Protein 4ZQ8 (pdb70)

Solvent-accessible surface area: 25576 Å² total; per-residue (Å²): 80,57,21,2,57,62,13,72,84,112,122,25,87,120,24,59,100,132,82,22,100,44,0,13,126,82,0,47,79,20,0,138,130,30,100,28,122,115,89,5,48,128,110,41,21,0,53,5,1,13,8,10,8,86,41,23,51,58,60,99,56,7,12,1,2,0,28,5,24,6,0,14,59,23,0,44,74,34,14,44,125,90,139,41,58,245,80,55,57,69,68,14,39,4,0,46,0,1,11,0,0,0,2,6,14,60,6,26,2,3,100,114,18,22,78,70,14,107,163,16,2,88,78,52,12,15,8,41,0,5,55,28,0,18,138,36,0,46,88,50,15,47,54,12,4,20,23,18,2,9,5,1,0,0,6,10,0,2,0,20,13,0,36,40,14,2,54,126,21,153,26,81,4,116,14,29,4,0,6,1,0,32,5,3,9,10,53,6,3,12,1,6,2,3,0,5,1,20,42,29,57,0,50,25,63,37,7,5,90,90,74,1,26,57,1,4,1,0,0,0,10,0,0,2,2,2,30,4,0,3,2,1,37,88,20,68,90,83,67,92,82,54,40,1,0,0,30,3,0,12,62,59,53,133,193,42,57,111,47,3,0,62,91,0,4,107,12,2,26,72,2,5,85,21,2,41,76,44,15,74,134,29,24,98,91,20,114,68,2,93,111,2,9,103,8,0,31,48,2,4,8,0,4,4,42,18,4,10,46,7,108,124,107,18,95,55,16,138,35,133,131,30,27,2,60,62,12,93,77,92,119,26,82,114,17,64,94,136,75,22,100,50,0,12,127,90,0,48,71,26,1,130,141,33,110,26,149,159,62,101,14,50,141,140,43,19,0,60,3,1,13,8,8,8,83,41,26,55,66,55,104,48,5,10,3,3,0,30,5,21,10,1,15,66,23,0,46,74,39,12,41,113,99,137,43,66,250,89,64,68,92,73,11,37,3,0,47,0,1,11,0,0,0,2,6,13,60,6,24,2,2,87,91,17,30,83,52,15,129,141,18,2,92,81,55,11,14,9,33,0,3,49,21,1,18,114,41,0,46,85,44,13,48,50,11,4,19,31,12,3,9,6,1,0,0,5,10,0,2,0,20,14,0,39,41,15,3,53,125,47,157,31,84,3,118,15,30,5,1,6,1,0,34,6,2,12,11,46,5,3,10,0,5,2,2,0,2,1,23,42,29,59,0,52,16,60,31,3,8,93,93,73,0,28,50,0,2,1,0,0,0,9,0,0,2,2,2,31,6,0,2,10,1,42,42,38,67,88,89,64,92,84,56,42,1,0,0,29,3,0,11,66,59,35,138,167,44,56,112,46,2,0,65,82,0,3,90,8,1,21,80,1,4,104,23,4,45,82,52,13,65,134,26,20,96,97,23,115,60,4,87,119,2,6,78,8,0,12,41,0,8,8,0,2,4,39,32,2,10,59,12,92,91,52,40,91,50,17,145,34,135

Structure (mmCIF, N/CA/C/O backbone):
data_4ZQ8
#
_entry.id   4ZQ8
#
_cell.length_a   64.737
_cell.length_b   153.781
_cell.length_c   155.179
_cell.angle_alpha   90.000
_cell.angle_beta   90.000
_cell.angle_gamma   90.000
#
_symmetry.space_group_name_H-M   'C 2 2 21'
#
loop_
_entity.id
_entity.type
_entity.pdbx_description
1 polymer 'Isoprenoid Synthase'
2 water water
#
loop_
_atom_site.group_PDB
_atom_site.id
_atom_site.type_symbol
_atom_site.label_atom_id
_atom_site.label_alt_id
_atom_site.label_comp_id
_atom_site.label_asym_id
_atom_site.label_entity_id
_atom_site.label_seq_id
_atom_site.pdbx_PDB_ins_code
_atom_site.Cartn_x
_atom_site.Cartn_y
_atom_site.Cartn_z
_atom_site.occupancy
_atom_site.B_iso_or_equiv
_atom_site.auth_seq_id
_atom_site.auth_comp_id
_atom_site.auth_asym_id
_atom_site.auth_atom_id
_atom_site.pdbx_PDB_model_num
ATOM 1 N N . GLY A 1 50 ? -12.216 4.080 22.593 1.00 74.66 28 GLY A N 1
ATOM 2 C CA . GLY A 1 50 ? -12.374 5.280 23.356 1.00 72.09 28 GLY A CA 1
ATOM 3 C C . GLY A 1 50 ? -13.136 4.847 24.554 1.00 69.89 28 GLY A C 1
ATOM 4 O O . GLY A 1 50 ? -14.350 4.652 24.519 1.00 73.47 28 GLY A O 1
ATOM 5 N N . GLY A 1 51 ? -12.387 4.686 25.626 1.00 80.25 29 GLY A N 1
ATOM 6 C CA . GLY A 1 51 ? -12.966 4.156 26.851 1.00 60.99 29 GLY A CA 1
ATOM 7 C C . GLY A 1 51 ? -12.581 2.695 27.037 1.00 45.55 29 GLY A C 1
ATOM 8 O O . GLY A 1 51 ? -13.345 1.894 27.594 1.00 37.06 29 GLY A O 1
ATOM 9 N N . ALA A 1 52 ? -11.383 2.352 26.568 1.00 34.31 30 ALA A N 1
ATOM 10 C CA . ALA A 1 52 ? -10.914 0.974 26.586 1.00 29.89 30 ALA A CA 1
ATOM 11 C C . ALA A 1 52 ? -10.289 0.621 27.923 1.00 25.80 30 ALA A C 1
ATOM 12 O O . ALA A 1 52 ? -9.814 1.496 28.663 1.00 24.67 30 ALA A O 1
ATOM 14 N N . VAL A 1 53 ? -10.317 -0.665 28.239 1.00 22.74 31 VAL A N 1
ATOM 15 C CA . VAL A 1 53 ? -9.615 -1.175 29.409 1.00 23.15 31 VAL A CA 1
ATOM 16 C C . VAL A 1 53 ? -8.172 -0.705 29.398 1.00 25.92 31 VAL A C 1
ATOM 17 O O . VAL A 1 53 ? -7.434 -1.006 28.471 1.00 31.95 31 VAL A O 1
ATOM 21 N N . PRO A 1 54 ? -7.766 0.053 30.421 1.00 31.24 32 PRO A N 1
ATOM 22 C CA . PRO A 1 54 ? -6.361 0.463 30.491 1.00 30.99 32 PRO A CA 1
ATOM 23 C C . PRO A 1 54 ? -5.436 -0.754 30.525 1.00 32.84 32 PRO A C 1
ATOM 24 O O . PRO A 1 54 ? -5.741 -1.704 31.248 1.00 25.53 32 PRO A O 1
ATOM 28 N N . GLY A 1 55 ? -4.357 -0.731 29.740 1.00 31.47 33 GLY A N 1
ATOM 29 C CA . GLY A 1 55 ? -3.376 -1.806 29.709 1.00 26.35 33 GLY A CA 1
ATOM 30 C C . GLY A 1 55 ? -3.756 -3.015 28.865 1.00 25.05 33 GLY A C 1
ATOM 31 O O . GLY A 1 55 ? -3.032 -4.008 28.809 1.00 26.43 33 GLY A O 1
ATOM 32 N N . LEU A 1 56 ? -4.907 -2.952 28.215 1.00 24.08 34 LEU A N 1
ATOM 33 C CA . LEU A 1 56 ? -5.348 -4.065 27.386 1.00 23.58 34 LEU A CA 1
ATOM 34 C C . LEU A 1 56 ? -4.671 -4.008 26.014 1.00 28.57 34 LEU A C 1
ATOM 35 O O . LEU A 1 56 ? -4.501 -2.923 25.451 1.00 29.09 34 LEU A O 1
ATOM 40 N N . ARG A 1 57 ? -4.274 -5.167 25.492 1.00 24.28 35 ARG A N 1
ATOM 41 C CA . ARG A 1 57 ? -3.598 -5.235 24.203 1.00 28.99 35 ARG A CA 1
ATOM 42 C C . ARG A 1 57 ? -4.606 -5.292 23.059 1.00 29.40 35 ARG A C 1
ATOM 43 O O . ARG A 1 57 ? -5.355 -6.260 22.928 1.00 31.09 35 ARG A O 1
ATOM 51 N N . TYR A 1 58 ? -4.631 -4.261 22.223 1.00 23.08 36 TYR A N 1
ATOM 52 C CA . TYR A 1 58 ? -5.571 -4.277 21.111 1.00 26.62 36 TYR A CA 1
ATOM 53 C C . TYR A 1 58 ? -5.086 -3.431 19.944 1.00 31.10 36 TYR A C 1
ATOM 54 O O . TYR A 1 58 ? -4.219 -2.562 20.091 1.00 29.50 36 TYR A O 1
ATOM 63 N N . ARG A 1 59 ? -5.648 -3.717 18.776 1.00 21.49 37 ARG A N 1
ATOM 64 C CA . ARG A 1 59 ? -5.280 -3.028 17.556 1.00 30.50 37 ARG A CA 1
ATOM 65 C C . ARG A 1 59 ? -6.396 -2.077 17.138 1.00 35.41 37 ARG A C 1
ATOM 66 O O . ARG A 1 59 ? -7.579 -2.423 17.243 1.00 30.45 37 ARG A O 1
ATOM 74 N N . PRO A 1 60 ? -6.020 -0.869 16.686 1.00 38.72 38 PRO A N 1
ATOM 75 C CA . PRO A 1 60 ? -6.938 0.173 16.204 1.00 43.05 38 PRO A CA 1
ATOM 76 C C . PRO A 1 60 ? -7.928 -0.341 15.177 1.00 38.06 38 PRO A C 1
ATOM 77 O O . PRO A 1 60 ? -7.525 -1.050 14.259 1.00 38.22 38 PRO A O 1
ATOM 81 N N . ALA A 1 61 ? -9.203 0.003 15.333 1.00 34.27 39 ALA A N 1
ATOM 82 C CA . ALA A 1 61 ? -10.204 -0.321 14.324 1.00 36.81 39 ALA A CA 1
ATOM 83 C C . ALA A 1 61 ? -10.754 0.970 13.722 1.00 41.49 39 ALA A C 1
ATOM 84 O O . ALA A 1 61 ? -11.202 1.865 14.449 1.00 36.09 39 ALA A O 1
ATOM 86 N N . ALA A 1 62 ? -10.683 1.073 12.396 1.00 37.12 40 ALA A N 1
ATOM 87 C CA . ALA A 1 62 ? -11.226 2.225 11.690 1.00 36.09 40 ALA A CA 1
ATOM 88 C C . ALA A 1 62 ? -12.719 2.312 11.967 1.00 40.80 40 ALA A C 1
ATOM 89 O O . ALA A 1 62 ? -13.406 1.289 11.993 1.00 32.97 40 ALA A O 1
ATOM 91 N N . PRO A 1 63 ? -13.232 3.534 12.174 1.00 54.54 41 PRO A N 1
ATOM 92 C CA . PRO A 1 63 ? -14.645 3.688 12.535 1.00 53.24 41 PRO A CA 1
ATOM 93 C C . PRO A 1 63 ? -15.572 3.073 11.491 1.00 42.36 41 PRO A C 1
ATOM 94 O O . PRO A 1 63 ? -15.223 2.966 10.312 1.00 36.03 41 PRO A O 1
ATOM 98 N N . ALA A 1 64 ? -16.748 2.657 11.934 1.00 38.02 42 ALA A N 1
ATOM 99 C CA . ALA A 1 64 ? -17.706 2.037 11.036 1.00 32.78 42 ALA A CA 1
ATOM 100 C C . ALA A 1 64 ? -18.365 3.076 10.132 1.00 26.17 42 ALA A C 1
ATOM 101 O O . ALA A 1 64 ? -18.680 4.178 10.565 1.00 28.87 42 ALA A O 1
ATOM 103 N N . ASP A 1 65 ? -18.544 2.717 8.868 1.00 23.64 43 ASP A N 1
ATOM 104 C CA . ASP A 1 65 ? -19.319 3.515 7.932 1.00 25.79 43 ASP A CA 1
ATOM 105 C C . ASP A 1 65 ? -20.767 3.568 8.409 1.00 24.78 43 ASP A C 1
ATOM 106 O O . ASP A 1 65 ? -21.456 2.560 8.380 1.00 21.35 43 ASP A O 1
ATOM 111 N N . PRO A 1 66 ? -21.231 4.750 8.838 1.00 25.70 44 PRO A N 1
ATOM 112 C CA . PRO A 1 66 ? -22.580 4.921 9.389 1.00 28.94 44 PRO A CA 1
ATOM 113 C C . PRO A 1 66 ? -23.663 4.561 8.387 1.00 25.03 44 PRO A C 1
ATOM 114 O O . PRO A 1 66 ? -24.724 4.063 8.760 1.00 24.10 44 PRO A O 1
ATOM 118 N N . GLU A 1 67 ? -23.395 4.819 7.115 1.00 23.66 45 GLU A N 1
ATOM 119 C CA . GLU A 1 67 ? -24.371 4.524 6.088 1.00 23.81 45 GLU A CA 1
ATOM 120 C C . GLU A 1 67 ? -24.618 3.031 6.001 1.00 22.64 45 GLU A C 1
ATOM 121 O O . GLU A 1 67 ? -25.756 2.607 5.880 1.00 27.91 45 GLU A O 1
ATOM 127 N N . LYS A 1 68 ? -23.561 2.228 6.087 1.00 21.82 46 LYS A N 1
ATOM 128 C CA . LYS A 1 68 ? -23.725 0.763 6.123 1.00 21.23 46 LYS A CA 1
ATOM 129 C C . LYS A 1 68 ? -24.395 0.270 7.412 1.00 22.42 46 LYS A C 1
ATOM 130 O O . LYS A 1 68 ? -25.280 -0.592 7.373 1.00 26.10 46 LYS A O 1
ATOM 136 N N . VAL A 1 69 ? -23.948 0.800 8.550 1.00 29.65 47 VAL A N 1
ATOM 137 C CA . VAL A 1 69 ? -24.494 0.409 9.852 1.00 32.07 47 VAL A CA 1
ATOM 138 C C . VAL A 1 69 ? -26.003 0.560 9.839 1.00 34.21 47 VAL A C 1
ATOM 139 O O . VAL A 1 69 ? -26.764 -0.341 10.213 1.00 27.90 47 VAL A O 1
ATOM 143 N N . GLU A 1 70 ? -26.409 1.721 9.360 1.00 21.42 48 GLU A N 1
ATOM 144 C CA . GLU A 1 70 ? -27.797 2.108 9.270 1.00 32.98 48 GLU A CA 1
ATOM 145 C C . GLU A 1 70 ? -28.582 1.216 8.312 1.00 27.32 48 GLU A C 1
ATOM 146 O O . GLU A 1 70 ? -29.697 0.783 8.623 1.00 25.77 48 GLU A O 1
ATOM 152 N N . GLU A 1 71 ? -28.010 0.943 7.142 1.00 21.72 49 GLU A N 1
ATOM 153 C CA . GLU A 1 71 ? -28.670 0.044 6.197 1.00 21.52 49 GLU A CA 1
ATOM 154 C C . GLU A 1 71 ? -28.769 -1.398 6.742 1.00 25.20 49 GLU A C 1
ATOM 155 O O . GLU A 1 71 ? -29.812 -2.033 6.615 1.00 27.24 49 GLU A O 1
ATOM 161 N N . ILE A 1 72 ? -27.687 -1.900 7.340 1.00 24.31 50 ILE A N 1
ATOM 162 C CA . ILE A 1 72 ? -27.670 -3.246 7.934 1.00 18.68 50 ILE A CA 1
ATOM 163 C C . ILE A 1 72 ? -28.748 -3.407 9.009 1.00 21.61 50 ILE A C 1
ATOM 164 O O . ILE A 1 72 ? -29.451 -4.410 9.039 1.00 25.22 50 ILE A O 1
ATOM 169 N N . ASP A 1 73 ? -28.865 -2.413 9.886 1.00 26.64 51 ASP A N 1
ATOM 170 C CA . ASP A 1 73 ? -29.896 -2.424 10.920 1.00 27.63 51 ASP A CA 1
ATOM 171 C C . ASP A 1 73 ? -31.304 -2.470 10.325 1.00 25.56 51 ASP A C 1
ATOM 172 O O . ASP A 1 73 ? -32.137 -3.270 10.750 1.00 24.68 51 ASP A O 1
ATOM 177 N N . ARG A 1 74 ? -31.554 -1.616 9.337 1.00 23.15 52 ARG A N 1
ATOM 178 C CA . ARG A 1 74 ? -32.821 -1.616 8.615 1.00 24.69 52 ARG A CA 1
ATOM 179 C C . ARG A 1 74 ? -33.159 -2.997 8.067 1.00 27.17 52 ARG A C 1
ATOM 180 O O . ARG A 1 74 ? -34.273 -3.496 8.245 1.00 21.74 52 ARG A O 1
ATOM 188 N N . ARG A 1 75 ? -32.194 -3.604 7.383 1.00 25.68 53 ARG A N 1
ATOM 189 C CA . ARG A 1 75 ? -32.395 -4.926 6.803 1.00 23.74 53 ARG A CA 1
ATOM 190 C C . ARG A 1 75 ? -32.651 -5.993 7.859 1.00 30.87 53 ARG A C 1
ATOM 191 O O . ARG A 1 75 ? -33.474 -6.887 7.670 1.00 25.49 53 ARG A O 1
ATOM 199 N N . LEU A 1 76 ? -31.928 -5.909 8.967 1.00 29.72 54 LEU A N 1
ATOM 200 C CA . LEU A 1 76 ? -32.054 -6.923 10.006 1.00 27.97 54 LEU A CA 1
ATOM 201 C C . LEU A 1 76 ? -33.413 -6.861 10.681 1.00 23.29 54 LEU A C 1
ATOM 202 O O . LEU A 1 76 ? -34.018 -7.894 10.979 1.00 26.35 54 LEU A O 1
ATOM 207 N N . GLU A 1 77 ? -33.895 -5.646 10.916 1.00 22.53 55 GLU A N 1
ATOM 208 C CA . GLU A 1 77 ? -35.194 -5.462 11.556 1.00 30.05 55 GLU A CA 1
ATOM 209 C C . GLU A 1 77 ? -36.293 -5.918 10.618 1.00 28.78 55 GLU A C 1
ATOM 210 O O . GLU A 1 77 ? -37.237 -6.590 11.026 1.00 24.79 55 GLU A O 1
ATOM 216 N N . THR A 1 78 ? -36.160 -5.542 9.353 1.00 36.10 56 THR A N 1
ATOM 217 C CA . THR A 1 78 ? -37.081 -5.992 8.325 1.00 30.99 56 THR A CA 1
ATOM 218 C C . THR A 1 78 ? -37.107 -7.522 8.273 1.00 26.87 56 THR A C 1
ATOM 219 O O . THR A 1 78 ? -38.177 -8.116 8.363 1.00 22.19 56 THR A O 1
ATOM 223 N N . TRP A 1 79 ? -35.935 -8.149 8.161 1.00 27.75 57 TRP A N 1
ATOM 224 C CA . TRP A 1 79 ? -35.825 -9.610 8.222 1.00 24.29 57 TRP A CA 1
ATOM 225 C C . TRP A 1 79 ? -36.500 -10.184 9.461 1.00 32.72 57 TRP A C 1
ATOM 226 O O . TRP A 1 79 ? -37.228 -11.178 9.389 1.00 33.67 57 TRP A O 1
ATOM 237 N N . ALA A 1 80 ? -36.254 -9.549 10.600 1.00 33.40 58 ALA A N 1
ATOM 238 C CA . ALA A 1 80 ? -36.804 -10.020 11.864 1.00 33.99 58 ALA A CA 1
ATOM 239 C C . ALA A 1 80 ? -38.331 -9.973 11.875 1.00 29.91 58 ALA A C 1
ATOM 240 O O . ALA A 1 80 ? -38.979 -10.901 12.366 1.00 28.83 58 ALA A O 1
ATOM 242 N N . ARG A 1 81 ? -38.911 -8.902 11.343 1.00 30.91 59 ARG A N 1
ATOM 243 C CA . ARG A 1 81 ? -40.369 -8.797 11.321 1.00 30.50 59 ARG A CA 1
ATOM 244 C C . ARG A 1 81 ? -41.015 -9.866 10.449 1.00 31.50 59 ARG A C 1
ATOM 245 O O . ARG A 1 81 ? -42.028 -10.425 10.839 1.00 35.14 59 ARG A O 1
ATOM 253 N N . GLU A 1 82 ? -40.441 -10.162 9.279 1.00 34.39 60 GLU A N 1
ATOM 254 C CA . GLU A 1 82 ? -41.093 -11.121 8.374 1.00 40.43 60 GLU A CA 1
ATOM 255 C C . GLU A 1 82 ? -40.922 -12.555 8.840 1.00 36.84 60 GLU A C 1
ATOM 256 O O . GLU A 1 82 ? -41.667 -13.426 8.371 1.00 36.37 60 GLU A O 1
ATOM 262 N N . LEU A 1 83 ? -39.975 -12.795 9.754 1.00 28.25 61 LEU A N 1
ATOM 263 C CA . LEU A 1 83 ? -39.863 -14.096 10.400 1.00 31.06 61 LEU A CA 1
ATOM 264 C C . LEU A 1 83 ? -40.575 -14.059 11.738 1.00 26.72 61 LEU A C 1
ATOM 265 O O . LEU A 1 83 ? -40.638 -15.057 12.438 1.00 22.67 61 LEU A O 1
ATOM 270 N N . ASP A 1 84 ? -41.078 -12.879 12.089 1.00 31.95 62 ASP A N 1
ATOM 271 C CA . ASP A 1 84 ? -41.824 -12.668 13.331 1.00 32.62 62 ASP A CA 1
ATOM 272 C C . ASP A 1 84 ? -41.048 -13.130 14.561 1.00 35.30 62 ASP A C 1
ATOM 273 O O . ASP A 1 84 ? -41.502 -13.996 15.311 1.00 36.39 62 ASP A O 1
ATOM 278 N N . LEU A 1 85 ? -39.881 -12.529 14.765 1.00 21.91 63 LEU A N 1
ATOM 279 C CA . LEU A 1 85 ? -38.990 -12.902 15.848 1.00 35.21 63 LEU A CA 1
ATOM 280 C C . LEU A 1 85 ? -39.147 -11.953 17.039 1.00 43.61 63 LEU A C 1
ATOM 281 O O . LEU A 1 85 ? -38.462 -12.091 18.049 1.00 41.14 63 LEU A O 1
ATOM 286 N N . PHE A 1 86 ? -40.067 -11.000 16.925 1.00 57.85 64 PHE A N 1
ATOM 287 C CA . PHE A 1 86 ? -40.228 -9.981 17.959 1.00 68.39 64 PHE A CA 1
ATOM 288 C C . PHE A 1 86 ? -41.419 -10.256 18.873 1.00 69.00 64 PHE A C 1
ATOM 289 O O . PHE A 1 86 ? -42.502 -10.605 18.408 1.00 67.57 64 PHE A O 1
ATOM 297 N N . GLY A 1 92 ? -40.146 -0.396 19.659 1.00 78.53 70 GLY A N 1
ATOM 298 C CA . GLY A 1 92 ? -38.853 -0.479 20.313 1.00 76.64 70 GLY A CA 1
ATOM 299 C C . GLY A 1 92 ? -37.717 -0.279 19.332 1.00 78.93 70 GLY A C 1
ATOM 300 O O . GLY A 1 92 ? -37.675 -0.937 18.293 1.00 82.10 70 GLY A O 1
ATOM 301 N N . ASP A 1 93 ? -36.796 0.625 19.659 1.00 76.89 71 ASP A N 1
ATOM 302 C CA . ASP A 1 93 ? -35.688 0.961 18.763 1.00 74.95 71 ASP A CA 1
ATOM 303 C C . ASP A 1 93 ? -34.717 -0.201 18.579 1.00 63.09 71 ASP A C 1
ATOM 304 O O . ASP A 1 93 ? -34.005 -0.583 19.510 1.00 66.71 71 ASP A O 1
ATOM 309 N N . PHE A 1 94 ? -34.684 -0.749 17.368 1.00 43.31 72 PHE A N 1
ATOM 310 C CA . PHE A 1 94 ? -33.879 -1.934 17.086 1.00 38.26 72 PHE A CA 1
ATOM 311 C C . PHE A 1 94 ? -32.387 -1.600 16.937 1.00 35.08 72 PHE A C 1
ATOM 312 O O . PHE A 1 94 ? -31.523 -2.439 17.197 1.00 33.16 72 PHE A O 1
ATOM 320 N N . ALA A 1 95 ? -32.093 -0.367 16.540 1.00 39.04 73 ALA A N 1
ATOM 321 C CA . ALA A 1 95 ? -30.716 0.083 16.370 1.00 37.06 73 ALA A CA 1
ATOM 322 C C . ALA A 1 95 ? -29.932 0.146 17.685 1.00 31.97 73 ALA A C 1
ATOM 323 O O . ALA A 1 95 ? -28.701 0.225 17.668 1.00 31.07 73 ALA A O 1
ATOM 325 N N . GLU A 1 96 ? -30.635 0.124 18.818 1.00 32.81 74 GLU A N 1
ATOM 326 C CA . GLU A 1 96 ? -29.978 0.204 20.120 1.00 37.73 74 GLU A CA 1
ATOM 327 C C . GLU A 1 96 ? -29.202 -1.066 20.425 1.00 33.33 74 GLU A C 1
ATOM 328 O O . GLU A 1 96 ? -28.257 -1.060 21.216 1.00 39.93 74 GLU A O 1
ATOM 334 N N . PHE A 1 97 ? -29.605 -2.157 19.788 1.00 23.09 75 PHE A N 1
ATOM 335 C CA . PHE A 1 97 ? -28.898 -3.426 19.895 1.00 25.83 75 PHE A CA 1
ATOM 336 C C . PHE A 1 97 ? -27.515 -3.352 19.274 1.00 35.35 75 PHE A C 1
ATOM 337 O O . PHE A 1 97 ? -26.618 -4.115 19.641 1.00 28.70 75 PHE A O 1
ATOM 345 N N . GLN A 1 98 ? -27.373 -2.435 18.318 1.00 28.48 76 GLN A N 1
ATOM 346 C CA . GLN A 1 98 ? -26.130 -2.203 17.595 1.00 27.03 76 GLN A CA 1
ATOM 347 C C . GLN A 1 98 ? -25.581 -3.451 16.900 1.00 24.49 76 GLN A C 1
ATOM 348 O O . GLN A 1 98 ? -24.366 -3.633 16.830 1.00 25.36 76 GLN A O 1
ATOM 354 N N . PHE A 1 99 ? -26.468 -4.292 16.362 1.00 19.55 77 PHE A N 1
ATOM 355 C CA . PHE A 1 99 ? -26.033 -5.389 15.477 1.00 16.44 77 PHE A CA 1
ATOM 356 C C . PHE A 1 99 ? -25.337 -4.882 14.212 1.00 20.25 77 PHE A C 1
ATOM 357 O O . PHE A 1 99 ? -24.374 -5.496 13.729 1.00 21.47 77 PHE A O 1
ATOM 365 N N . GLY A 1 100 ? -25.843 -3.774 13.673 1.00 20.02 78 GLY A N 1
ATOM 366 C CA . GLY A 1 100 ? -25.299 -3.200 12.458 1.00 19.34 78 GLY A CA 1
ATOM 367 C C . GLY A 1 100 ? -23.883 -2.726 12.690 1.00 27.58 78 GLY A C 1
ATOM 368 O O . GLY A 1 100 ? -22.971 -3.013 11.908 1.00 18.22 78 GLY A O 1
ATOM 369 N N . ARG A 1 101 ? -23.683 -2.018 13.793 1.00 24.32 79 ARG A N 1
ATOM 370 C CA . ARG A 1 101 ? -22.356 -1.537 14.107 1.00 24.36 79 ARG A CA 1
ATOM 371 C C . ARG A 1 101 ? -21.404 -2.690 14.371 1.00 26.78 79 ARG A C 1
ATOM 372 O O . ARG A 1 101 ? -20.260 -2.649 13.923 1.00 22.52 79 ARG A O 1
ATOM 380 N N . ALA A 1 102 ? -21.876 -3.734 15.056 1.00 16.54 80 ALA A N 1
ATOM 381 C CA . ALA A 1 102 ? -21.015 -4.883 15.319 1.00 25.64 80 ALA A CA 1
ATOM 382 C C . ALA A 1 102 ? -20.475 -5.498 14.026 1.00 15.57 80 ALA A C 1
ATOM 383 O O . ALA A 1 102 ? -19.269 -5.680 13.897 1.00 17.00 80 ALA A O 1
ATOM 385 N N . VAL A 1 103 ? -21.338 -5.810 13.067 1.00 18.65 81 VAL A N 1
ATOM 386 C CA . VAL A 1 103 ? -20.861 -6.549 11.898 1.00 25.54 81 VAL A CA 1
ATOM 387 C C . VAL A 1 103 ? -20.007 -5.671 10.974 1.00 15.80 81 VAL A C 1
ATOM 388 O O . VAL A 1 103 ? -19.033 -6.146 10.355 1.00 17.34 81 VAL A O 1
ATOM 392 N N . VAL A 1 104 ? -20.352 -4.390 10.888 1.00 16.87 82 VAL A N 1
ATOM 393 C CA . VAL A 1 104 ? -19.563 -3.469 10.081 1.00 17.73 82 VAL A CA 1
ATOM 394 C C . VAL A 1 104 ? -18.154 -3.387 10.673 1.00 19.03 82 VAL A C 1
ATOM 395 O O . VAL A 1 104 ? -17.160 -3.508 9.953 1.00 20.88 82 VAL A O 1
ATOM 399 N N . LEU A 1 105 ? -18.076 -3.223 11.991 1.00 17.13 83 LEU A N 1
ATOM 400 C CA . LEU A 1 105 ? -16.788 -3.200 12.684 1.00 21.85 83 LEU A CA 1
ATOM 401 C C . LEU A 1 105 ? -16.079 -4.549 12.611 1.00 19.89 83 LEU A C 1
ATOM 402 O O . LEU A 1 105 ? -14.856 -4.599 12.480 1.00 20.14 83 LEU A O 1
ATOM 407 N N . GLN A 1 106 ? -16.839 -5.637 12.720 1.00 19.35 84 GLN A N 1
ATOM 408 C CA . GLN A 1 106 ? -16.229 -6.973 12.789 1.00 17.03 84 GLN A CA 1
ATOM 409 C C . GLN A 1 106 ? -15.773 -7.476 11.416 1.00 21.63 84 GLN A C 1
ATOM 410 O O . GLN A 1 106 ? -14.850 -8.288 11.322 1.00 18.91 84 GLN A O 1
ATOM 416 N N . HIS A 1 107 ? -16.416 -7.006 10.351 1.00 17.01 85 HIS A N 1
ATOM 417 C CA . HIS A 1 107 ? -16.052 -7.477 9.004 1.00 19.90 85 HIS A CA 1
ATOM 418 C C . HIS A 1 107 ? -15.700 -6.339 8.048 1.00 25.99 85 HIS A C 1
ATOM 419 O O . HIS A 1 107 ? -16.413 -6.104 7.065 1.00 26.25 85 HIS A O 1
ATOM 426 N N . PRO A 1 108 ? -14.582 -5.644 8.315 1.00 21.13 86 PRO A N 1
ATOM 427 C CA . PRO A 1 108 ? -14.242 -4.474 7.502 1.00 28.77 86 PRO A CA 1
ATOM 428 C C . PRO A 1 108 ? -13.920 -4.826 6.047 1.00 35.21 86 PRO A C 1
ATOM 429 O O . PRO A 1 108 ? -14.032 -3.959 5.172 1.00 24.38 86 PRO A O 1
ATOM 433 N N . GLY A 1 109 ? -13.536 -6.075 5.790 1.00 18.49 87 GLY A N 1
ATOM 434 C CA . GLY A 1 109 ? -13.202 -6.487 4.441 1.00 20.44 87 GLY A CA 1
ATOM 435 C C . GLY A 1 109 ? -14.345 -7.179 3.723 1.00 18.64 87 GLY A C 1
ATOM 436 O O . GLY A 1 109 ? -14.124 -7.829 2.706 1.00 19.00 87 GLY A O 1
ATOM 437 N N . ALA A 1 110 ? -15.557 -7.043 4.258 1.00 18.39 88 ALA A N 1
ATOM 438 C CA . ALA A 1 110 ? -16.748 -7.681 3.695 1.00 19.83 88 ALA A CA 1
ATOM 439 C C . ALA A 1 110 ? -16.887 -7.384 2.198 1.00 18.45 88 ALA A C 1
ATOM 440 O O . ALA A 1 110 ? -16.754 -6.237 1.789 1.00 23.60 88 ALA A 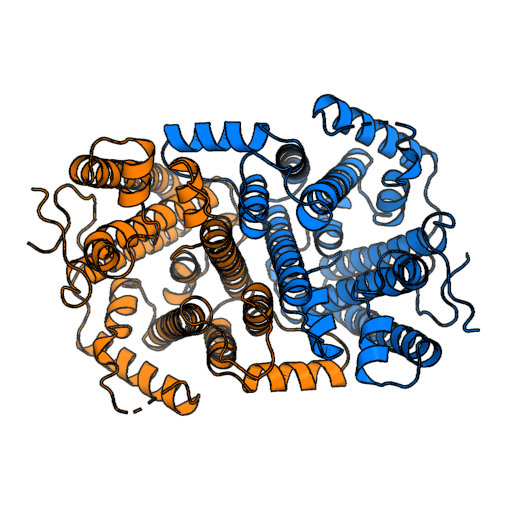O 1
ATOM 442 N N . ALA A 1 111 ? -17.147 -8.421 1.400 1.00 30.09 89 ALA A N 1
ATOM 443 C CA . ALA A 1 111 ? -17.249 -8.280 -0.059 1.00 29.58 89 ALA A CA 1
ATOM 444 C C . ALA A 1 111 ? -18.281 -7.250 -0.489 1.00 32.98 89 ALA A C 1
ATOM 445 O O . ALA A 1 111 ? -18.034 -6.476 -1.411 1.00 34.36 89 ALA A O 1
ATOM 447 N N . ASP A 1 112 ? -19.446 -7.264 0.153 1.00 30.70 90 ASP A N 1
ATOM 448 C CA . ASP A 1 112 ? -20.513 -6.307 -0.154 1.00 25.40 90 ASP A CA 1
ATOM 449 C C . ASP A 1 112 ? -21.590 -6.309 0.928 1.00 19.40 90 ASP A C 1
ATOM 450 O O . ASP A 1 112 ? -21.483 -7.042 1.912 1.00 20.53 90 ASP A O 1
ATOM 455 N N . LEU A 1 113 ? -22.617 -5.482 0.740 1.00 23.05 91 LEU A N 1
ATOM 456 C CA . LEU A 1 113 ? -23.675 -5.334 1.730 1.00 26.92 91 LEU A CA 1
ATOM 457 C C . LEU A 1 113 ? -24.464 -6.626 1.907 1.00 18.95 91 LEU A C 1
ATOM 458 O O . LEU A 1 113 ? -24.964 -6.901 2.989 1.00 24.48 91 LEU A O 1
ATOM 463 N N . GLU A 1 114 ? -24.595 -7.408 0.839 1.00 21.25 92 GLU A N 1
ATOM 464 C CA . GLU A 1 114 ? -25.315 -8.670 0.945 1.00 18.02 92 GLU A CA 1
ATOM 465 C C . GLU A 1 114 ? -24.602 -9.616 1.924 1.00 31.28 92 GLU A C 1
ATOM 466 O O . GLU A 1 114 ? -25.238 -10.306 2.726 1.00 26.98 92 GLU A O 1
ATOM 472 N N . ARG A 1 115 ? -23.279 -9.656 1.868 1.00 27.98 93 ARG A N 1
ATOM 473 C CA . ARG A 1 115 ? -22.571 -10.568 2.752 1.00 24.48 93 ARG A CA 1
ATOM 474 C C . ARG A 1 115 ? -22.464 -10.032 4.171 1.00 27.82 93 ARG A C 1
ATOM 475 O O . ARG A 1 115 ? -22.488 -10.811 5.114 1.00 25.90 93 ARG A O 1
ATOM 483 N N . LEU A 1 116 ? -22.338 -8.716 4.322 1.00 16.35 94 LEU A N 1
ATOM 484 C CA . LEU A 1 116 ? -22.447 -8.092 5.642 1.00 17.43 94 LEU A CA 1
ATOM 485 C C . LEU A 1 116 ? -23.759 -8.447 6.302 1.00 21.51 94 LEU A C 1
ATOM 486 O O . LEU A 1 116 ? -23.816 -8.776 7.488 1.00 20.29 94 LEU A O 1
ATOM 491 N N . THR A 1 117 ? -24.824 -8.344 5.520 1.00 20.76 95 THR A N 1
ATOM 492 C CA . THR A 1 117 ? -26.167 -8.633 5.992 1.00 19.77 95 THR A CA 1
ATOM 493 C C . THR A 1 117 ? -26.276 -10.076 6.443 1.00 21.49 95 THR A C 1
ATOM 494 O O . THR A 1 117 ? -26.889 -10.373 7.469 1.00 16.23 95 THR A O 1
ATOM 498 N N . ALA A 1 118 ? -25.653 -10.976 5.697 1.00 21.25 96 ALA A N 1
ATOM 499 C CA . ALA A 1 118 ? -25.687 -12.374 6.105 1.00 23.36 96 ALA A CA 1
ATOM 500 C C . ALA A 1 118 ? -24.984 -12.549 7.443 1.00 25.01 96 ALA A C 1
ATOM 501 O O . ALA A 1 118 ? -25.412 -13.358 8.275 1.00 14.20 96 ALA A O 1
ATOM 503 N N . ALA A 1 119 ? -23.904 -11.800 7.662 1.00 21.63 97 ALA A N 1
ATOM 504 C CA . ALA A 1 119 ? -23.197 -11.921 8.947 1.00 23.66 97 ALA A CA 1
ATOM 505 C C . ALA A 1 119 ? -24.092 -11.399 10.075 1.00 14.06 97 ALA A C 1
ATOM 506 O O . ALA A 1 119 ? -24.103 -11.937 11.177 1.00 16.39 97 ALA A O 1
ATOM 508 N N . GLY A 1 120 ? -24.849 -10.349 9.772 1.00 17.73 98 GLY A N 1
ATOM 509 C CA . GLY A 1 120 ? -25.816 -9.806 10.705 1.00 16.84 98 GLY A CA 1
ATOM 510 C C . GLY A 1 120 ? -26.896 -10.800 11.091 1.00 21.37 98 GLY A C 1
ATOM 511 O O . GLY A 1 120 ? -27.264 -10.886 12.269 1.00 18.26 98 GLY A O 1
ATOM 512 N N . LYS A 1 121 ? -27.388 -11.562 10.119 1.00 22.17 99 LYS A N 1
ATOM 513 C CA . LYS A 1 121 ? -28.476 -12.512 10.364 1.00 22.00 99 LYS A CA 1
ATOM 514 C C . LYS A 1 121 ? -28.034 -13.661 11.260 1.00 23.23 99 LYS A C 1
ATOM 515 O O . LYS A 1 121 ? -28.758 -14.059 12.183 1.00 20.17 99 LYS A O 1
ATOM 521 N N . LEU A 1 122 ? -26.837 -14.178 11.000 1.00 18.74 100 LEU A N 1
ATOM 522 C CA . LEU A 1 122 ? -26.247 -15.197 11.854 1.00 17.49 100 LEU A CA 1
ATOM 523 C C . LEU A 1 122 ? -26.066 -14.697 13.272 1.00 13.31 100 LEU A C 1
ATOM 524 O O . LEU A 1 122 ? -26.433 -15.382 14.222 1.00 14.19 100 LEU A O 1
ATOM 529 N N . LEU A 1 123 ? -25.500 -13.500 13.406 1.00 16.31 101 LEU A N 1
ATOM 530 C CA . LEU A 1 123 ? -25.276 -12.899 14.711 1.00 19.30 101 LEU A CA 1
ATOM 531 C C . LEU A 1 123 ? -26.591 -12.680 15.432 1.00 16.75 101 LEU A C 1
ATOM 532 O O . LEU A 1 123 ? -26.688 -12.924 16.628 1.00 21.59 101 LEU A O 1
ATOM 537 N N . LEU A 1 124 ? -27.596 -12.207 14.701 1.00 15.70 102 LEU A N 1
ATOM 538 C CA . LEU A 1 124 ? -28.921 -11.964 15.257 1.00 19.94 102 LEU A CA 1
ATOM 539 C C . LEU A 1 124 ? -29.541 -13.279 15.713 1.00 21.63 102 LEU A C 1
ATOM 540 O O . LEU A 1 124 ? -30.116 -13.363 16.798 1.00 25.70 102 LEU A O 1
ATOM 545 N N . ALA A 1 125 ? -29.407 -14.311 14.895 1.00 18.67 103 ALA A N 1
ATOM 546 C CA . ALA A 1 125 ? -30.024 -15.580 15.230 1.00 16.49 103 ALA A CA 1
ATOM 547 C C . ALA A 1 125 ? -29.337 -16.185 16.453 1.00 17.54 103 ALA A C 1
ATOM 548 O O . ALA A 1 125 ? -29.989 -16.764 17.320 1.00 14.38 103 ALA A O 1
ATOM 550 N N . GLU A 1 126 ? -28.016 -16.043 16.517 1.00 19.91 104 GLU A N 1
ATOM 551 C CA . GLU A 1 126 ? -27.257 -16.579 17.639 1.00 20.73 104 GLU A CA 1
ATOM 552 C C . GLU A 1 126 ? -27.688 -15.932 18.951 1.00 14.57 104 GLU A C 1
ATOM 553 O O . GLU A 1 126 ? -27.826 -16.619 19.945 1.00 13.86 104 GLU A O 1
ATOM 559 N N . ASN A 1 127 ? -27.910 -14.616 18.930 1.00 17.35 105 ASN A N 1
ATOM 560 C CA . ASN A 1 127 ? -28.382 -13.887 20.107 1.00 23.04 105 ASN A CA 1
ATOM 561 C C . ASN A 1 127 ? -29.803 -14.261 20.527 1.00 27.65 105 ASN A C 1
ATOM 562 O O . ASN A 1 127 ? -30.113 -14.369 21.724 1.00 29.22 105 ASN A O 1
ATOM 567 N N . ILE A 1 128 ? -30.670 -14.458 19.539 1.00 22.72 106 ILE A N 1
ATOM 568 C CA . ILE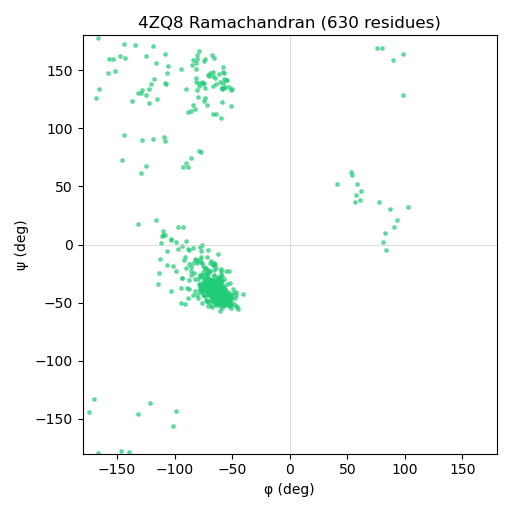 A 1 128 ? -32.056 -14.813 19.816 1.00 16.11 106 ILE A CA 1
ATOM 569 C C . ILE A 1 128 ? -32.114 -16.153 20.520 1.00 25.76 106 ILE A C 1
ATOM 570 O O . ILE A 1 128 ? -32.817 -16.290 21.507 1.00 17.75 106 ILE A O 1
ATOM 575 N N . VAL A 1 129 ? -31.347 -17.126 20.031 1.00 21.34 107 VAL A N 1
ATOM 576 C CA . VAL A 1 129 ? -31.321 -18.457 20.645 1.00 21.83 107 VAL A CA 1
ATOM 577 C C . VAL A 1 129 ? -30.741 -18.397 22.071 1.00 23.58 107 VAL A C 1
ATOM 578 O O . VAL A 1 129 ? -31.310 -18.960 23.020 1.00 22.88 107 VAL A O 1
ATOM 582 N N . ASP A 1 130 ? -29.610 -17.706 22.207 1.00 20.90 108 ASP A N 1
ATOM 583 C CA . ASP A 1 130 ? -28.959 -17.487 23.500 1.00 20.98 108 ASP A CA 1
ATOM 584 C C . ASP A 1 130 ? -29.930 -16.899 24.521 1.00 22.13 108 ASP A C 1
ATOM 585 O O . ASP A 1 130 ? -30.112 -17.439 25.633 1.00 17.64 108 ASP A O 1
ATOM 590 N N . ASN A 1 131 ? -30.562 -15.799 24.125 1.00 18.16 109 ASN A N 1
ATOM 591 C CA . ASN A 1 131 ? -31.508 -15.091 24.979 1.00 28.28 109 ASN A CA 1
ATOM 592 C C . ASN A 1 131 ? -32.710 -15.947 25.345 1.00 29.03 109 ASN A C 1
ATOM 593 O O . ASN A 1 131 ? -33.088 -16.037 26.514 1.00 25.19 109 ASN A O 1
ATOM 598 N N . CYS A 1 132 ? -33.316 -16.576 24.346 1.00 17.80 110 CYS A N 1
ATOM 599 C CA . CYS A 1 132 ? -34.570 -17.284 24.584 1.00 21.46 110 CYS A CA 1
ATOM 600 C C . CYS A 1 132 ? -34.357 -18.659 25.214 1.00 20.55 110 CYS A C 1
ATOM 601 O O . CYS A 1 132 ? -35.204 -19.132 25.971 1.00 20.41 110 CYS A O 1
ATOM 604 N N . TYR A 1 133 ? -33.227 -19.301 24.939 1.00 20.25 111 TYR A N 1
ATOM 605 C CA . TYR A 1 133 ? -33.027 -20.650 25.482 1.00 17.63 111 TYR A CA 1
ATOM 606 C C . TYR A 1 133 ? -32.083 -20.726 26.685 1.00 17.52 111 TYR A C 1
ATOM 607 O O . TYR A 1 133 ? -32.343 -21.499 27.603 1.00 18.26 111 TYR A O 1
ATOM 616 N N . CYS A 1 134 ? -30.991 -19.966 26.684 1.00 20.13 112 CYS A N 1
ATOM 617 C CA . CYS A 1 134 ? -30.049 -20.004 27.807 1.00 20.81 112 CYS A CA 1
ATOM 618 C C . CYS A 1 134 ? -30.358 -19.048 28.952 1.00 27.14 112 CYS A C 1
ATOM 619 O O . CYS A 1 134 ? -30.147 -19.383 30.122 1.00 29.18 112 CYS A O 1
ATOM 622 N N . GLU A 1 135 ? -30.821 -17.848 28.619 1.00 29.54 113 GLU A N 1
ATOM 623 C CA . GLU A 1 135 ? -31.067 -16.822 29.631 1.00 30.86 113 GLU A CA 1
ATOM 624 C C . GLU A 1 135 ? -32.490 -16.867 30.188 1.00 39.59 113 GLU A C 1
ATOM 625 O O . GLU A 1 135 ? -32.760 -16.333 31.270 1.00 41.34 113 GLU A O 1
ATOM 631 N N . GLU A 1 136 ? -33.402 -17.492 29.449 1.00 34.43 114 GLU A N 1
ATOM 632 C CA . GLU A 1 136 ? -34.790 -17.606 29.892 1.00 28.36 114 GLU A CA 1
ATOM 633 C C . GLU A 1 136 ? -35.176 -19.059 30.081 1.00 32.32 114 GLU A C 1
ATOM 634 O O . GLU A 1 136 ? -34.765 -19.918 29.299 1.00 25.14 114 GLU A O 1
ATOM 640 N N . ASP A 1 137 ? -35.972 -19.331 31.113 1.00 27.10 115 ASP A N 1
ATOM 641 C CA . ASP A 1 137 ? -36.514 -20.669 31.320 1.00 37.79 115 ASP A CA 1
ATOM 642 C C . ASP A 1 137 ? -37.748 -20.905 30.442 1.00 30.46 115 ASP A C 1
ATOM 643 O O . ASP A 1 137 ? -38.414 -19.963 30.030 1.00 20.60 115 ASP A O 1
ATOM 648 N N . GLU A 1 138 ? -38.053 -22.165 30.158 1.00 21.48 116 GLU A N 1
ATOM 649 C CA . GLU A 1 138 ? -39.321 -22.486 29.508 1.00 28.37 116 GLU A CA 1
ATOM 650 C C . GLU A 1 138 ? -40.510 -21.939 30.313 1.00 28.82 116 GLU A C 1
ATOM 651 O O . GLU A 1 138 ? -40.501 -21.941 31.555 1.00 20.18 116 GLU A O 1
ATOM 657 N N . GLY A 1 139 ? -41.514 -21.443 29.600 1.00 25.97 117 GLY A N 1
ATOM 658 C CA . GLY A 1 139 ? -42.742 -20.990 30.233 1.00 26.43 117 GLY A CA 1
ATOM 659 C C . GLY A 1 139 ? -43.394 -22.106 31.034 1.00 24.61 117 GLY A C 1
ATOM 660 O O . GLY A 1 139 ? -43.282 -23.285 30.679 1.00 28.83 117 GLY A O 1
ATOM 661 N N . ARG A 1 140 ? -44.071 -21.734 32.117 1.00 23.78 118 ARG A N 1
ATOM 662 C CA . ARG A 1 140 ? -44.740 -22.705 32.986 1.00 21.75 118 ARG A CA 1
ATOM 663 C C . ARG A 1 140 ? -45.974 -23.322 32.322 1.00 28.06 118 ARG A C 1
ATOM 664 O O . ARG A 1 140 ? -46.678 -22.659 31.555 1.00 23.21 118 ARG A O 1
ATOM 672 N N . GLY A 1 141 ? -46.229 -24.593 32.621 1.00 21.74 119 GLY A N 1
ATOM 673 C CA . GLY A 1 141 ? -47.493 -25.228 32.278 1.00 22.29 119 GLY A CA 1
ATOM 674 C C . GLY A 1 141 ? -47.632 -25.752 30.861 1.00 35.15 119 GLY A C 1
ATOM 675 O O . GLY A 1 141 ? -48.718 -26.134 30.442 1.00 39.08 119 GLY A O 1
ATOM 676 N N . GLY A 1 142 ? -46.537 -25.781 30.120 1.00 21.04 120 GLY A N 1
ATOM 677 C CA . GLY A 1 142 ? -46.591 -26.310 28.768 1.00 40.67 120 GLY A CA 1
ATOM 678 C C . GLY A 1 142 ? -45.647 -27.478 28.564 1.00 43.42 120 GLY A C 1
ATOM 679 O O . GLY A 1 142 ? -45.548 -28.379 29.402 1.00 35.63 120 GLY A O 1
ATOM 680 N N . ALA A 1 143 ? -44.953 -27.464 27.432 1.00 47.74 121 ALA A N 1
ATOM 681 C CA . ALA A 1 143 ? -43.917 -28.452 27.172 1.00 47.56 121 ALA A CA 1
ATOM 682 C C . ALA A 1 143 ? -42.687 -28.090 27.982 1.00 33.89 121 ALA A C 1
ATOM 683 O O . ALA A 1 143 ? -42.426 -26.912 28.229 1.00 41.91 121 ALA A O 1
ATOM 685 N N . HIS A 1 144 ? -42.073 -29.084 28.515 1.00 25.09 122 HIS A N 1
ATOM 686 C CA A HIS A 1 144 ? -40.718 -28.836 28.977 0.49 25.77 122 HIS A CA 1
ATOM 687 C CA B HIS A 1 144 ? -40.735 -28.923 29.214 0.51 26.14 122 HIS A CA 1
ATOM 688 C C . HIS A 1 144 ? -39.574 -29.940 28.650 1.00 23.81 122 HIS A C 1
ATOM 689 O O . HIS A 1 144 ? -39.525 -31.160 28.832 1.00 32.28 122 HIS A O 1
ATOM 702 N N . ARG A 1 145 ? -38.727 -29.330 27.862 1.00 20.40 123 ARG A N 1
ATOM 703 C CA . ARG A 1 145 ? -37.683 -30.129 27.203 1.00 15.88 123 ARG A CA 1
ATOM 704 C C . ARG A 1 145 ? -36.285 -29.922 27.807 1.00 22.10 123 ARG A C 1
ATOM 705 O O . ARG A 1 145 ? -35.383 -30.721 27.558 1.00 23.59 123 ARG A O 1
ATOM 713 N N . GLY A 1 146 ? -36.104 -28.840 28.565 1.00 19.88 124 GLY A N 1
ATOM 714 C CA . GLY A 1 146 ? -34.817 -28.540 29.183 1.00 16.44 124 GLY A CA 1
ATOM 715 C C . GLY A 1 146 ? -33.853 -27.898 28.194 1.00 21.63 124 GLY A C 1
ATOM 716 O O . GLY A 1 146 ? -34.122 -27.886 26.986 1.00 15.96 124 GLY A O 1
ATOM 717 N N . LEU A 1 147 ? -32.731 -27.372 28.688 1.00 18.17 125 LEU A N 1
ATOM 718 C CA . LEU A 1 147 ? -31.751 -26.740 27.813 1.00 20.84 125 LEU A CA 1
ATOM 719 C C . LEU A 1 147 ? -31.263 -27.710 26.749 1.00 19.72 125 LEU A C 1
ATOM 720 O O . LEU A 1 147 ? -31.228 -27.367 25.581 1.00 15.62 125 LEU A O 1
ATOM 725 N N . GLY A 1 148 ? -30.910 -28.925 27.165 1.00 16.59 126 GLY A N 1
ATOM 726 C CA . GLY A 1 148 ? -30.526 -29.982 26.240 1.00 16.20 126 GLY A CA 1
ATOM 727 C C . GLY A 1 148 ? -31.520 -30.206 25.103 1.00 18.07 126 GLY A C 1
ATOM 728 O O . GLY A 1 148 ? -31.134 -30.270 23.939 1.00 17.75 126 GLY A O 1
ATOM 729 N N . GLY A 1 149 ? -32.800 -30.323 25.450 1.00 16.33 127 GLY A N 1
ATOM 730 C CA . GLY A 1 149 ? -33.862 -30.566 24.490 1.00 14.57 127 GLY A CA 1
ATOM 731 C C . GLY A 1 149 ? -34.039 -29.433 23.506 1.00 20.01 127 GLY A C 1
ATOM 732 O O . GLY A 1 149 ? -34.141 -29.665 22.307 1.00 22.05 127 GLY A O 1
ATOM 733 N N . ARG A 1 150 ? -34.047 -28.203 24.005 1.00 19.20 128 ARG A N 1
ATOM 734 C CA . ARG A 1 150 ? -34.177 -27.043 23.135 1.00 19.07 128 ARG A CA 1
ATOM 735 C C . ARG A 1 150 ? -32.943 -26.861 22.242 1.00 21.82 128 ARG A C 1
ATOM 736 O O . ARG A 1 150 ? -33.052 -26.448 21.086 1.00 14.60 128 ARG A O 1
ATOM 744 N N . LEU A 1 151 ? -31.764 -27.167 22.766 1.00 17.64 129 LEU A N 1
ATOM 745 C CA . LEU A 1 151 ? -30.565 -26.974 21.972 1.00 14.76 129 LEU A CA 1
ATOM 746 C C . LEU A 1 151 ? -30.432 -28.065 20.899 1.00 14.18 129 LEU A C 1
ATOM 747 O O . LEU A 1 151 ? -29.946 -27.788 19.799 1.00 16.62 129 LEU A O 1
ATOM 752 N N . ILE A 1 152 ? -30.896 -29.284 21.178 1.00 16.59 130 ILE A N 1
ATOM 753 C CA . ILE A 1 152 ? -30.847 -30.308 20.139 1.00 21.55 130 ILE A CA 1
ATOM 754 C C . ILE A 1 152 ? -31.776 -29.945 18.975 1.00 26.78 130 ILE A C 1
ATOM 755 O O . ILE A 1 152 ? -31.458 -30.257 17.820 1.00 17.66 130 ILE A O 1
ATOM 760 N N . MET A 1 153 ? -32.899 -29.276 19.256 1.00 15.00 131 MET A N 1
ATOM 761 C CA . MET A 1 153 ? -33.759 -28.802 18.172 1.00 17.35 131 MET A CA 1
ATOM 762 C C . MET A 1 153 ? -33.059 -27.668 17.432 1.00 17.39 131 MET A C 1
ATOM 763 O O . MET A 1 153 ? -33.105 -27.608 16.206 1.00 19.80 131 MET A O 1
ATOM 768 N N . ALA A 1 154 ? -32.401 -26.778 18.177 1.00 15.78 132 ALA A N 1
ATOM 769 C CA . ALA A 1 154 ? -31.640 -25.684 17.575 1.00 16.31 132 ALA A CA 1
ATOM 770 C C . ALA A 1 154 ? -30.535 -26.197 16.662 1.00 14.26 132 ALA A C 1
ATOM 771 O O . ALA A 1 154 ? -30.238 -25.582 15.634 1.00 14.53 132 ALA A O 1
ATOM 773 N N . GLN A 1 155 ? -29.923 -27.321 17.033 1.00 13.93 133 GLN A N 1
ATOM 774 C CA . GLN A 1 155 ? -28.854 -27.895 16.208 1.00 14.54 133 GLN A CA 1
ATOM 775 C C . GLN A 1 155 ? -29.453 -28.471 14.935 1.00 19.75 133 GLN A C 1
ATOM 776 O O . GLN A 1 155 ? -28.879 -28.332 13.850 1.00 18.37 133 GLN A O 1
ATOM 782 N N . SER A 1 156 ? -30.605 -29.122 15.079 1.00 20.12 134 SER A N 1
ATOM 783 C CA . SER A 1 156 ? -31.336 -29.681 13.945 1.00 19.79 134 SER A CA 1
ATOM 784 C C . SER A 1 156 ? -31.766 -28.591 12.967 1.00 17.49 134 SER A C 1
ATOM 785 O O . SER A 1 156 ? -31.888 -28.831 11.772 1.00 21.01 134 SER A O 1
ATOM 788 N N . ALA A 1 157 ? -31.990 -27.384 13.467 1.00 19.05 135 ALA A N 1
ATOM 789 C CA . ALA A 1 157 ? -32.332 -26.257 12.595 1.00 17.60 135 ALA A CA 1
ATOM 790 C C . ALA A 1 157 ? -31.178 -25.939 11.650 1.00 26.00 135 ALA A C 1
ATOM 791 O O . ALA A 1 157 ? -31.379 -25.480 10.518 1.00 22.16 135 ALA A O 1
ATOM 793 N N . LEU A 1 158 ? -29.962 -26.200 12.116 1.00 14.32 136 LEU A N 1
ATOM 794 C CA . LEU A 1 158 ? -28.763 -25.949 11.306 1.00 14.56 136 LEU A CA 1
ATOM 795 C C . LEU A 1 158 ? -28.312 -27.176 10.535 1.00 29.24 136 LEU A C 1
ATOM 796 O O . LEU A 1 158 ? -27.695 -27.078 9.469 1.00 32.50 136 LEU A O 1
ATOM 801 N N . ASP A 1 159 ? -28.614 -28.333 11.106 1.00 16.57 137 ASP A N 1
ATOM 802 C CA . ASP A 1 159 ? -28.042 -29.593 10.678 1.00 14.45 137 ASP A CA 1
ATOM 803 C C . ASP A 1 159 ? -29.238 -30.523 10.466 1.00 20.64 137 ASP A C 1
ATOM 804 O O . ASP A 1 159 ? -29.694 -31.172 11.401 1.00 20.29 137 ASP A O 1
ATOM 809 N N . PRO A 1 160 ? -29.775 -30.531 9.226 1.00 16.14 138 PRO A N 1
ATOM 810 C CA . PRO A 1 160 ? -31.109 -31.028 8.870 1.00 22.49 138 PRO A CA 1
ATOM 811 C C . PRO A 1 160 ? -31.347 -32.475 9.256 1.00 17.37 138 PRO A C 1
ATOM 812 O O . PRO A 1 160 ? -30.438 -33.295 9.156 1.00 14.29 138 PRO A O 1
ATOM 816 N N . TYR A 1 161 ? -32.567 -32.765 9.690 1.00 16.16 139 TYR A N 1
ATOM 817 C CA . TYR A 1 161 ? -32.968 -34.121 10.021 1.00 19.38 139 TYR A CA 1
ATOM 818 C C . TYR A 1 161 ? -33.297 -34.930 8.753 1.00 18.11 139 TYR A C 1
ATOM 819 O O . TYR A 1 161 ? -33.936 -34.418 7.837 1.00 19.37 139 TYR A O 1
ATOM 828 N N . HIS A 1 162 ? -32.878 -36.195 8.708 1.00 18.34 140 HIS A N 1
ATOM 829 C CA . HIS A 1 162 ? -33.251 -37.079 7.603 1.00 14.40 140 HIS A CA 1
ATOM 830 C C . HIS A 1 162 ? -33.841 -38.390 8.129 1.00 15.11 140 HIS A C 1
ATOM 831 O O . HIS A 1 162 ? -33.291 -39.017 9.043 1.00 17.40 140 HIS A O 1
ATOM 838 N N . GLY A 1 163 ? -34.971 -38.801 7.562 1.00 15.80 141 GLY A N 1
ATOM 839 C CA . GLY A 1 163 ? -35.675 -39.985 8.037 1.00 16.64 141 GLY A CA 1
ATOM 840 C C . GLY A 1 163 ? -36.834 -40.252 7.089 1.00 18.62 141 GLY A C 1
ATOM 841 O O . GLY A 1 163 ? -36.685 -40.019 5.894 1.00 18.54 141 GLY A O 1
ATOM 842 N N . THR A 1 164 ? -37.980 -40.715 7.583 1.00 22.19 142 THR A N 1
ATOM 843 C CA . THR A 1 164 ? -39.104 -40.994 6.668 1.00 22.36 142 THR A CA 1
ATOM 844 C C . THR A 1 164 ? -39.737 -39.666 6.218 1.00 23.91 142 THR A C 1
ATOM 845 O O . THR A 1 164 ? -39.569 -38.642 6.890 1.00 27.96 142 THR A O 1
ATOM 849 N N . PRO A 1 165 ? -40.451 -39.664 5.078 1.00 26.07 143 PRO A N 1
ATOM 850 C CA . PRO A 1 165 ? -41.057 -38.379 4.688 1.00 19.54 143 PRO A CA 1
ATOM 851 C C . PRO A 1 165 ? -42.065 -37.829 5.712 1.00 21.13 143 PRO A C 1
ATOM 852 O O . PRO A 1 165 ? -42.118 -36.627 5.886 1.00 19.63 143 PRO A O 1
ATOM 856 N N . GLU A 1 166 ? -42.818 -38.685 6.393 1.00 21.27 144 GLU A N 1
ATOM 857 C CA . GLU A 1 166 ? -43.769 -38.228 7.409 1.00 25.73 144 GLU A CA 1
ATOM 858 C C . GLU A 1 166 ? -43.080 -37.466 8.559 1.00 25.24 144 GLU A C 1
ATOM 859 O O . GLU A 1 166 ? -43.485 -36.358 8.912 1.00 20.83 144 GLU A O 1
ATOM 865 N N . HIS A 1 167 ? -42.031 -38.062 9.119 1.00 23.82 145 HIS A N 1
ATOM 866 C CA . HIS A 1 167 ? -41.309 -37.463 10.234 1.00 24.83 145 HIS A CA 1
ATOM 867 C C . HIS A 1 167 ? -40.509 -36.229 9.805 1.00 23.74 145 HIS A C 1
ATOM 868 O O . HIS A 1 167 ? -40.356 -35.290 10.577 1.00 22.51 145 HIS A O 1
ATOM 875 N N . GLU A 1 168 ? -39.995 -36.228 8.579 1.00 23.23 146 GLU A N 1
ATOM 876 C CA . GLU A 1 168 ? -39.268 -35.064 8.085 1.00 17.38 146 GLU A CA 1
ATOM 877 C C . GLU A 1 168 ? -40.184 -33.849 7.992 1.00 20.45 146 GLU A C 1
ATOM 878 O O . GLU A 1 168 ? -39.769 -32.730 8.276 1.00 17.38 146 GLU A O 1
ATOM 884 N N . GLU A 1 169 ? -41.426 -34.067 7.577 1.00 18.41 147 GLU A N 1
ATOM 885 C CA . GLU A 1 169 ? -42.399 -32.985 7.531 1.00 18.86 147 GLU A CA 1
ATOM 886 C C . GLU A 1 169 ? -42.795 -32.502 8.927 1.00 22.84 147 GLU A C 1
ATOM 887 O O . GLU A 1 169 ? -42.956 -31.308 9.139 1.00 18.73 147 GLU A O 1
ATOM 893 N N . GLU A 1 170 ? -42.969 -33.419 9.870 1.00 19.81 148 GLU A N 1
ATOM 894 C CA . GLU A 1 170 ? -43.268 -33.013 11.242 1.00 21.25 148 GLU A CA 1
ATOM 895 C C . GLU A 1 170 ? -42.131 -32.176 11.815 1.00 25.80 148 GLU A C 1
ATOM 896 O O . GLU A 1 170 ? -42.357 -31.182 12.526 1.00 25.49 148 GLU A O 1
ATOM 902 N N . TRP A 1 171 ? -40.909 -32.587 11.511 1.00 17.24 149 TRP A N 1
ATOM 903 C CA . TRP A 1 171 ? -39.738 -31.849 11.958 1.00 16.59 149 TRP A CA 1
ATOM 904 C C . TRP A 1 171 ? -39.699 -30.455 11.353 1.00 16.65 149 TRP A C 1
ATOM 905 O O . TRP A 1 171 ? -39.417 -29.479 12.050 1.00 17.96 149 TRP A O 1
ATOM 916 N N . ARG A 1 172 ? -39.996 -30.362 10.057 1.00 21.23 150 ARG A N 1
ATOM 917 C CA . ARG A 1 172 ? -40.028 -29.077 9.363 1.00 17.41 150 ARG A CA 1
ATOM 918 C C . ARG A 1 172 ? -41.023 -28.131 10.014 1.00 17.62 150 ARG A C 1
ATOM 919 O O . ARG A 1 172 ? -40.729 -26.950 10.194 1.00 19.45 150 ARG A O 1
ATOM 927 N N . ARG A 1 173 ? -42.200 -28.651 10.361 1.00 21.07 151 ARG A N 1
ATOM 928 C CA . ARG A 1 173 ? -43.222 -27.857 11.034 1.00 22.89 151 ARG A CA 1
ATOM 929 C C . ARG A 1 173 ? -42.708 -27.459 12.406 1.00 26.07 151 ARG A C 1
ATOM 930 O O . ARG A 1 173 ? -42.972 -26.350 12.879 1.00 21.65 151 ARG A O 1
ATOM 938 N N . GLY A 1 174 ? -41.982 -28.380 13.039 1.00 24.73 152 GLY A N 1
ATOM 939 C CA . GLY A 1 174 ? -41.361 -28.136 14.334 1.00 17.03 152 GLY A CA 1
ATOM 940 C C . GLY A 1 174 ? -40.438 -26.931 14.322 1.00 20.73 152 GLY A C 1
ATOM 941 O O . GLY A 1 174 ? -40.533 -26.055 15.173 1.00 26.24 152 GLY A O 1
ATOM 942 N N . VAL A 1 175 ? -39.547 -26.880 13.340 1.00 16.66 153 VAL A N 1
ATOM 943 C CA . VAL A 1 175 ? -38.611 -25.771 13.213 1.00 21.71 153 VAL A CA 1
ATOM 944 C C . VAL A 1 175 ? -39.336 -24.451 12.923 1.00 23.63 153 VAL A C 1
ATOM 945 O O . VAL A 1 175 ? -39.009 -23.410 13.512 1.00 27.85 153 VAL A O 1
ATOM 949 N N . GLN A 1 176 ? -40.332 -24.491 12.043 1.00 22.13 154 GLN 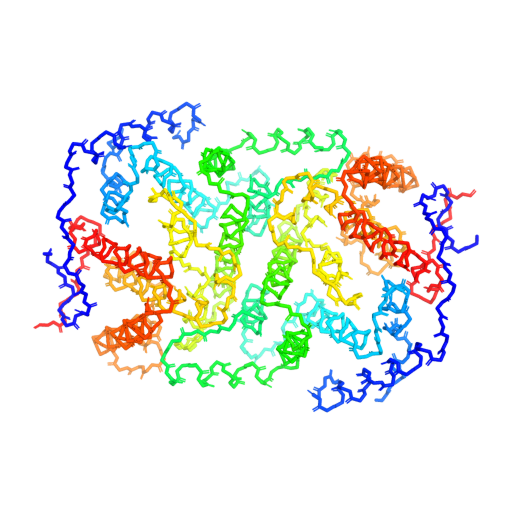A N 1
ATOM 950 C CA . GLN A 1 176 ? -41.113 -23.290 11.737 1.00 29.33 154 GLN A CA 1
ATOM 951 C C . GLN A 1 176 ? -41.932 -22.822 12.936 1.00 36.25 154 GLN A C 1
ATOM 952 O O . GLN A 1 176 ? -42.379 -21.680 12.963 1.00 32.80 154 GLN A O 1
ATOM 958 N N . ALA A 1 177 ? -42.103 -23.696 13.929 1.00 38.47 155 ALA A N 1
ATOM 959 C CA . ALA A 1 177 ? -43.030 -23.446 15.032 1.00 38.02 155 ALA A CA 1
ATOM 960 C C . ALA A 1 177 ? -42.518 -22.481 16.104 1.00 38.95 155 ALA A C 1
ATOM 961 O O . ALA A 1 177 ? -43.296 -22.042 16.940 1.00 33.56 155 ALA A O 1
ATOM 963 N N . ASP A 1 178 ? -41.237 -22.140 16.124 1.00 34.16 156 ASP A N 1
ATOM 964 C CA . ASP A 1 178 ? -40.888 -21.017 16.991 1.00 39.57 156 ASP A CA 1
ATOM 965 C C . ASP A 1 178 ? -39.669 -20.253 16.518 1.00 24.17 156 ASP A C 1
ATOM 966 O O . ASP A 1 178 ? -38.764 -20.794 15.868 1.00 25.91 156 ASP A O 1
ATOM 971 N N . GLY A 1 179 ? -39.705 -18.963 16.832 1.00 26.48 157 GLY A N 1
ATOM 972 C CA . GLY A 1 179 ? -38.759 -17.979 16.343 1.00 33.23 157 GLY A CA 1
ATOM 973 C C . GLY A 1 179 ? -37.289 -18.337 16.408 1.00 28.56 157 GLY A C 1
ATOM 974 O O . GLY A 1 179 ? -36.591 -18.217 15.397 1.00 28.90 157 GLY A O 1
ATOM 975 N N . PRO A 1 180 ? -36.804 -18.746 17.589 1.00 24.04 158 PRO A N 1
ATOM 976 C CA . PRO A 1 180 ? -35.393 -19.113 17.703 1.00 22.54 158 PRO A CA 1
ATOM 977 C C . PRO A 1 180 ? -34.962 -20.135 16.654 1.00 20.06 158 PRO A C 1
ATOM 978 O O . PRO A 1 180 ? -33.921 -19.937 16.028 1.00 20.18 158 PRO A O 1
ATOM 982 N N . LEU A 1 181 ? -35.748 -21.187 16.443 1.00 17.77 159 LEU A N 1
ATOM 983 C CA . LEU A 1 181 ? -35.396 -22.199 15.440 1.00 17.05 159 LEU A CA 1
ATOM 984 C C . LEU A 1 181 ? -35.487 -21.615 14.020 1.00 20.70 159 LEU A C 1
ATOM 985 O O . LEU A 1 181 ? -34.677 -21.950 13.159 1.00 18.43 159 LEU A O 1
ATOM 990 N N . ARG A 1 182 ? -36.463 -20.743 13.789 1.00 15.98 160 ARG A N 1
ATOM 991 C CA . ARG A 1 182 ? -36.646 -20.101 12.487 1.00 23.23 160 ARG A CA 1
ATOM 992 C C . ARG A 1 182 ? -35.457 -19.218 12.158 1.00 25.24 160 ARG A C 1
ATOM 993 O O . ARG A 1 182 ? -34.978 -19.230 11.028 1.00 24.35 160 ARG A O 1
ATOM 1001 N N . SER A 1 183 ? -34.980 -18.466 13.150 1.00 26.14 161 SER A N 1
ATOM 1002 C CA . SER A 1 183 ? -33.841 -17.570 12.950 1.00 18.70 161 SER A CA 1
ATOM 1003 C C . SER A 1 183 ? -32.582 -18.340 12.542 1.00 19.30 161 SER A C 1
ATOM 1004 O O . SER A 1 183 ? -31.931 -17.961 11.588 1.00 19.91 161 SER A O 1
ATOM 1007 N N . TYR A 1 184 ? -32.240 -19.410 13.267 1.00 17.32 162 TYR A N 1
ATOM 1008 C CA . TYR A 1 184 ? -31.118 -20.278 12.885 1.00 17.14 162 TYR A CA 1
ATOM 1009 C C . TYR A 1 184 ? -31.309 -20.822 11.473 1.00 21.21 162 TYR A C 1
ATOM 1010 O O . TYR A 1 184 ? -30.419 -20.747 10.622 1.00 17.22 162 TYR A O 1
ATOM 1019 N N . HIS A 1 185 ? -32.476 -21.403 11.244 1.00 20.11 163 HIS A N 1
ATOM 1020 C CA . HIS A 1 185 ? -32.747 -22.055 9.973 1.00 22.00 163 HIS A CA 1
ATOM 1021 C C . HIS A 1 185 ? -32.585 -21.113 8.775 1.00 15.55 163 HIS A C 1
ATOM 1022 O O . HIS A 1 185 ? -31.919 -21.456 7.799 1.00 15.53 163 HIS A O 1
ATOM 1029 N N . VAL A 1 186 ? -33.174 -19.925 8.859 1.00 15.97 164 VAL A N 1
ATOM 1030 C CA . VAL A 1 186 ? -33.150 -19.001 7.734 1.00 21.63 164 VAL A CA 1
ATOM 1031 C C . VAL A 1 186 ? -31.807 -18.281 7.626 1.00 17.48 164 VAL A C 1
ATOM 1032 O O . VAL A 1 186 ? -31.328 -18.023 6.515 1.00 19.18 164 VAL A O 1
ATOM 1036 N N . ALA A 1 187 ? -31.189 -17.967 8.763 1.00 15.95 165 ALA A N 1
ATOM 1037 C CA . ALA A 1 187 ? -29.876 -17.322 8.741 1.00 15.84 165 ALA A CA 1
ATOM 1038 C C . ALA A 1 187 ? -28.831 -18.203 8.054 1.00 19.89 165 ALA A C 1
ATOM 1039 O O . ALA A 1 187 ? -28.036 -17.722 7.248 1.00 23.65 165 ALA A O 1
ATOM 1041 N N . LEU A 1 188 ? -28.846 -19.493 8.374 1.00 15.82 166 LEU A N 1
ATOM 1042 C CA . LEU A 1 188 ? -27.923 -20.443 7.767 1.00 20.04 166 LEU A CA 1
ATOM 1043 C C . LEU A 1 188 ? -28.211 -20.678 6.279 1.00 22.06 166 LEU A C 1
ATOM 1044 O O . LEU A 1 188 ? -27.303 -20.796 5.471 1.00 17.23 166 LEU A O 1
ATOM 1049 N N . LYS A 1 189 ? -29.483 -20.801 5.945 1.00 16.67 167 LYS A N 1
ATOM 1050 C CA . LYS A 1 189 ? -29.904 -20.922 4.556 1.00 19.57 167 LYS A CA 1
ATOM 1051 C C . LYS A 1 189 ? -29.428 -19.718 3.749 1.00 16.42 167 LYS A C 1
ATOM 1052 O O . LYS A 1 189 ? -28.947 -19.865 2.638 1.00 19.27 167 LYS A O 1
ATOM 1058 N N . ASP A 1 190 ? -29.519 -18.527 4.326 1.00 23.34 168 ASP A N 1
ATOM 1059 C CA . ASP A 1 190 ? -29.083 -17.332 3.623 1.00 26.10 168 ASP A CA 1
ATOM 1060 C C . ASP A 1 190 ? -27.565 -17.296 3.494 1.00 26.28 168 ASP A C 1
ATOM 1061 O O . ASP A 1 190 ? -27.027 -16.832 2.488 1.00 22.62 168 ASP A O 1
ATOM 1066 N N . TYR A 1 191 ? -26.880 -17.813 4.509 1.00 16.27 169 TYR A N 1
ATOM 1067 C CA . TYR A 1 191 ? -25.427 -17.880 4.497 1.00 24.28 169 TYR A CA 1
ATOM 1068 C C . TYR A 1 191 ? -24.904 -18.969 3.547 1.00 25.14 169 TYR A C 1
ATOM 1069 O O . TYR A 1 191 ? -23.914 -18.774 2.845 1.00 28.05 169 TYR A O 1
ATOM 1078 N N . ALA A 1 192 ? -25.581 -20.112 3.521 1.00 18.60 170 ALA A N 1
ATOM 1079 C CA . ALA A 1 192 ? -25.157 -21.215 2.663 1.00 25.12 170 ALA A CA 1
ATOM 1080 C C . ALA A 1 192 ? -25.236 -20.843 1.180 1.00 27.96 170 ALA A C 1
ATOM 1081 O O . ALA A 1 192 ? -24.473 -21.355 0.364 1.00 29.01 170 ALA A O 1
ATOM 1083 N N . ALA A 1 193 ? -26.160 -19.955 0.836 1.00 18.99 171 ALA A N 1
ATOM 1084 C CA . ALA A 1 193 ? -26.303 -19.475 -0.547 1.00 23.59 171 ALA A CA 1
ATOM 1085 C C . ALA A 1 193 ? -25.092 -18.649 -1.001 1.00 22.97 171 ALA A C 1
ATOM 1086 O O . ALA A 1 193 ? -24.874 -18.443 -2.202 1.00 22.76 171 ALA A O 1
ATOM 1088 N N . LEU A 1 194 ? -24.302 -18.188 -0.039 1.00 21.29 172 LEU A N 1
ATOM 1089 C CA . LEU A 1 194 ? -23.165 -17.325 -0.313 1.00 28.93 172 LEU A CA 1
ATOM 1090 C C . LEU A 1 194 ? -21.837 -18.003 -0.008 1.00 30.80 172 LEU A C 1
ATOM 1091 O O . LEU A 1 194 ? -20.788 -17.493 -0.369 1.00 34.46 172 LEU A O 1
ATOM 1096 N N . ALA A 1 195 ? -21.885 -19.133 0.684 1.00 22.53 173 ALA A N 1
ATOM 1097 C CA . ALA A 1 195 ? -20.666 -19.809 1.132 1.00 19.39 173 ALA A CA 1
ATOM 1098 C C . ALA A 1 195 ? -20.574 -21.195 0.533 1.00 21.41 173 ALA A C 1
ATOM 1099 O O . ALA A 1 195 ? -21.534 -21.670 -0.069 1.00 22.35 173 ALA A O 1
ATOM 1101 N N . THR A 1 196 ? -19.428 -21.849 0.702 1.00 18.12 174 THR A N 1
ATOM 1102 C CA . THR A 1 196 ? -19.282 -23.221 0.229 1.00 18.63 174 THR A CA 1
ATOM 1103 C C . THR A 1 196 ? -19.839 -24.177 1.275 1.00 21.23 174 THR A C 1
ATOM 1104 O O . THR A 1 196 ? -19.973 -23.808 2.437 1.00 21.80 174 THR A O 1
ATOM 1108 N N . PRO A 1 197 ? -20.184 -25.403 0.859 1.00 24.22 175 PRO A N 1
ATOM 1109 C CA . PRO A 1 197 ? -20.607 -26.420 1.825 1.00 21.05 175 PRO A CA 1
ATOM 1110 C C . PRO A 1 197 ? -19.532 -26.737 2.874 1.00 25.29 175 PRO A C 1
ATOM 1111 O O . PRO A 1 197 ? -19.885 -27.061 4.005 1.00 27.12 175 PRO A O 1
ATOM 1115 N N . SER A 1 198 ? -18.255 -26.663 2.514 1.00 15.52 176 SER A N 1
ATOM 1116 C CA . SER A 1 198 ? -17.201 -26.781 3.517 1.00 17.45 176 SER A CA 1
ATOM 1117 C C . SER A 1 198 ? -17.313 -25.689 4.579 1.00 22.09 176 SER A C 1
ATOM 1118 O O . SER A 1 198 ? -17.204 -25.963 5.775 1.00 15.51 176 SER A O 1
ATOM 1121 N N . GLN A 1 199 ? -17.561 -24.462 4.131 1.00 16.75 177 GLN A N 1
ATOM 1122 C CA . GLN A 1 199 ? -17.663 -23.319 5.024 1.00 15.17 177 GLN A CA 1
ATOM 1123 C C . GLN A 1 199 ? -18.892 -23.383 5.916 1.00 19.08 177 GLN A C 1
ATOM 1124 O O . GLN A 1 199 ? -18.834 -22.950 7.069 1.00 19.07 177 GLN A O 1
ATOM 1130 N N . THR A 1 200 ? -20.005 -23.908 5.400 1.00 20.12 178 THR A N 1
ATOM 1131 C CA . THR A 1 200 ? -21.202 -24.020 6.226 1.00 21.72 178 THR A CA 1
ATOM 1132 C C . THR A 1 200 ? -21.052 -25.158 7.230 1.00 19.42 178 THR A C 1
ATOM 1133 O O . THR A 1 200 ? -21.563 -25.058 8.349 1.00 16.71 178 THR A O 1
ATOM 1137 N N . ASP A 1 201 ? -20.362 -26.232 6.836 1.00 19.07 179 ASP A N 1
ATOM 1138 C CA . ASP A 1 201 ? -20.050 -27.327 7.761 1.00 13.96 179 ASP A CA 1
ATOM 1139 C C . ASP A 1 201 ? -19.177 -26.841 8.924 1.00 17.58 179 ASP A C 1
ATOM 1140 O O . ASP A 1 201 ? -19.412 -27.192 10.085 1.00 19.90 179 ASP A O 1
ATOM 1145 N N . ARG A 1 202 ? -18.145 -26.070 8.594 1.00 20.82 180 ARG A N 1
ATOM 1146 C CA . ARG A 1 202 ? -17.307 -25.419 9.593 1.00 20.93 180 ARG A CA 1
ATOM 1147 C C . ARG A 1 202 ? -18.163 -24.612 10.574 1.00 17.01 180 ARG A C 1
ATOM 1148 O O . ARG A 1 202 ? -17.946 -24.648 11.791 1.00 24.76 180 ARG A O 1
ATOM 1156 N N . PHE A 1 203 ? -19.145 -23.894 10.048 1.00 14.79 181 PHE A N 1
ATOM 1157 C CA . PHE A 1 203 ? -19.986 -23.067 10.906 1.00 24.31 181 PHE A CA 1
ATOM 1158 C C . PHE A 1 203 ? -20.855 -23.909 11.825 1.00 21.60 181 PHE A C 1
ATOM 1159 O O . PHE A 1 203 ? -21.089 -23.542 12.977 1.00 18.25 181 PHE A O 1
ATOM 1167 N N . VAL A 1 204 ? -21.365 -25.019 11.298 1.00 17.35 182 VAL A N 1
ATOM 1168 C CA . VAL A 1 204 ? -22.244 -25.894 12.053 1.00 14.72 182 VAL A CA 1
ATOM 1169 C C . VAL A 1 204 ? -21.447 -26.519 13.198 1.00 15.55 182 VAL A C 1
ATOM 1170 O O . VAL A 1 204 ? -21.940 -26.645 14.327 1.00 12.77 182 VAL A O 1
ATOM 1174 N N . HIS A 1 205 ? -20.200 -26.878 12.915 1.00 13.79 183 HIS A N 1
ATOM 1175 C CA . HIS A 1 205 ? -19.338 -27.444 13.946 1.00 16.59 183 HIS A CA 1
ATOM 1176 C C . HIS A 1 205 ? -19.103 -26.397 15.039 1.00 18.79 183 HIS A C 1
ATOM 1177 O O . HIS A 1 205 ? -19.264 -26.684 16.232 1.00 20.55 183 HIS A O 1
ATOM 1184 N N . ASP A 1 206 ? -18.795 -25.166 14.649 1.00 16.43 184 ASP A N 1
ATOM 1185 C CA . ASP A 1 206 ? -18.595 -24.113 15.649 1.00 22.45 184 ASP A CA 1
ATOM 1186 C C . ASP A 1 206 ? -19.839 -23.853 16.507 1.00 22.60 184 ASP A C 1
ATOM 1187 O O . ASP A 1 206 ? -19.709 -23.547 17.700 1.00 14.06 184 ASP A O 1
ATOM 1192 N N . ILE A 1 207 ? -21.032 -23.985 15.925 1.00 12.84 185 ILE A N 1
ATOM 1193 C CA . ILE A 1 207 ? -22.262 -23.827 16.700 1.00 12.71 185 ILE A CA 1
ATOM 1194 C C . ILE A 1 207 ? -22.480 -25.028 17.630 1.00 12.54 185 ILE A C 1
ATOM 1195 O O . ILE A 1 207 ? -22.966 -24.862 18.745 1.00 18.88 185 ILE A O 1
ATOM 1200 N N . ALA A 1 208 ? -22.127 -26.234 17.179 1.00 16.48 186 ALA A N 1
ATOM 1201 C CA . ALA A 1 208 ? -22.164 -27.393 18.072 1.00 15.44 186 ALA A CA 1
ATOM 1202 C C . ALA A 1 208 ? -21.294 -27.157 19.320 1.00 20.29 186 ALA A C 1
ATOM 1203 O O . ALA A 1 208 ? -21.741 -27.419 20.440 1.00 23.76 186 ALA A O 1
ATOM 1205 N N . ARG A 1 209 ? -20.061 -26.682 19.112 1.00 16.95 187 ARG A N 1
ATOM 1206 C CA . ARG A 1 209 ? -19.161 -26.244 20.181 1.00 19.09 187 ARG A CA 1
ATOM 1207 C C . ARG A 1 209 ? -19.824 -25.253 21.142 1.00 15.31 187 ARG A C 1
ATOM 1208 O O . ARG A 1 209 ? -19.796 -25.433 22.372 1.00 14.68 187 ARG A O 1
ATOM 1216 N N . LEU A 1 210 ? -20.400 -24.201 20.567 1.00 14.68 188 LEU A N 1
ATOM 1217 C CA . LEU A 1 210 ? -21.164 -23.213 21.324 1.00 19.39 188 LEU A CA 1
ATOM 1218 C C . LEU A 1 210 ? -22.231 -23.856 22.225 1.00 22.32 188 LEU A C 1
ATOM 1219 O O . LEU A 1 210 ? -22.254 -23.622 23.437 1.00 19.06 188 LEU A O 1
ATOM 1224 N N . HIS A 1 211 ? -23.104 -24.672 21.639 1.00 18.45 189 HIS A N 1
ATOM 1225 C CA . HIS A 1 211 ? -24.205 -25.255 22.405 1.00 22.09 189 HIS A CA 1
ATOM 1226 C C . HIS A 1 211 ? -23.680 -26.165 23.525 1.00 12.34 189 HIS A C 1
ATOM 1227 O O . HIS A 1 211 ? -24.214 -26.158 24.637 1.00 13.12 189 HIS A O 1
ATOM 1234 N N . LEU A 1 212 ? -22.636 -26.929 23.246 1.00 12.35 190 LEU A N 1
ATOM 1235 C CA . LEU A 1 212 ? -21.967 -27.691 24.307 1.00 18.73 190 LEU A CA 1
ATOM 1236 C C . LEU A 1 212 ? -21.445 -26.766 25.413 1.00 19.58 190 LEU A C 1
ATOM 1237 O O . LEU A 1 212 ? -21.576 -27.075 26.611 1.00 12.61 190 LEU A O 1
ATOM 1242 N N . GLY A 1 213 ? -20.859 -25.639 25.005 1.00 17.15 191 GLY A N 1
ATOM 1243 C CA . GLY A 1 213 ? -20.405 -24.603 25.927 1.00 18.80 191 GLY A CA 1
ATOM 1244 C C . GLY A 1 213 ? -21.512 -24.069 26.829 1.00 18.47 191 GLY A C 1
ATOM 1245 O O . GLY A 1 213 ? -21.320 -23.928 28.042 1.00 15.88 191 GLY A O 1
ATOM 1246 N N . TYR A 1 214 ? -22.662 -23.762 26.231 1.00 14.61 192 TYR A N 1
ATOM 1247 C CA . TYR A 1 214 ? -23.875 -23.407 26.972 1.00 15.46 192 TYR A CA 1
ATOM 1248 C C . TYR A 1 214 ? -24.204 -24.443 28.031 1.00 20.92 192 TYR A C 1
ATOM 1249 O O . TYR A 1 214 ? -24.535 -24.110 29.176 1.00 14.89 192 TYR A O 1
ATOM 1258 N N . LEU A 1 215 ? -24.186 -25.703 27.608 1.00 18.79 193 LEU A N 1
ATOM 1259 C CA . LEU A 1 215 ? -24.637 -26.786 28.463 1.00 20.03 193 LEU A CA 1
ATOM 1260 C C . LEU A 1 215 ? -23.643 -27.018 29.599 1.00 19.27 193 LEU A C 1
ATOM 1261 O O . LEU A 1 215 ? -24.040 -27.383 30.709 1.00 13.61 193 LEU A O 1
ATOM 1266 N N . ALA A 1 216 ? -22.360 -26.796 29.329 1.00 15.14 194 ALA A N 1
ATOM 1267 C CA . ALA A 1 216 ? -21.347 -26.871 30.379 1.00 18.94 194 ALA A CA 1
ATOM 1268 C C . ALA A 1 216 ? -21.548 -25.781 31.429 1.00 19.19 194 ALA A C 1
ATOM 1269 O O . ALA A 1 216 ? -21.492 -26.050 32.626 1.00 18.77 194 ALA A O 1
ATOM 1271 N N . GLU A 1 217 ? -21.751 -24.543 30.984 1.00 14.58 195 GLU A N 1
ATOM 1272 C CA . GLU A 1 217 ? -21.891 -23.435 31.920 1.00 23.03 195 GLU A CA 1
ATOM 1273 C C . GLU A 1 217 ? -23.161 -23.618 32.749 1.00 26.76 195 GLU A C 1
ATOM 1274 O O . GLU A 1 217 ? -23.196 -23.274 33.939 1.00 19.79 195 GLU A O 1
ATOM 1280 N N . ALA A 1 218 ? -24.198 -24.179 32.129 1.00 20.51 196 ALA A N 1
ATOM 1281 C CA . ALA A 1 218 ? -25.435 -24.446 32.859 1.00 17.82 196 ALA A CA 1
ATOM 1282 C C . ALA A 1 218 ? -25.262 -25.573 33.873 1.00 20.26 196 ALA A C 1
ATOM 1283 O O . ALA A 1 218 ? -25.831 -25.521 34.965 1.00 19.52 196 ALA A O 1
ATOM 1285 N N . ALA A 1 219 ? -24.511 -26.611 33.513 1.00 13.40 197 ALA A N 1
ATOM 1286 C CA . ALA A 1 219 ? -24.314 -27.719 34.441 1.00 14.96 197 ALA A CA 1
ATOM 1287 C C . ALA A 1 219 ? -23.602 -27.195 35.697 1.00 20.83 197 ALA A C 1
ATOM 1288 O O . ALA A 1 219 ? -23.986 -27.531 36.813 1.00 19.79 197 ALA A O 1
ATOM 1290 N N . TRP A 1 220 ? -22.588 -26.350 35.506 1.00 23.17 198 TRP A N 1
ATOM 1291 C CA . TRP A 1 220 ? -21.847 -25.780 36.636 1.00 26.29 198 TRP A CA 1
ATOM 1292 C C . TRP A 1 220 ? -22.726 -24.892 37.523 1.00 16.19 198 TRP A C 1
ATOM 1293 O O . TRP A 1 220 ? -22.556 -24.861 38.739 1.00 17.71 198 TRP A O 1
ATOM 1304 N N . ALA A 1 221 ? -23.620 -24.123 36.920 1.00 18.21 199 ALA A N 1
ATOM 1305 C CA . ALA A 1 221 ? -24.481 -23.256 37.707 1.00 20.06 199 ALA A CA 1
ATOM 1306 C C . ALA A 1 221 ? -25.396 -24.115 38.589 1.00 14.65 199 ALA A C 1
ATOM 1307 O O . ALA A 1 221 ? -25.678 -23.798 39.744 1.00 20.29 199 ALA A O 1
ATOM 1309 N N . GLU A 1 222 ? -25.848 -25.211 38.003 1.00 19.41 200 GLU A N 1
ATOM 1310 C CA . GLU A 1 222 ? -26.769 -26.119 38.642 1.00 25.98 200 GLU A CA 1
ATOM 1311 C C . GLU A 1 222 ? -26.090 -26.885 39.762 1.00 19.45 200 GLU A C 1
ATOM 1312 O O . GLU A 1 222 ? -26.568 -26.906 40.892 1.00 20.94 200 GLU A O 1
ATOM 1318 N N . THR A 1 223 ? -24.964 -27.508 39.435 1.00 17.19 201 THR A N 1
ATOM 1319 C CA . THR A 1 223 ? -24.229 -28.321 40.400 1.00 22.54 201 THR A CA 1
ATOM 1320 C C . THR A 1 223 ? -23.409 -27.476 41.387 1.00 26.35 201 THR A C 1
ATOM 1321 O O . THR A 1 223 ? -22.768 -28.029 42.270 1.00 20.59 201 THR A O 1
ATOM 1325 N N . ARG A 1 224 ? -23.430 -26.152 41.218 1.00 15.36 202 ARG A N 1
ATOM 1326 C CA . ARG A 1 224 ? -22.681 -25.217 42.066 1.00 15.70 202 ARG A CA 1
ATOM 1327 C C . ARG A 1 224 ? -21.163 -25.427 42.019 1.00 22.57 202 ARG A C 1
ATOM 1328 O O . ARG A 1 224 ? -20.485 -25.297 43.039 1.00 24.35 202 ARG A O 1
ATOM 1336 N N . HIS A 1 225 ? -20.641 -25.745 40.837 1.00 24.19 203 HIS A N 1
ATOM 1337 C CA . HIS A 1 225 ? -19.222 -26.033 40.632 1.00 15.67 203 HIS A CA 1
ATOM 1338 C C . HIS A 1 225 ? -18.401 -24.747 40.569 1.00 21.10 203 HIS A C 1
ATOM 1339 O O . HIS A 1 225 ? -18.801 -23.780 39.925 1.00 19.55 203 HIS A O 1
ATOM 1346 N N . ALA A 1 226 ? -17.258 -24.754 41.247 1.00 23.10 204 ALA A N 1
ATOM 1347 C CA . ALA A 1 226 ? -16.328 -23.630 41.244 1.00 16.56 204 ALA A CA 1
ATOM 1348 C C . ALA A 1 226 ? -15.080 -24.006 40.456 1.00 17.34 204 ALA A C 1
ATOM 1349 O O . ALA A 1 226 ? -14.146 -24.578 41.009 1.00 20.94 204 ALA A O 1
ATOM 1351 N N . PRO A 1 227 ? -15.065 -23.700 39.146 1.00 17.95 205 PRO A N 1
ATOM 1352 C CA . PRO A 1 227 ? -13.941 -24.130 38.313 1.00 20.66 205 PRO A CA 1
ATOM 1353 C C . PRO A 1 227 ? -12.663 -23.384 38.645 1.00 20.48 205 PRO A C 1
ATOM 1354 O O . PRO A 1 227 ? -12.718 -22.214 39.040 1.00 18.81 205 PRO A O 1
ATOM 1358 N N . LYS A 1 228 ? -11.530 -24.062 38.491 1.00 17.76 206 LYS A N 1
ATOM 1359 C CA . LYS A 1 228 ? -10.243 -23.379 38.465 1.00 17.80 206 LYS A CA 1
ATOM 1360 C C . LYS A 1 228 ? -10.219 -22.512 37.214 1.00 17.51 206 LYS A C 1
ATOM 1361 O O . LYS A 1 228 ? -10.993 -22.754 36.280 1.00 18.84 206 LYS A O 1
ATOM 1367 N N . VAL A 1 229 ? -9.339 -21.518 37.193 1.00 18.11 207 VAL A N 1
ATOM 1368 C CA . VAL A 1 229 ? -9.230 -20.626 36.041 1.00 17.81 207 VAL A CA 1
ATOM 1369 C C . VAL A 1 229 ? -9.063 -21.416 34.741 1.00 21.00 207 VAL A C 1
ATOM 1370 O O . VAL A 1 229 ? -9.737 -21.132 33.741 1.00 18.77 207 VAL A O 1
ATOM 1374 N N . TRP A 1 230 ? -8.215 -22.442 34.747 1.00 17.81 208 TRP A N 1
ATOM 1375 C CA . TRP A 1 230 ? -7.974 -23.159 33.494 1.00 17.61 208 TRP A CA 1
ATOM 1376 C C . TRP A 1 230 ? -9.253 -23.863 32.999 1.00 20.62 208 TRP A C 1
ATOM 1377 O O . TRP A 1 230 ? -9.548 -23.870 31.794 1.00 17.18 208 TRP A O 1
ATOM 1388 N N . GLU A 1 231 ? -10.020 -24.442 33.917 1.00 20.22 209 GLU A N 1
ATOM 1389 C CA . GLU A 1 231 ? -11.218 -25.151 33.518 1.00 21.51 209 GLU A CA 1
ATOM 1390 C C . GLU A 1 231 ? -12.260 -24.161 32.996 1.00 19.43 209 GLU A C 1
ATOM 1391 O O . GLU A 1 231 ? -12.935 -24.445 32.012 1.00 15.23 209 GLU A O 1
ATOM 1397 N N . TYR A 1 232 ? -12.389 -23.004 33.643 1.00 15.80 210 TYR A N 1
ATOM 1398 C CA . TYR A 1 232 ? -13.282 -21.966 33.140 1.00 15.48 210 TYR A CA 1
ATOM 1399 C C . TYR A 1 232 ? -12.933 -21.591 31.685 1.00 20.37 210 TYR A C 1
ATOM 1400 O O . TYR A 1 232 ? -13.816 -21.437 30.851 1.00 18.06 210 TYR A O 1
ATOM 1409 N N . LEU A 1 233 ? -11.650 -21.469 31.374 1.00 15.78 211 LEU A N 1
ATOM 1410 C CA . LEU A 1 233 ? -11.254 -21.000 30.040 1.00 24.35 211 LEU A CA 1
ATOM 1411 C C . LEU A 1 233 ? -11.461 -22.083 28.992 1.00 20.06 211 LEU A C 1
ATOM 1412 O O . LEU A 1 233 ? -11.715 -21.786 27.808 1.00 18.67 211 LEU A O 1
ATOM 1417 N N . VAL A 1 234 ? -11.366 -23.339 29.424 1.00 21.49 212 VAL A N 1
ATOM 1418 C CA . VAL A 1 234 ? -11.717 -24.451 28.560 1.00 18.73 212 VAL A CA 1
ATOM 1419 C C . VAL A 1 234 ? -13.185 -24.359 28.125 1.00 17.92 212 VAL A C 1
ATOM 1420 O O . VAL A 1 234 ? -13.514 -24.446 26.928 1.00 19.77 212 VAL A O 1
ATOM 1424 N N . MET A 1 235 ? -14.068 -24.172 29.100 1.00 19.68 213 MET A N 1
ATOM 1425 C CA . MET A 1 235 ? -15.481 -23.977 28.804 1.00 14.00 213 MET A CA 1
ATOM 1426 C C . MET A 1 235 ? -15.662 -22.767 27.897 1.00 23.92 213 MET A C 1
ATOM 1427 O O . MET A 1 235 ? -16.533 -22.754 27.026 1.00 20.66 213 MET A O 1
ATOM 1432 N N . ARG A 1 236 ? -14.836 -21.750 28.112 1.00 15.49 214 ARG A N 1
ATOM 1433 C CA . ARG A 1 236 ? -14.966 -20.500 27.378 1.00 14.33 214 ARG A CA 1
ATOM 1434 C C . ARG A 1 236 ? -14.453 -20.632 25.937 1.00 21.24 214 ARG A C 1
ATOM 1435 O O . ARG A 1 236 ? -14.804 -19.829 25.071 1.00 25.25 214 ARG A O 1
ATOM 1443 N N . GLN A 1 237 ? -13.646 -21.653 25.669 1.00 19.61 215 GLN A N 1
ATOM 1444 C CA . GLN A 1 237 ? -13.194 -21.879 24.300 1.00 19.59 215 GLN A CA 1
ATOM 1445 C C . GLN A 1 237 ? -14.371 -22.373 23.449 1.00 24.22 215 GLN A C 1
ATOM 1446 O O . GLN A 1 237 ? -14.418 -22.149 22.232 1.00 21.18 215 GLN A O 1
ATOM 1452 N N . PHE A 1 238 ? -15.324 -23.031 24.100 1.00 16.90 216 PHE A N 1
ATOM 1453 C CA . PHE A 1 238 ? -16.510 -23.546 23.427 1.00 23.25 216 PHE A CA 1
ATOM 1454 C C . PHE A 1 238 ? -17.633 -22.523 23.447 1.00 17.22 216 PHE A C 1
ATOM 1455 O O . PHE A 1 238 ? -18.215 -22.217 22.412 1.00 19.67 216 PHE A O 1
ATOM 1463 N N . ASN A 1 239 ? -17.923 -22.005 24.634 1.00 13.28 217 ASN A N 1
ATOM 1464 C CA . ASN A 1 239 ? -18.933 -20.974 24.857 1.00 20.97 217 ASN A CA 1
ATOM 1465 C C . ASN A 1 239 ? -18.364 -19.614 24.470 1.00 16.52 217 ASN A C 1
ATOM 1466 O O . ASN A 1 239 ? -17.955 -18.851 25.323 1.00 18.63 217 ASN A O 1
ATOM 1471 N N . ASN A 1 240 ? -18.360 -19.316 23.176 1.00 17.37 218 ASN A N 1
ATOM 1472 C CA . ASN A 1 240 ? -17.331 -18.472 22.582 1.00 20.46 218 ASN A CA 1
ATOM 1473 C C . ASN A 1 240 ? -17.863 -17.633 21.403 1.00 17.29 218 ASN A C 1
ATOM 1474 O O . ASN A 1 240 ? -18.907 -17.942 20.855 1.00 21.47 218 ASN A O 1
ATOM 1479 N N . PHE A 1 241 ? -17.149 -16.585 21.013 1.00 22.55 219 PHE A N 1
ATOM 1480 C CA . PHE A 1 241 ? -17.541 -15.811 19.825 1.00 25.26 219 PHE A CA 1
ATOM 1481 C C . PHE A 1 241 ? -17.191 -16.530 18.530 1.00 25.05 219 PHE A C 1
ATOM 1482 O O . PHE A 1 241 ? -17.442 -16.011 17.436 1.00 20.51 219 PHE A O 1
ATOM 1490 N N . ARG A 1 242 ? -16.595 -17.708 18.653 1.00 14.25 220 ARG A N 1
ATOM 1491 C CA . ARG A 1 242 ? -16.080 -18.447 17.488 1.00 25.01 220 ARG A CA 1
ATOM 1492 C C . ARG A 1 242 ? -17.011 -18.577 16.256 1.00 22.65 220 ARG A C 1
ATOM 1493 O O . ARG A 1 242 ? -16.536 -18.455 15.127 1.00 19.78 220 ARG A O 1
ATOM 1501 N N . PRO A 1 243 ? -18.325 -18.830 16.450 1.00 21.59 221 PRO A N 1
ATOM 1502 C CA . PRO A 1 243 ? -19.166 -18.924 15.250 1.00 19.55 221 PRO A CA 1
ATOM 1503 C C . PRO A 1 243 ? -19.200 -17.659 14.384 1.00 21.21 221 PRO A C 1
ATOM 1504 O O . PRO A 1 243 ? -19.531 -17.740 13.196 1.00 14.64 221 PRO A O 1
ATOM 1508 N N . CYS A 1 244 ? -18.870 -16.506 14.963 1.00 17.54 222 CYS A N 1
ATOM 1509 C CA . CYS A 1 244 ? -18.757 -15.295 14.173 1.00 21.88 222 CYS A CA 1
ATOM 1510 C C . CYS A 1 244 ? -17.392 -15.200 13.477 1.00 28.89 222 CYS A C 1
ATOM 1511 O O . CYS A 1 244 ? -17.283 -14.601 12.410 1.00 20.64 222 CYS A O 1
ATOM 1514 N N . LEU A 1 245 ? -16.348 -15.777 14.069 1.00 17.68 223 LEU A N 1
ATOM 1515 C CA . LEU A 1 245 ? -15.039 -15.755 13.407 1.00 23.11 223 LEU A CA 1
ATOM 1516 C C . LEU A 1 245 ? -14.977 -16.856 12.348 1.00 22.83 223 LEU A C 1
ATOM 1517 O O . LEU A 1 245 ? -14.116 -16.845 11.457 1.00 18.56 223 LEU A O 1
ATOM 1522 N N . SER A 1 246 ? -15.916 -17.794 12.458 1.00 19.00 224 SER A N 1
ATOM 1523 C CA . SER A 1 246 ? -16.055 -18.918 11.541 1.00 22.66 224 SER A CA 1
ATOM 1524 C C . SER A 1 246 ? -16.283 -18.482 10.097 1.00 19.97 224 SER A C 1
ATOM 1525 O O . SER A 1 246 ? -15.964 -19.203 9.148 1.00 16.25 224 SER A O 1
ATOM 1528 N N . ILE A 1 247 ? -16.856 -17.302 9.933 1.00 18.35 225 ILE A N 1
ATOM 1529 C CA . ILE A 1 247 ? -17.359 -16.924 8.633 1.00 18.27 225 ILE A CA 1
ATOM 1530 C C . ILE A 1 247 ? -16.538 -15.811 7.977 1.00 17.64 225 ILE A C 1
ATOM 1531 O O . ILE A 1 247 ? -16.955 -15.277 6.948 1.00 21.43 225 ILE A O 1
ATOM 1536 N N . VAL A 1 248 ? -15.365 -15.486 8.527 1.00 20.13 226 VAL A N 1
ATOM 1537 C CA . VAL A 1 248 ? -14.652 -14.289 8.077 1.00 19.94 226 VAL A CA 1
ATOM 1538 C C . VAL A 1 248 ? -14.173 -14.354 6.625 1.00 30.31 226 VAL A C 1
ATOM 1539 O O . VAL A 1 248 ? -14.149 -13.322 5.963 1.00 19.37 226 VAL A O 1
ATOM 1543 N N . ASP A 1 249 ? -13.791 -15.532 6.125 1.00 17.22 227 ASP A N 1
ATOM 1544 C CA . ASP A 1 249 ? -13.382 -15.621 4.722 1.00 18.67 227 ASP A CA 1
ATOM 1545 C C . ASP A 1 249 ? -14.573 -15.500 3.795 1.00 18.20 227 ASP A C 1
ATOM 1546 O O . ASP A 1 249 ? -14.535 -14.728 2.822 1.00 18.18 227 ASP A O 1
ATOM 1551 N N . ALA A 1 250 ? -15.629 -16.254 4.085 1.00 19.01 228 ALA A N 1
ATOM 1552 C CA . ALA A 1 250 ? -16.815 -16.230 3.235 1.00 24.04 228 ALA A CA 1
ATOM 1553 C C . ALA A 1 250 ? -17.410 -14.819 3.141 1.00 25.98 228 ALA A C 1
ATOM 1554 O O . ALA A 1 250 ? -17.797 -14.370 2.070 1.00 25.05 228 ALA A O 1
ATOM 1556 N N . ILE A 1 251 ? -17.475 -14.125 4.270 1.00 19.91 229 ILE A N 1
ATOM 1557 C CA . ILE A 1 251 ? -18.053 -12.786 4.309 1.00 25.19 229 ILE A CA 1
ATOM 1558 C C . ILE A 1 251 ? -17.241 -11.806 3.454 1.00 20.66 229 ILE A C 1
ATOM 1559 O O . ILE A 1 251 ? -17.788 -10.873 2.891 1.00 20.73 229 ILE A O 1
ATOM 1564 N N . ASP A 1 252 ? -15.937 -12.047 3.345 1.00 18.69 230 ASP A N 1
ATOM 1565 C CA . ASP A 1 252 ? -15.047 -11.210 2.550 1.00 27.88 230 ASP A CA 1
ATOM 1566 C C . ASP A 1 252 ? -14.972 -11.729 1.126 1.00 20.92 230 ASP A C 1
ATOM 1567 O O . ASP A 1 252 ? -14.219 -11.209 0.322 1.00 20.96 230 ASP A O 1
ATOM 1572 N N . GLY A 1 253 ? -15.740 -12.771 0.830 1.00 24.71 231 GLY A N 1
ATOM 1573 C CA . GLY A 1 253 ? -15.834 -13.286 -0.526 1.00 23.75 231 GLY A CA 1
ATOM 1574 C C . GLY A 1 253 ? -14.682 -14.144 -1.021 1.00 20.86 231 GLY A C 1
ATOM 1575 O O . GLY A 1 253 ? -14.313 -14.078 -2.189 1.00 26.19 231 GLY A O 1
ATOM 1576 N N . TYR A 1 254 ? -14.107 -14.956 -0.142 1.00 25.08 232 TYR A N 1
ATOM 1577 C CA . TYR A 1 254 ? -13.128 -15.953 -0.560 1.00 19.88 232 TYR A CA 1
ATOM 1578 C C . TYR A 1 254 ? -13.260 -17.189 0.339 1.00 18.56 232 TYR A C 1
ATOM 1579 O O . TYR A 1 254 ? -14.144 -17.256 1.198 1.00 24.23 232 TYR A O 1
ATOM 1588 N N . GLU A 1 255 ? -12.409 -18.183 0.122 1.00 18.63 233 GLU A N 1
ATOM 1589 C CA . GLU A 1 255 ? -12.420 -19.381 0.952 1.00 18.10 233 GLU A CA 1
ATOM 1590 C C . GLU A 1 255 ? -11.013 -19.840 1.341 1.00 29.36 233 GLU A C 1
ATOM 1591 O O . GLU A 1 255 ? -10.153 -20.095 0.484 1.00 26.12 233 GLU A O 1
ATOM 1597 N N . LEU A 1 256 ? -10.794 -19.949 2.644 1.00 17.99 234 LEU A N 1
ATOM 1598 C CA . LEU A 1 256 ? -9.664 -20.699 3.180 1.00 18.12 234 LEU A CA 1
ATOM 1599 C C . LEU A 1 256 ? -9.959 -22.178 2.971 1.00 17.87 234 LEU A C 1
ATOM 1600 O O . LEU A 1 256 ? -10.956 -22.664 3.470 1.00 21.51 234 LEU A O 1
ATOM 1605 N N . PRO A 1 257 ? -9.107 -22.890 2.215 1.00 26.13 235 PRO A N 1
ATOM 1606 C CA . PRO A 1 257 ? -9.363 -24.315 1.982 1.00 21.29 235 PRO A CA 1
ATOM 1607 C C . PRO A 1 257 ? -9.432 -25.084 3.293 1.00 20.18 235 PRO A C 1
ATOM 1608 O O . PRO A 1 257 ? -8.651 -24.832 4.210 1.00 24.28 235 PRO A O 1
ATOM 1612 N N . GLU A 1 258 ? -10.375 -26.007 3.387 1.00 31.53 236 GLU A N 1
ATOM 1613 C CA . GLU A 1 258 ? -10.596 -26.734 4.628 1.00 29.29 236 GLU A CA 1
ATOM 1614 C C . GLU A 1 258 ? -9.345 -27.496 5.094 1.00 27.59 236 GLU A C 1
ATOM 1615 O O . GLU A 1 258 ? -9.053 -27.566 6.297 1.00 31.28 236 GLU A O 1
ATOM 1621 N N . ALA A 1 259 ? -8.598 -28.037 4.139 1.00 25.02 237 ALA A N 1
ATOM 1622 C CA . ALA A 1 259 ? -7.368 -28.775 4.416 1.00 23.84 237 ALA A CA 1
ATOM 1623 C C . ALA A 1 259 ? -6.341 -27.896 5.118 1.00 25.27 237 ALA A C 1
ATOM 1624 O O . ALA A 1 259 ? -5.530 -28.373 5.908 1.00 25.76 237 ALA A O 1
ATOM 1626 N N . LEU A 1 260 ? -6.387 -26.603 4.831 1.00 22.85 238 LEU A N 1
ATOM 1627 C CA . LEU A 1 260 ? -5.568 -25.645 5.554 1.00 24.25 238 LEU A CA 1
ATOM 1628 C C . LEU A 1 260 ? -6.212 -25.298 6.898 1.00 27.06 238 LEU A C 1
ATOM 1629 O O . LEU A 1 260 ? -5.528 -25.241 7.914 1.00 20.78 238 LEU A O 1
ATOM 1634 N N . TYR A 1 261 ? -7.525 -25.084 6.900 1.00 21.74 239 TYR A N 1
ATOM 1635 C CA . TYR A 1 261 ? -8.246 -24.768 8.139 1.00 21.20 239 TYR A CA 1
ATOM 1636 C C . TYR A 1 261 ? -8.029 -25.842 9.200 1.00 24.48 239 TYR A C 1
ATOM 1637 O O . TYR A 1 261 ? -7.849 -25.543 10.389 1.00 20.47 239 TYR A O 1
ATOM 1646 N N . ALA A 1 262 ? -8.024 -27.093 8.757 1.00 26.60 240 ALA A N 1
ATOM 1647 C CA . ALA A 1 262 ? -8.042 -28.223 9.665 1.00 27.12 240 ALA A CA 1
ATOM 1648 C C . ALA A 1 262 ? -6.685 -28.474 10.302 1.00 26.68 240 ALA A C 1
ATOM 1649 O O . ALA A 1 262 ? -6.594 -29.225 11.266 1.00 29.55 240 ALA A O 1
ATOM 1651 N N . ARG A 1 263 ? -5.635 -27.871 9.751 1.00 21.30 241 ARG A N 1
ATOM 1652 C CA . ARG A 1 263 ? -4.290 -28.046 10.303 1.00 33.65 241 ARG A CA 1
ATOM 1653 C C . ARG A 1 263 ? -4.253 -27.623 11.780 1.00 28.66 241 ARG A C 1
ATOM 1654 O O . ARG A 1 263 ? -4.813 -26.588 12.140 1.00 22.11 241 ARG A O 1
ATOM 1662 N N . PRO A 1 264 ? -3.613 -28.436 12.640 1.00 22.77 242 PRO A N 1
ATOM 1663 C CA . PRO A 1 264 ? -3.477 -28.091 14.063 1.00 25.46 242 PRO A CA 1
ATOM 1664 C C . PRO A 1 264 ? -2.991 -26.658 14.344 1.00 21.32 242 PRO A C 1
ATOM 1665 O O . PRO A 1 264 ? -3.518 -26.012 15.246 1.00 24.15 242 PRO A O 1
ATOM 1669 N N . GLU A 1 265 ? -2.013 -26.163 13.594 1.00 22.36 243 GLU A N 1
ATOM 1670 C CA . GLU A 1 265 ? -1.487 -24.831 13.871 1.00 25.40 243 GLU A CA 1
ATOM 1671 C C . GLU A 1 265 ? -2.519 -23.745 13.543 1.00 28.38 243 GLU A C 1
ATOM 1672 O O . GLU A 1 265 ? -2.562 -22.694 14.185 1.00 31.38 243 GLU A O 1
ATOM 1678 N N . ILE A 1 266 ? -3.362 -24.015 12.555 1.00 18.98 244 ILE A N 1
ATOM 1679 C CA . ILE A 1 266 ? -4.414 -23.087 12.169 1.00 35.36 244 ILE A CA 1
ATOM 1680 C C . ILE A 1 266 ? -5.556 -23.193 13.176 1.00 28.55 244 ILE A C 1
ATOM 1681 O O . ILE A 1 266 ? -6.146 -22.185 13.578 1.00 18.78 244 ILE A O 1
ATOM 1686 N N . GLN A 1 267 ? -5.839 -24.414 13.610 1.00 17.60 245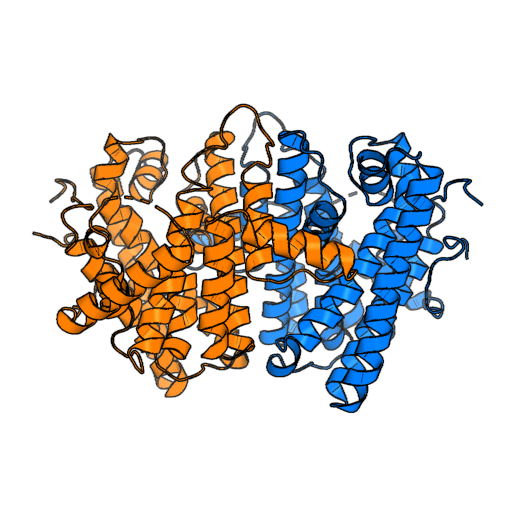 GLN A N 1
ATOM 1687 C CA . GLN A 1 267 ? -6.803 -24.630 14.690 1.00 17.04 245 GLN A CA 1
ATOM 1688 C C . GLN A 1 267 ? -6.367 -23.868 15.937 1.00 27.30 245 GLN A C 1
ATOM 1689 O O . GLN A 1 267 ? -7.193 -23.252 16.601 1.00 22.01 245 GLN A O 1
ATOM 1695 N N . ARG A 1 268 ? -5.061 -23.883 16.221 1.00 17.16 246 ARG A N 1
ATOM 1696 C CA . ARG A 1 268 ? -4.524 -23.224 17.415 1.00 19.35 246 ARG A CA 1
ATOM 1697 C C . ARG A 1 268 ? -4.650 -21.705 17.354 1.00 21.64 246 ARG A C 1
ATOM 1698 O O . ARG A 1 268 ? -5.210 -21.087 18.263 1.00 18.55 246 ARG A O 1
ATOM 1706 N N . VAL A 1 269 ? -4.150 -21.094 16.283 1.00 18.24 247 VAL A N 1
ATOM 1707 C CA . VAL A 1 269 ? -4.192 -19.637 16.197 1.00 16.54 247 VAL A CA 1
ATOM 1708 C C . VAL A 1 269 ? -5.654 -19.154 16.141 1.00 21.02 247 VAL A C 1
ATOM 1709 O O . VAL A 1 269 ? -5.990 -18.117 16.712 1.00 18.14 247 VAL A O 1
ATOM 1713 N N . THR A 1 270 ? -6.526 -19.913 15.484 1.00 15.67 248 THR A N 1
ATOM 1714 C CA . THR A 1 270 ? -7.962 -19.578 15.495 1.00 15.15 248 THR A CA 1
ATOM 1715 C C . THR A 1 270 ? -8.495 -19.562 16.944 1.00 22.45 248 THR A C 1
ATOM 1716 O O . THR A 1 270 ? -9.150 -18.606 17.366 1.00 14.42 248 THR A O 1
ATOM 1720 N N . ALA A 1 271 ? -8.194 -20.606 17.708 1.00 20.41 249 ALA A N 1
ATOM 1721 C CA . ALA A 1 271 ? -8.656 -20.675 19.094 1.00 25.63 249 ALA A CA 1
ATOM 1722 C C . ALA A 1 271 ? -8.109 -19.507 19.913 1.00 21.61 249 ALA A C 1
ATOM 1723 O O . ALA A 1 271 ? -8.839 -18.890 20.684 1.00 22.66 249 ALA A O 1
ATOM 1725 N N . LEU A 1 272 ? -6.834 -19.195 19.728 1.00 14.79 250 LEU A N 1
ATOM 1726 C CA . LEU A 1 272 ? -6.215 -18.090 20.433 1.00 14.88 250 LEU A CA 1
ATOM 1727 C C . LEU A 1 272 ? -6.961 -16.774 20.169 1.00 19.59 250 LEU A C 1
ATOM 1728 O O . LEU A 1 272 ? -7.251 -16.020 21.097 1.00 18.00 250 LEU A O 1
ATOM 1733 N N . ALA A 1 273 ? -7.294 -16.504 18.911 1.00 17.58 251 ALA A N 1
ATOM 1734 C CA . ALA A 1 273 ? -8.059 -15.305 18.586 1.00 17.92 251 ALA A CA 1
ATOM 1735 C C . ALA A 1 273 ? -9.452 -15.324 19.241 1.00 18.08 251 ALA A C 1
ATOM 1736 O O . ALA A 1 273 ? -9.904 -14.340 19.824 1.00 20.75 251 ALA A O 1
ATOM 1738 N N . CYS A 1 274 ? -10.127 -16.454 19.141 1.00 20.20 252 CYS A N 1
ATOM 1739 C CA . CYS A 1 274 ? -11.483 -16.577 19.642 1.00 19.61 252 CYS A CA 1
ATOM 1740 C C . CYS A 1 274 ? -11.508 -16.455 21.173 1.00 23.33 252 CYS A C 1
ATOM 1741 O O . CYS A 1 274 ? -12.426 -15.882 21.768 1.00 17.49 252 CYS A O 1
ATOM 1744 N N . ASN A 1 275 ? -10.481 -17.000 21.798 1.00 13.67 253 ASN A N 1
ATOM 1745 C CA . ASN A 1 275 ? -10.418 -17.035 23.255 1.00 16.99 253 ASN A CA 1
ATOM 1746 C C . ASN A 1 275 ? -10.096 -15.660 23.785 1.00 19.39 253 ASN A C 1
ATOM 1747 O O . ASN A 1 275 ? -10.660 -15.226 24.786 1.00 21.64 253 ASN A O 1
ATOM 1752 N N . ALA A 1 276 ? -9.207 -14.955 23.095 1.00 16.77 254 ALA A N 1
ATOM 1753 C CA . ALA A 1 276 ? -8.894 -13.583 23.494 1.00 14.29 254 ALA A CA 1
ATOM 1754 C C . ALA A 1 276 ? -10.118 -12.693 23.389 1.00 22.12 254 ALA A C 1
ATOM 1755 O O . ALA A 1 276 ? -10.444 -11.992 24.339 1.00 15.47 254 ALA A O 1
ATOM 1757 N N . THR A 1 277 ? -10.813 -12.730 22.248 1.00 16.84 255 THR A N 1
ATOM 1758 C CA . THR A 1 277 ? -11.878 -11.756 22.020 1.00 21.28 255 THR A CA 1
ATOM 1759 C C . THR A 1 277 ? -13.070 -12.095 22.915 1.00 21.32 255 THR A C 1
ATOM 1760 O O . THR A 1 277 ? -13.859 -11.225 23.276 1.00 25.19 255 THR A O 1
ATOM 1764 N N . THR A 1 278 ? -13.183 -13.356 23.306 1.00 19.56 256 THR A N 1
ATOM 1765 C CA . THR A 1 278 ? -14.271 -13.757 24.184 1.00 22.38 256 THR A CA 1
ATOM 1766 C C . THR A 1 278 ? -13.965 -13.300 25.609 1.00 25.44 256 THR A C 1
ATOM 1767 O O . THR A 1 278 ? -14.857 -12.842 26.326 1.00 17.42 256 THR A O 1
ATOM 1771 N N . ILE A 1 279 ? -12.701 -13.402 26.014 1.00 20.44 257 ILE A N 1
ATOM 1772 C CA . ILE A 1 279 ? -12.284 -12.849 27.298 1.00 20.82 257 ILE A CA 1
ATOM 1773 C C . ILE A 1 279 ? -12.576 -11.354 27.317 1.00 25.76 257 ILE A C 1
ATOM 1774 O O . ILE A 1 279 ? -12.961 -10.808 28.346 1.00 18.77 257 ILE A O 1
ATOM 1779 N N . VAL A 1 280 ? -12.424 -10.700 26.169 1.00 21.51 258 VAL A N 1
ATOM 1780 C CA . VAL A 1 280 ? -12.727 -9.272 26.085 1.00 19.45 258 VAL A CA 1
ATOM 1781 C C . VAL A 1 280 ? -14.156 -8.999 26.528 1.00 15.72 258 VAL A C 1
ATOM 1782 O O . VAL A 1 280 ? -14.421 -8.005 27.177 1.00 16.30 258 VAL A O 1
ATOM 1786 N N . ASN A 1 281 ? -15.081 -9.884 26.186 1.00 24.48 259 ASN A N 1
ATOM 1787 C CA . ASN A 1 281 ? -16.450 -9.669 26.632 1.00 22.71 259 ASN A CA 1
ATOM 1788 C C . ASN A 1 281 ? -16.574 -9.782 28.168 1.00 21.09 259 ASN A C 1
ATOM 1789 O O . ASN A 1 281 ? -17.311 -9.013 28.791 1.00 18.52 259 ASN A O 1
ATOM 1794 N N . ASP A 1 282 ? -15.861 -10.737 28.763 1.00 18.17 260 ASP A N 1
ATOM 1795 C CA . ASP A 1 282 ? -15.772 -10.841 30.236 1.00 15.59 260 ASP A CA 1
ATOM 1796 C C . ASP A 1 282 ? -15.317 -9.527 30.874 1.00 25.68 260 ASP A C 1
ATOM 1797 O O . ASP A 1 282 ? -15.901 -9.064 31.859 1.00 18.45 260 ASP A O 1
ATOM 1802 N N . LEU A 1 283 ? -14.264 -8.936 30.315 1.00 19.62 261 LEU A N 1
ATOM 1803 C CA . LEU A 1 283 ? -13.690 -7.714 30.875 1.00 17.56 261 LEU A CA 1
ATOM 1804 C C . LEU A 1 283 ? -14.625 -6.512 30.807 1.00 19.67 261 LEU A C 1
ATOM 1805 O O . LEU A 1 283 ? -14.700 -5.726 31.752 1.00 21.78 261 LEU A O 1
ATOM 1810 N N . TYR A 1 284 ? -15.342 -6.347 29.701 1.00 22.74 262 TYR A N 1
ATOM 1811 C CA . TYR A 1 284 ? -16.236 -5.201 29.613 1.00 23.27 262 TYR A CA 1
ATOM 1812 C C . TYR A 1 284 ? -17.590 -5.437 30.282 1.00 24.22 262 TYR A C 1
ATOM 1813 O O . TYR A 1 284 ? -18.227 -4.486 30.703 1.00 20.00 262 TYR A O 1
ATOM 1822 N N . SER A 1 285 ? -18.038 -6.678 30.416 1.00 18.38 263 SER A N 1
ATOM 1823 C CA . SER A 1 285 ? -19.343 -6.861 31.059 1.00 18.93 263 SER A CA 1
ATOM 1824 C C . SER A 1 285 ? -19.231 -7.057 32.583 1.00 19.03 263 SER A C 1
ATOM 1825 O O . SER A 1 285 ? -20.242 -7.007 33.293 1.00 28.29 263 SER A O 1
ATOM 1828 N N . PHE A 1 286 ? -18.009 -7.254 33.073 1.00 26.44 264 PHE A N 1
ATOM 1829 C CA . PHE A 1 286 ? -17.752 -7.552 34.494 1.00 22.19 264 PHE A CA 1
ATOM 1830 C C . PHE A 1 286 ? -18.536 -6.680 35.469 1.00 24.36 264 PHE A C 1
ATOM 1831 O O . PHE A 1 286 ? -19.264 -7.197 36.334 1.00 19.91 264 PHE A O 1
ATOM 1839 N N . THR A 1 287 ? -18.387 -5.364 35.336 1.00 20.41 265 THR A N 1
ATOM 1840 C CA . THR A 1 287 ? -19.014 -4.434 36.265 1.00 34.24 265 THR A CA 1
ATOM 1841 C C . THR A 1 287 ? -20.524 -4.620 36.271 1.00 36.57 265 THR A C 1
ATOM 1842 O O . THR A 1 287 ? -21.134 -4.711 37.329 1.00 34.25 265 THR A O 1
ATOM 1846 N N . ARG A 1 288 ? -21.121 -4.698 35.086 1.00 29.43 266 ARG A N 1
ATOM 1847 C CA . ARG A 1 288 ? -22.564 -4.880 34.991 1.00 37.64 266 ARG A CA 1
ATOM 1848 C C . ARG A 1 288 ? -23.015 -6.181 35.668 1.00 34.44 266 ARG A C 1
ATOM 1849 O O . ARG A 1 288 ? -23.969 -6.188 36.445 1.00 38.64 266 ARG A O 1
ATOM 1857 N N . GLU A 1 289 ? -22.322 -7.276 35.387 1.00 28.05 267 GLU A N 1
ATOM 1858 C CA . GLU A 1 289 ? -22.759 -8.563 35.895 1.00 28.35 267 GLU A CA 1
ATOM 1859 C C . GLU A 1 289 ? -22.490 -8.670 37.384 1.00 30.78 267 GLU A C 1
ATOM 1860 O O . GLU A 1 289 ? -23.107 -9.471 38.068 1.00 34.48 267 GLU A O 1
ATOM 1866 N N . LEU A 1 290 ? -21.569 -7.854 37.885 1.00 35.10 268 LEU A N 1
ATOM 1867 C CA . LEU A 1 290 ? -21.318 -7.786 39.320 1.00 33.56 268 LEU A CA 1
ATOM 1868 C C . LEU A 1 290 ? -22.609 -7.387 40.032 1.00 35.74 268 LEU A C 1
ATOM 1869 O O . LEU A 1 290 ? -23.029 -8.021 41.001 1.00 31.80 268 LEU A O 1
ATOM 1874 N N . ALA A 1 291 ? -23.262 -6.356 39.510 1.00 34.63 269 ALA A N 1
ATOM 1875 C CA . ALA A 1 291 ? -24.502 -5.860 40.093 1.00 42.35 269 ALA A CA 1
ATOM 1876 C C . ALA A 1 291 ? -25.700 -6.781 39.831 1.00 47.41 269 ALA A C 1
ATOM 1877 O O . ALA A 1 291 ? -26.488 -7.061 40.737 1.00 48.68 269 ALA A O 1
ATOM 1879 N N . SER A 1 292 ? -25.824 -7.255 38.596 1.00 43.73 270 SER A N 1
ATOM 1880 C CA . SER A 1 292 ? -27.042 -7.925 38.154 1.00 45.93 270 SER A CA 1
ATOM 1881 C C . SER A 1 292 ? -27.048 -9.438 38.399 1.00 45.38 270 SER A C 1
ATOM 1882 O O . SER A 1 292 ? -28.082 -10.013 38.745 1.00 43.73 270 SER A O 1
ATOM 1885 N N . ASP A 1 293 ? -25.899 -10.080 38.224 1.00 41.22 271 ASP A N 1
ATOM 1886 C CA . ASP A 1 293 ? -25.822 -11.541 38.295 1.00 38.22 271 ASP A CA 1
ATOM 1887 C C . ASP A 1 293 ? -24.493 -12.002 38.900 1.00 28.84 271 ASP A C 1
ATOM 1888 O O . ASP A 1 293 ? -23.628 -12.508 38.182 1.00 30.08 271 ASP A O 1
ATOM 1893 N N . PRO A 1 294 ? -24.329 -11.827 40.221 1.00 25.92 272 PRO A N 1
ATOM 1894 C CA . PRO A 1 294 ? -23.050 -12.079 40.893 1.00 27.61 272 PRO A CA 1
ATOM 1895 C C . PRO A 1 294 ? -22.580 -13.519 40.741 1.00 27.31 272 PRO A C 1
ATOM 1896 O O . PRO A 1 294 ? -21.384 -13.781 40.845 1.00 23.64 272 PRO A O 1
ATOM 1900 N N . ASP A 1 295 ? -23.509 -14.434 40.485 1.00 22.44 273 ASP A N 1
ATOM 1901 C CA . ASP A 1 295 ? -23.158 -15.839 40.363 1.00 27.50 273 ASP A CA 1
ATOM 1902 C C . ASP A 1 295 ? -22.785 -16.184 38.930 1.00 25.23 273 ASP A C 1
ATOM 1903 O O . ASP A 1 295 ? -22.393 -17.308 38.634 1.00 20.43 273 ASP A O 1
ATOM 1908 N N . HIS A 1 296 ? -22.914 -15.219 38.031 1.00 26.06 274 HIS A N 1
ATOM 1909 C CA . HIS A 1 296 ? -22.491 -15.460 36.661 1.00 21.65 274 HIS A CA 1
ATOM 1910 C C . HIS A 1 296 ? -20.971 -15.460 36.539 1.00 19.94 274 HIS A C 1
ATOM 1911 O O . HIS A 1 296 ? -20.309 -14.480 36.909 1.00 23.84 274 HIS A O 1
ATOM 1918 N N . LEU A 1 297 ? -20.412 -16.554 36.031 1.00 17.39 275 LEU A N 1
ATOM 1919 C CA . LEU A 1 297 ? -18.959 -16.664 35.914 1.00 23.50 275 LEU A CA 1
ATOM 1920 C C . LEU A 1 297 ? -18.381 -15.803 34.797 1.00 24.62 275 LEU A C 1
ATOM 1921 O O . LEU A 1 297 ? -18.914 -15.762 33.688 1.00 23.99 275 LEU A O 1
ATOM 1926 N N . ASN A 1 298 ? -17.296 -15.102 35.107 1.00 20.21 276 ASN A N 1
ATOM 1927 C CA . ASN A 1 298 ? -16.458 -14.475 34.094 1.00 15.54 276 ASN A CA 1
ATOM 1928 C C . ASN A 1 298 ? -15.029 -14.582 34.596 1.00 21.89 276 ASN A C 1
ATOM 1929 O O . ASN A 1 298 ? -14.803 -14.999 35.737 1.00 22.29 276 ASN A O 1
ATOM 1934 N N . LEU A 1 299 ? -14.064 -14.210 33.769 1.00 19.44 277 LEU A N 1
ATOM 1935 C CA . LEU A 1 299 ? -12.667 -14.446 34.122 1.00 21.14 277 LEU A CA 1
ATOM 1936 C C . LEU A 1 299 ? -12.269 -13.758 35.442 1.00 23.92 277 LEU A C 1
ATOM 1937 O O . LEU A 1 299 ? -11.711 -14.417 36.315 1.00 15.70 277 LEU A O 1
ATOM 1942 N N . PRO A 1 300 ? -12.563 -12.449 35.596 1.00 20.22 278 PRO A N 1
ATOM 1943 C CA . PRO A 1 300 ? -12.206 -11.840 36.888 1.00 20.32 278 PRO A CA 1
ATOM 1944 C C . PRO A 1 300 ? -12.820 -12.549 38.096 1.00 18.40 278 PRO A C 1
ATOM 1945 O O . PRO A 1 300 ? -12.133 -12.740 39.106 1.00 26.47 278 PRO A O 1
ATOM 1949 N N . GLN A 1 301 ? -14.087 -12.936 38.009 1.00 20.19 279 GLN A N 1
ATOM 1950 C CA . GLN A 1 301 ? -14.738 -13.557 39.158 1.00 22.05 279 GLN A CA 1
ATOM 1951 C C . GLN A 1 301 ? -14.084 -14.894 39.457 1.00 21.85 279 GLN A C 1
ATOM 1952 O O . GLN A 1 301 ? -13.800 -15.213 40.613 1.00 21.48 279 GLN A O 1
ATOM 1958 N N . VAL A 1 302 ? -13.821 -15.668 38.408 1.00 17.30 280 VAL A N 1
ATOM 1959 C CA . VAL A 1 302 ? -13.192 -16.970 38.597 1.00 20.93 280 VAL A CA 1
ATOM 1960 C C . VAL A 1 302 ? -11.764 -16.823 39.136 1.00 19.58 280 VAL A C 1
ATOM 1961 O O . VAL A 1 302 ? -11.365 -17.557 40.050 1.00 16.90 280 VAL A O 1
ATOM 1965 N N . VAL A 1 303 ? -11.005 -15.868 38.595 1.00 16.39 281 VAL A N 1
ATOM 1966 C CA . VAL A 1 303 ? -9.656 -15.620 39.102 1.00 16.81 281 VAL A CA 1
ATOM 1967 C C . VAL A 1 303 ? -9.731 -15.240 40.581 1.00 21.01 281 VAL A C 1
ATOM 1968 O O . VAL A 1 303 ? -8.917 -15.690 41.391 1.00 29.73 281 VAL A O 1
ATOM 1972 N N . ALA A 1 304 ? -10.712 -14.416 40.934 1.00 17.56 282 ALA A N 1
ATOM 1973 C CA . ALA A 1 304 ? -10.832 -13.945 42.320 1.00 23.33 282 ALA A CA 1
ATOM 1974 C C . ALA A 1 304 ? -11.318 -15.046 43.254 1.00 20.90 282 ALA A C 1
ATOM 1975 O O . ALA A 1 304 ? -10.966 -15.085 44.444 1.00 19.36 282 ALA A O 1
ATOM 1977 N N . ALA A 1 305 ? -12.141 -15.943 42.733 1.00 19.79 283 ALA A N 1
ATOM 1978 C CA . ALA A 1 305 ? -12.652 -17.012 43.581 1.00 24.79 283 ALA A CA 1
ATOM 1979 C C . ALA A 1 305 ? -11.534 -18.002 43.892 1.00 23.46 283 ALA A C 1
ATOM 1980 O O . ALA A 1 305 ? -11.460 -18.555 44.986 1.00 22.97 283 ALA A O 1
ATOM 1982 N N . ASN A 1 306 ? -10.643 -18.201 42.929 1.00 18.34 284 ASN A N 1
ATOM 1983 C CA . ASN A 1 306 ? -9.539 -19.135 43.117 1.00 21.34 284 ASN A CA 1
ATOM 1984 C C . ASN A 1 306 ? -8.338 -18.545 43.878 1.00 29.74 284 ASN A C 1
ATOM 1985 O O . ASN A 1 306 ? -7.746 -19.220 44.693 1.00 20.07 284 ASN A O 1
ATOM 1990 N N . ASP A 1 307 ? -7.974 -17.302 43.604 1.00 19.26 285 ASP A N 1
ATOM 1991 C CA . ASP A 1 307 ? -6.759 -16.705 44.121 1.00 23.42 285 ASP A CA 1
ATOM 1992 C C . ASP A 1 307 ? -6.956 -16.103 45.509 1.00 34.97 285 ASP A C 1
ATOM 1993 O O . ASP A 1 307 ? -6.004 -15.975 46.295 1.00 28.28 285 ASP A O 1
ATOM 1998 N N . GLN A 1 308 ? -8.196 -15.722 45.791 1.00 28.60 286 GLN A N 1
ATOM 1999 C CA . GLN A 1 308 ? -8.555 -14.884 46.926 1.00 33.15 286 GLN A CA 1
ATOM 2000 C C . GLN A 1 308 ? -7.605 -13.718 47.201 1.00 27.57 286 GLN A C 1
ATOM 2001 O O . GLN A 1 308 ? -7.207 -13.470 48.320 1.00 30.07 286 GLN A O 1
ATOM 2007 N N . ARG A 1 309 ? -7.327 -12.920 46.193 1.00 25.75 287 ARG A N 1
ATOM 2008 C CA . ARG A 1 309 ? -6.562 -11.691 46.472 1.00 25.55 287 ARG A CA 1
ATOM 2009 C C . ARG A 1 309 ? -7.404 -10.450 46.162 1.00 26.06 287 ARG A C 1
ATOM 2010 O O . ARG A 1 309 ? -6.865 -9.364 45.943 1.00 23.73 287 ARG A O 1
ATOM 2018 N N . GLY A 1 310 ? -8.725 -10.596 46.126 1.00 21.58 288 GLY A N 1
ATOM 2019 C CA . GLY A 1 310 ? -9.588 -9.461 45.821 1.00 36.91 288 GLY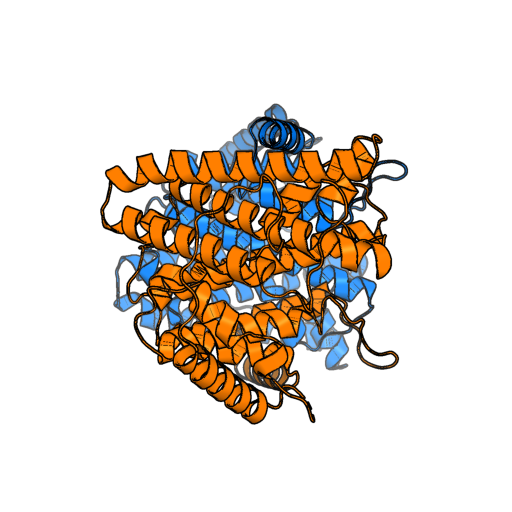 A CA 1
ATOM 2020 C C . GLY A 1 310 ? -9.878 -9.282 44.333 1.00 32.34 288 GLY A C 1
ATOM 2021 O O . GLY A 1 310 ? -9.134 -9.765 43.468 1.00 23.23 288 GLY A O 1
ATOM 2022 N N . LEU A 1 311 ? -10.970 -8.582 44.047 1.00 28.27 289 LEU A N 1
ATOM 2023 C CA . LEU A 1 311 ? -11.450 -8.415 42.686 1.00 33.10 289 LEU A CA 1
ATOM 2024 C C . LEU A 1 311 ? -10.549 -7.504 41.860 1.00 25.74 289 LEU A C 1
ATOM 2025 O O . LEU A 1 311 ? -10.348 -7.745 40.680 1.00 25.56 289 LEU A O 1
ATOM 2030 N N . LYS A 1 312 ? -10.006 -6.457 42.474 1.00 27.41 290 LYS A N 1
ATOM 2031 C CA . LYS A 1 312 ? -9.116 -5.548 41.751 1.00 27.40 290 LYS A CA 1
ATOM 2032 C C . LYS A 1 312 ? -7.895 -6.288 41.200 1.00 29.99 290 LYS A C 1
ATOM 2033 O O . LYS A 1 312 ? -7.564 -6.159 40.020 1.00 21.57 290 LYS A O 1
ATOM 2039 N N . ALA A 1 313 ? -7.234 -7.059 42.059 1.00 21.55 291 ALA A N 1
ATOM 2040 C CA . ALA A 1 313 ? -6.085 -7.861 41.654 1.00 29.79 291 ALA A CA 1
ATOM 2041 C C . ALA A 1 313 ? -6.489 -8.885 40.586 1.00 28.17 291 ALA A C 1
ATOM 2042 O O . ALA A 1 313 ? -5.773 -9.090 39.603 1.00 25.59 291 ALA A O 1
ATOM 2044 N N . ALA A 1 314 ? -7.655 -9.498 40.778 1.00 19.61 292 ALA A N 1
ATOM 2045 C CA . ALA A 1 314 ? -8.152 -10.533 39.876 1.00 21.69 292 ALA A CA 1
ATOM 2046 C C . ALA A 1 314 ? -8.438 -9.984 38.473 1.00 22.93 292 ALA A C 1
ATOM 2047 O O . ALA A 1 314 ? -8.205 -10.660 37.468 1.00 27.25 292 ALA A O 1
ATOM 2049 N N . TYR A 1 315 ? -8.944 -8.755 38.425 1.00 23.61 293 TYR A N 1
ATOM 2050 C CA . TYR A 1 315 ? -9.285 -8.104 37.174 1.00 18.43 293 TYR A CA 1
ATOM 2051 C C . TYR A 1 315 ? -8.020 -7.736 36.404 1.00 18.69 293 TYR A C 1
ATOM 2052 O O . TYR A 1 315 ? -7.949 -7.917 35.197 1.00 18.24 293 TYR A O 1
ATOM 2061 N N . LEU A 1 316 ? -7.018 -7.221 37.111 1.00 20.77 294 LEU A N 1
ATOM 2062 C CA . LEU A 1 316 ? -5.781 -6.821 36.464 1.00 24.73 294 LEU A CA 1
ATOM 2063 C C . LEU A 1 316 ? -5.074 -8.057 35.968 1.00 29.92 294 LEU A C 1
ATOM 2064 O O . LEU A 1 316 ? -4.390 -8.033 34.945 1.00 29.25 294 LEU A O 1
ATOM 2069 N N . LYS A 1 317 ? -5.236 -9.139 36.713 1.00 28.69 295 LYS A N 1
ATOM 2070 C CA . LYS A 1 317 ? -4.667 -10.402 36.303 1.00 30.04 295 LYS A CA 1
ATOM 2071 C C . LYS A 1 317 ? -5.395 -10.892 35.052 1.00 19.65 295 LYS A C 1
ATOM 2072 O O . LYS A 1 317 ? -4.775 -11.448 34.146 1.00 20.76 295 LYS A O 1
ATOM 2078 N N . SER A 1 318 ? -6.709 -10.667 34.999 1.00 20.01 296 SER A N 1
ATOM 2079 C CA . SER A 1 318 ? -7.507 -11.108 33.860 1.00 18.49 296 SER A CA 1
ATOM 2080 C C . SER A 1 318 ? -7.085 -10.403 32.576 1.00 16.71 296 SER A C 1
ATOM 2081 O O . SER A 1 318 ? -7.082 -11.005 31.503 1.00 28.06 296 SER A O 1
ATOM 2084 N N . VAL A 1 319 ? -6.724 -9.130 32.695 1.00 22.52 297 VAL A N 1
ATOM 2085 C CA . VAL A 1 319 ? -6.245 -8.351 31.552 1.00 17.72 297 VAL A CA 1
ATOM 2086 C C . VAL A 1 319 ? -4.920 -8.924 31.059 1.00 22.22 297 VAL A C 1
ATOM 2087 O O . VAL A 1 319 ? -4.694 -9.059 29.849 1.00 20.79 297 VAL A O 1
ATOM 2091 N N . GLU A 1 320 ? -4.046 -9.254 32.011 1.00 26.35 298 GLU A N 1
ATOM 2092 C CA . GLU A 1 320 ? -2.752 -9.845 31.702 1.00 25.68 298 GLU A CA 1
ATOM 2093 C C . GLU A 1 320 ? -2.893 -11.206 31.033 1.00 19.74 298 GLU A C 1
ATOM 2094 O O . GLU A 1 320 ? -2.148 -11.517 30.110 1.00 31.43 298 GLU A O 1
ATOM 2100 N N . ILE A 1 321 ? -3.825 -12.029 31.495 1.00 17.42 299 ILE A N 1
ATOM 2101 C CA . ILE A 1 321 ? -4.083 -13.292 30.807 1.00 16.82 299 ILE A CA 1
ATOM 2102 C C . ILE A 1 321 ? -4.557 -13.052 29.353 1.00 16.38 299 ILE A C 1
ATOM 2103 O O . ILE A 1 321 ? -4.082 -13.702 28.414 1.00 16.37 299 ILE A O 1
ATOM 2108 N N . HIS A 1 322 ? -5.495 -12.123 29.179 1.00 19.60 300 HIS A N 1
ATOM 2109 C CA . HIS A 1 322 ? -5.939 -11.754 27.839 1.00 21.94 300 HIS A CA 1
ATOM 2110 C C . HIS A 1 322 ? -4.754 -11.355 26.977 1.00 17.61 300 HIS A C 1
ATOM 2111 O O . HIS A 1 322 ? -4.627 -11.778 25.823 1.00 21.03 300 HIS A O 1
ATOM 2118 N N . ASN A 1 323 ? -3.889 -10.519 27.537 1.00 17.30 301 ASN A N 1
ATOM 2119 C CA . ASN A 1 323 ? -2.796 -9.977 26.756 1.00 21.14 301 ASN A CA 1
ATOM 2120 C C . ASN A 1 323 ? -1.840 -11.081 26.334 1.00 25.99 301 ASN A C 1
ATOM 2121 O O . ASN A 1 323 ? -1.337 -11.070 25.224 1.00 22.53 301 ASN A O 1
ATOM 2126 N N . GLN A 1 324 ? -1.612 -12.054 27.203 1.00 18.18 302 GLN A N 1
ATOM 2127 C CA . GLN A 1 324 ? -0.706 -13.140 26.857 1.00 20.45 302 GLN A CA 1
ATOM 2128 C C . GLN A 1 324 ? -1.263 -13.999 25.717 1.00 17.86 302 GLN A C 1
ATOM 2129 O O . GLN A 1 324 ? -0.531 -14.404 24.809 1.00 18.69 302 GLN A O 1
ATOM 2135 N N . ILE A 1 325 ? -2.563 -14.252 25.763 1.00 17.89 303 ILE A N 1
ATOM 2136 C CA . ILE A 1 325 ? -3.209 -15.093 24.763 1.00 22.49 303 ILE A CA 1
ATOM 2137 C C . ILE A 1 325 ? -3.263 -14.356 23.432 1.00 28.70 303 ILE A C 1
ATOM 2138 O O . ILE A 1 325 ? -3.059 -14.951 22.375 1.00 25.25 303 ILE A O 1
ATOM 2143 N N . MET A 1 326 ? -3.505 -13.051 23.503 1.00 27.25 304 MET A N 1
ATOM 2144 C CA . MET A 1 326 ? -3.544 -12.196 22.329 1.00 29.25 304 MET A CA 1
ATOM 2145 C C . MET A 1 326 ? -2.154 -12.059 21.704 1.00 28.73 304 MET A C 1
ATOM 2146 O O . MET A 1 326 ? -2.001 -12.036 20.482 1.00 25.69 304 MET A O 1
ATOM 2151 N N . GLU A 1 327 ? -1.142 -11.962 22.551 1.00 22.09 305 GLU A N 1
ATOM 2152 C CA . GLU A 1 327 ? 0.229 -11.944 22.078 1.00 22.68 305 GLU A CA 1
ATOM 2153 C C . GLU A 1 327 ? 0.591 -13.246 21.357 1.00 25.25 305 GLU A C 1
ATOM 2154 O O . GLU A 1 327 ? 1.270 -13.225 20.329 1.00 27.69 305 GLU A O 1
ATOM 2160 N N . ALA A 1 328 ? 0.125 -14.376 21.881 1.00 27.89 306 ALA A N 1
ATOM 2161 C CA . ALA A 1 328 ? 0.384 -15.650 21.222 1.00 18.93 306 ALA A CA 1
ATOM 2162 C C . ALA A 1 328 ? -0.270 -15.686 19.838 1.00 21.29 306 ALA A C 1
ATOM 2163 O O . ALA A 1 328 ? 0.335 -16.110 18.858 1.00 26.84 306 ALA A O 1
ATOM 2165 N N . PHE A 1 329 ? -1.504 -15.224 19.765 1.00 17.64 307 PHE A N 1
ATOM 2166 C CA . PHE A 1 329 ? -2.205 -15.165 18.498 1.00 17.32 307 PHE A CA 1
ATOM 2167 C C . PHE A 1 329 ? -1.439 -14.315 17.467 1.00 18.11 307 PHE A C 1
ATOM 2168 O O . PHE A 1 329 ? -1.249 -14.729 16.335 1.00 18.68 307 PHE A O 1
ATOM 2176 N N . GLU A 1 330 ? -0.984 -13.139 17.875 1.00 18.62 308 GLU A N 1
ATOM 2177 C CA . GLU A 1 330 ? -0.309 -12.240 16.950 1.00 24.73 308 GLU A CA 1
ATOM 2178 C C . GLU A 1 330 ? 1.023 -12.826 16.510 1.00 31.83 308 GLU A C 1
ATOM 2179 O O . GLU A 1 330 ? 1.361 -12.823 15.318 1.00 31.33 308 GLU A O 1
ATOM 2185 N N . THR A 1 331 ? 1.763 -13.361 17.474 1.00 24.28 309 THR A N 1
ATOM 2186 C CA . THR A 1 331 ? 3.085 -13.919 17.214 1.00 28.35 309 THR A CA 1
ATOM 2187 C C . THR A 1 331 ? 3.050 -15.131 16.291 1.00 34.97 309 THR A C 1
ATOM 2188 O O . THR A 1 331 ? 3.814 -15.212 15.326 1.00 26.85 309 THR A O 1
ATOM 2192 N N . GLU A 1 332 ? 2.151 -16.066 16.567 1.00 21.01 310 GLU A N 1
ATOM 2193 C CA . GLU A 1 332 ? 2.046 -17.239 15.720 1.00 27.94 310 GLU A CA 1
ATOM 2194 C C . GLU A 1 332 ? 1.343 -16.928 14.391 1.00 28.35 310 GLU A C 1
ATOM 2195 O O . GLU A 1 332 ? 1.565 -17.626 13.406 1.00 30.58 310 GLU A O 1
ATOM 2201 N N . SER A 1 333 ? 0.521 -15.878 14.348 1.00 27.88 311 SER A N 1
ATOM 2202 C CA . SER A 1 333 ? -0.071 -15.439 13.079 1.00 32.30 311 SER A CA 1
ATOM 2203 C C . SER A 1 333 ? 1.021 -14.948 12.134 1.00 34.13 311 SER A C 1
ATOM 2204 O O . SER A 1 333 ? 0.986 -15.209 10.931 1.00 37.70 311 SER A O 1
ATOM 2207 N N . ALA A 1 334 ? 1.985 -14.225 12.693 1.00 25.53 312 ALA A N 1
ATOM 2208 C CA . ALA A 1 334 ? 3.025 -13.604 11.900 1.00 27.07 312 ALA A CA 1
ATOM 2209 C C . ALA A 1 334 ? 3.871 -14.662 11.194 1.00 32.34 312 ALA A C 1
ATOM 2210 O O . ALA A 1 334 ? 4.252 -14.485 10.043 1.00 37.43 312 ALA A O 1
ATOM 2212 N N . LEU A 1 335 ? 4.141 -15.770 11.872 1.00 34.38 313 LEU A N 1
ATOM 2213 C CA . LEU A 1 335 ? 4.920 -16.836 11.262 1.00 35.15 313 LEU A CA 1
ATOM 2214 C C . LEU A 1 335 ? 4.106 -17.545 10.189 1.00 34.80 313 LEU A C 1
ATOM 2215 O O . LEU A 1 335 ? 4.611 -17.835 9.103 1.00 39.04 313 LEU A O 1
ATOM 2220 N N . LEU A 1 336 ? 2.840 -17.816 10.482 1.00 25.88 314 LEU A N 1
ATOM 2221 C CA . LEU A 1 336 ? 2.014 -18.593 9.552 1.00 28.41 314 LEU A CA 1
ATOM 2222 C C . LEU A 1 336 ? 1.658 -17.828 8.274 1.00 30.23 314 LEU A C 1
ATOM 2223 O O . LEU A 1 336 ? 1.493 -18.439 7.215 1.00 33.49 314 LEU A O 1
ATOM 2228 N N . ALA A 1 337 ? 1.569 -16.501 8.373 1.00 33.23 315 ALA A N 1
ATOM 2229 C CA . ALA A 1 337 ? 1.176 -15.636 7.250 1.00 38.87 315 ALA A CA 1
ATOM 2230 C C . ALA A 1 337 ? 1.941 -15.901 5.953 1.00 39.39 315 ALA A C 1
ATOM 2231 O O . ALA A 1 337 ? 1.365 -15.851 4.854 1.00 32.58 315 ALA A O 1
ATOM 2233 N N . ALA A 1 338 ? 3.231 -16.189 6.090 1.00 34.84 316 ALA A N 1
ATOM 2234 C CA . ALA A 1 338 ? 4.139 -16.277 4.948 1.00 35.26 316 ALA A CA 1
ATOM 2235 C C . ALA A 1 338 ? 4.011 -17.569 4.154 1.00 40.71 316 ALA A C 1
ATOM 2236 O O . ALA A 1 338 ? 4.649 -17.735 3.115 1.00 42.12 316 ALA A O 1
ATOM 2238 N N . THR A 1 339 ? 3.195 -18.490 4.642 1.00 37.36 317 THR A N 1
ATOM 2239 C CA . THR A 1 339 ? 3.089 -19.793 4.013 1.00 40.02 317 THR A CA 1
ATOM 2240 C C . THR A 1 339 ? 2.077 -19.825 2.859 1.00 37.54 317 THR A C 1
ATOM 2241 O O . THR A 1 339 ? 2.163 -20.679 1.980 1.00 30.97 317 THR A O 1
ATOM 2245 N N . SER A 1 340 ? 1.120 -18.902 2.866 1.00 30.96 318 SER A N 1
ATOM 2246 C CA . SER A 1 340 ? 0.042 -18.911 1.879 1.00 27.25 318 SER A CA 1
ATOM 2247 C C . SER A 1 340 ? -0.720 -17.598 1.870 1.00 26.29 318 SER A C 1
ATOM 2248 O O . SER A 1 340 ? -1.078 -17.084 2.940 1.00 32.27 318 SER A O 1
ATOM 2251 N N . PRO A 1 341 ? -0.984 -17.049 0.675 1.00 29.32 319 PRO A N 1
ATOM 2252 C CA . PRO A 1 341 ? -1.759 -15.803 0.635 1.00 24.13 319 PRO A CA 1
ATOM 2253 C C . PRO A 1 341 ? -3.163 -15.987 1.207 1.00 22.91 319 PRO A C 1
ATOM 2254 O O . PRO A 1 341 ? -3.742 -15.041 1.734 1.00 30.56 319 PRO A O 1
ATOM 2258 N N . LEU A 1 342 ? -3.699 -17.197 1.117 1.00 22.59 320 LEU A N 1
ATOM 2259 C CA . LEU A 1 342 ? -5.025 -17.454 1.644 1.00 25.74 320 LEU A CA 1
ATOM 2260 C C . LEU A 1 342 ? -4.991 -17.515 3.171 1.00 31.15 320 LEU A C 1
ATOM 2261 O O . LEU A 1 342 ? -5.850 -16.952 3.833 1.00 29.02 320 LEU A O 1
ATOM 2266 N N . ILE A 1 343 ? -3.998 -18.195 3.727 1.00 26.24 321 ILE A N 1
ATOM 2267 C CA . ILE A 1 343 ? -3.812 -18.195 5.175 1.00 20.35 321 ILE A CA 1
ATOM 2268 C C . ILE A 1 343 ? -3.587 -16.772 5.700 1.00 28.62 321 ILE A C 1
ATOM 2269 O O . ILE A 1 343 ? -4.142 -16.376 6.730 1.00 22.97 321 ILE A O 1
ATOM 2274 N N . GLU A 1 344 ? -2.777 -16.004 4.983 1.00 24.60 322 GLU A N 1
ATOM 2275 C CA . GLU A 1 344 ? -2.523 -14.614 5.356 1.00 25.17 322 GLU A CA 1
ATOM 2276 C C . GLU A 1 344 ? -3.800 -13.780 5.396 1.00 21.71 322 GLU A C 1
ATOM 2277 O O . GLU A 1 344 ? -3.986 -12.959 6.286 1.00 21.87 322 GLU A O 1
ATOM 2283 N N . ARG A 1 345 ? -4.673 -13.983 4.412 1.00 24.35 323 ARG A N 1
ATOM 2284 C CA . ARG A 1 345 ? -5.900 -13.208 4.335 1.00 23.70 323 ARG A CA 1
ATOM 2285 C C . ARG A 1 345 ? -6.831 -13.614 5.487 1.00 24.33 323 ARG A C 1
ATOM 2286 O O . ARG A 1 345 ? -7.471 -12.773 6.111 1.00 23.42 323 ARG A O 1
ATOM 2294 N N . TYR A 1 346 ? -6.873 -14.912 5.770 1.00 18.95 324 TYR A N 1
ATOM 2295 C CA . TYR A 1 346 ? -7.672 -15.450 6.854 1.00 27.51 324 TYR A CA 1
ATOM 2296 C C . TYR A 1 346 ? -7.192 -14.900 8.198 1.00 25.90 324 TYR A C 1
ATOM 2297 O O . TYR A 1 346 ? -7.999 -14.435 8.998 1.00 18.60 324 TYR A O 1
ATOM 2306 N N . LEU A 1 347 ? -5.883 -14.931 8.432 1.00 26.92 325 LEU A N 1
ATOM 2307 C CA . LEU A 1 347 ? -5.344 -14.448 9.705 1.00 23.46 325 LEU A CA 1
ATOM 2308 C C . LEU A 1 347 ? -5.635 -12.956 9.891 1.00 19.17 325 LEU A C 1
ATOM 2309 O O . LEU A 1 347 ? -5.844 -12.478 11.023 1.00 18.43 325 LEU A O 1
ATOM 2314 N N . GLN A 1 348 ? -5.655 -12.220 8.789 1.00 18.70 326 GLN A N 1
ATOM 2315 C CA . GLN A 1 348 ? -5.976 -10.796 8.844 1.00 21.19 326 GLN A CA 1
ATOM 2316 C C . GLN A 1 348 ? -7.470 -10.593 9.124 1.00 23.16 326 GLN A C 1
ATOM 2317 O O . GLN A 1 348 ? -7.852 -9.661 9.837 1.00 18.53 326 GLN A O 1
ATOM 2323 N N . GLY A 1 349 ? -8.309 -11.463 8.558 1.00 18.19 327 GLY A N 1
ATOM 2324 C CA . GLY A 1 349 ? -9.728 -11.495 8.882 1.00 19.79 327 GLY A CA 1
ATOM 2325 C C . GLY A 1 349 ? -9.991 -11.758 10.365 1.00 26.44 327 GLY A C 1
ATOM 2326 O O . GLY A 1 349 ? -10.791 -11.054 10.991 1.00 20.88 327 GLY A O 1
ATOM 2327 N N . LEU A 1 350 ? -9.330 -12.774 10.925 1.00 16.68 328 LEU A N 1
ATOM 2328 C CA . LEU A 1 350 ? -9.365 -13.010 12.370 1.00 17.11 328 LEU A CA 1
ATOM 2329 C C . LEU A 1 350 ? -8.963 -11.779 13.171 1.00 22.02 328 LEU A C 1
ATOM 2330 O O . LEU A 1 350 ? -9.628 -11.417 14.144 1.00 19.83 328 LEU A O 1
ATOM 2335 N N . ALA A 1 351 ? -7.863 -11.151 12.773 1.00 20.34 329 ALA A N 1
ATOM 2336 C CA . ALA A 1 351 ? -7.325 -10.042 13.547 1.00 23.47 329 ALA A CA 1
ATOM 2337 C C . ALA A 1 351 ? -8.264 -8.854 13.484 1.00 22.71 329 ALA A C 1
ATOM 2338 O O . ALA A 1 351 ? -8.504 -8.177 14.485 1.00 22.97 329 ALA A O 1
ATOM 2340 N N . ASP A 1 352 ? -8.795 -8.608 12.292 1.00 21.15 330 ASP A N 1
ATOM 2341 C CA . ASP A 1 352 ? -9.707 -7.496 12.087 1.00 21.26 330 ASP A CA 1
ATOM 2342 C C . ASP A 1 352 ? -11.034 -7.733 12.825 1.00 18.51 330 ASP A C 1
ATOM 2343 O O . ASP A 1 352 ? -11.662 -6.768 13.251 1.00 18.84 330 ASP A O 1
ATOM 2348 N N . TRP A 1 353 ? -11.456 -8.996 12.963 1.00 17.27 331 TRP A N 1
ATOM 2349 C CA . TRP A 1 353 ? -12.672 -9.317 13.707 1.00 20.56 331 TRP A CA 1
ATOM 2350 C C . TRP A 1 353 ? -12.443 -9.009 15.185 1.00 20.15 331 TRP A C 1
ATOM 2351 O O . TRP A 1 353 ? -13.263 -8.363 15.826 1.00 19.73 331 TRP A O 1
ATOM 2362 N N . VAL A 1 354 ? -11.325 -9.493 15.713 1.00 18.10 332 VAL A N 1
ATOM 2363 C CA . VAL A 1 354 ? -10.947 -9.262 17.107 1.00 20.34 332 VAL A CA 1
ATOM 2364 C C . VAL A 1 354 ? -10.849 -7.767 17.408 1.00 27.01 332 VAL A C 1
ATOM 2365 O O . VAL A 1 354 ? -11.310 -7.286 18.448 1.00 16.94 332 VAL A O 1
ATOM 2369 N N . SER A 1 355 ? -10.248 -7.037 16.479 1.00 17.53 333 SER A N 1
ATOM 2370 C CA . SER A 1 355 ? -10.067 -5.602 16.608 1.00 18.45 333 SER A CA 1
ATOM 2371 C C . SER A 1 355 ? -11.395 -4.845 16.585 1.00 23.95 333 SER A C 1
ATOM 2372 O O . SER A 1 355 ? -11.605 -3.921 17.364 1.00 23.96 333 SER A O 1
ATOM 2375 N N . GLY A 1 356 ? -12.282 -5.224 15.674 1.00 25.39 334 GLY A N 1
ATOM 2376 C CA . GLY A 1 356 ? -13.559 -4.549 15.548 1.00 19.44 334 GLY A CA 1
ATOM 2377 C C . GLY A 1 356 ? -14.458 -4.905 16.714 1.00 20.23 334 GLY A C 1
ATOM 2378 O O . GLY A 1 356 ? -15.230 -4.076 17.183 1.00 26.45 334 GLY A O 1
ATOM 2379 N N . ASN A 1 357 ? -14.353 -6.144 17.189 1.00 18.06 335 ASN A N 1
ATOM 2380 C CA . ASN A 1 357 ? -15.164 -6.576 18.324 1.00 27.77 335 ASN A CA 1
ATOM 2381 C C . ASN A 1 357 ? -14.728 -5.839 19.581 1.00 27.33 335 ASN A C 1
ATOM 2382 O O . ASN A 1 357 ? -15.555 -5.493 20.439 1.00 24.68 335 ASN A O 1
ATOM 2387 N N . HIS A 1 358 ? -13.431 -5.581 19.698 1.00 25.54 336 HIS A N 1
ATOM 2388 C CA . HIS A 1 358 ? -12.975 -4.807 20.837 1.00 21.37 336 HIS A CA 1
ATOM 2389 C C . HIS A 1 358 ? -13.478 -3.364 20.779 1.00 25.19 336 HIS A C 1
ATOM 2390 O O . HIS A 1 358 ? -13.918 -2.800 21.790 1.00 19.90 336 HIS A O 1
ATOM 2397 N N . GLU A 1 359 ? -13.382 -2.761 19.597 1.00 22.42 337 GLU A N 1
ATOM 2398 C CA . GLU A 1 359 ? -13.859 -1.398 19.391 1.00 21.38 337 GLU A CA 1
ATOM 2399 C C . GLU A 1 359 ? -15.342 -1.315 19.725 1.00 31.16 337 GLU A C 1
ATOM 2400 O O . GLU A 1 359 ? -15.785 -0.355 20.361 1.00 22.63 337 GLU A O 1
ATOM 2406 N N . TRP A 1 360 ? -16.107 -2.328 19.312 1.00 21.02 338 TRP A N 1
ATOM 2407 C CA . TRP A 1 360 ? -17.546 -2.353 19.589 1.00 26.51 338 TRP A CA 1
ATOM 2408 C C . TRP A 1 360 ? -17.825 -2.296 21.100 1.00 27.13 338 TRP A C 1
ATOM 2409 O O . TRP A 1 360 ? -18.637 -1.480 21.562 1.00 22.43 338 TRP A O 1
ATOM 2420 N N . HIS A 1 361 ? -17.145 -3.151 21.862 1.00 20.35 339 HIS A N 1
ATOM 2421 C CA . HIS A 1 361 ? -17.308 -3.173 23.322 1.00 20.29 339 HIS A CA 1
ATOM 2422 C C . HIS A 1 361 ? -16.857 -1.871 23.970 1.00 27.87 339 HIS A C 1
ATOM 2423 O O . HIS A 1 361 ? -17.507 -1.364 24.882 1.00 26.95 339 HIS A O 1
ATOM 2430 N N . ALA A 1 362 ? -15.735 -1.341 23.494 1.00 24.32 340 ALA A N 1
ATOM 2431 C CA . ALA A 1 362 ? -15.083 -0.229 24.156 1.00 24.27 340 ALA A CA 1
ATOM 2432 C C . ALA A 1 362 ? -15.874 1.045 23.940 1.00 32.92 340 ALA A C 1
ATOM 2433 O O . ALA A 1 362 ? -15.726 1.994 24.702 1.00 27.86 340 ALA A O 1
ATOM 2435 N N . THR A 1 363 ? -16.728 1.058 22.915 1.00 24.13 341 THR A N 1
ATOM 2436 C CA . THR A 1 363 ? -17.511 2.244 22.596 1.00 31.47 341 THR A CA 1
ATOM 2437 C C . THR A 1 363 ? -19.008 2.081 22.846 1.00 34.81 341 THR A C 1
ATOM 2438 O O . THR A 1 363 ? -19.794 2.988 22.569 1.00 36.89 341 THR A O 1
ATOM 2442 N N . ASN A 1 364 ? -19.409 0.917 23.339 1.00 35.36 342 ASN A N 1
ATOM 2443 C CA . ASN A 1 364 ? -20.787 0.736 23.750 1.00 37.20 342 ASN A CA 1
ATOM 2444 C C . ASN A 1 364 ? -20.919 1.235 25.186 1.00 49.08 342 ASN A C 1
ATOM 2445 O O . ASN A 1 364 ? -20.988 0.448 26.139 1.00 39.70 342 ASN A O 1
ATOM 2450 N N . THR A 1 365 ? -20.912 2.557 25.319 1.00 61.07 343 THR A N 1
ATOM 2451 C CA . THR A 1 365 ? -20.949 3.229 26.611 1.00 69.40 343 THR A CA 1
ATOM 2452 C C . THR A 1 365 ? -22.134 2.782 27.460 1.00 69.78 343 THR A C 1
ATOM 2453 O O . THR A 1 365 ? -22.037 2.675 28.688 1.00 68.78 343 THR A O 1
ATOM 2457 N N . ASP A 1 366 ? -23.245 2.494 26.796 1.00 68.56 344 ASP A N 1
ATOM 2458 C CA . ASP A 1 366 ? -24.478 2.198 27.501 1.00 72.78 344 ASP A CA 1
ATOM 2459 C C . ASP A 1 366 ? -24.506 0.806 28.094 1.00 62.56 344 ASP A C 1
ATOM 2460 O O . ASP A 1 366 ? -25.001 0.616 29.195 1.00 67.73 344 ASP A O 1
ATOM 2465 N N . ARG A 1 367 ? -24.020 -0.173 27.370 1.00 55.42 345 ARG A N 1
ATOM 2466 C CA . ARG A 1 367 ? -24.088 -1.513 27.854 1.00 48.15 345 ARG A CA 1
ATOM 2467 C C . ARG A 1 367 ? -22.920 -1.949 28.725 1.00 47.63 345 ARG A C 1
ATOM 2468 O O . ARG A 1 367 ? -23.072 -2.782 29.574 1.00 55.82 345 ARG A O 1
ATOM 2476 N N . TYR A 1 368 ? -21.766 -1.404 28.493 1.00 33.98 346 TYR A N 1
ATOM 2477 C CA . TYR A 1 368 ? -20.584 -1.797 29.248 1.00 34.72 346 TYR A CA 1
ATOM 2478 C C . TYR A 1 368 ? -19.926 -0.633 29.969 1.00 44.49 346 TYR A C 1
ATOM 2479 O O . TYR A 1 368 ? -19.714 0.425 29.378 1.00 50.71 346 TYR A O 1
ATOM 2488 N N . GLN A 1 369 ? -19.589 -0.841 31.241 1.00 40.46 347 GLN A N 1
ATOM 2489 C CA . GLN A 1 369 ? -18.811 0.130 32.004 1.00 38.75 347 GLN A CA 1
ATOM 2490 C C . GLN A 1 369 ? -17.577 -0.546 32.571 1.00 35.21 347 GLN A C 1
ATOM 2491 O O . GLN A 1 369 ? -17.503 -1.778 32.624 1.00 33.13 347 GLN A O 1
ATOM 2497 N N . LEU A 1 370 ? -16.600 0.264 32.960 1.00 33.33 348 LEU A N 1
ATOM 2498 C CA . LEU A 1 370 ? -15.356 -0.243 33.519 1.00 32.94 348 LEU A CA 1
ATOM 2499 C C . LEU A 1 370 ? -15.309 0.017 35.018 1.00 34.87 348 LEU A C 1
ATOM 2500 O O . LEU A 1 370 ? -15.868 0.998 35.499 1.00 39.75 348 LEU A O 1
ATOM 2505 N N . PRO A 1 371 ? -14.658 -0.884 35.764 1.00 30.94 349 PRO A N 1
ATOM 2506 C CA . PRO A 1 371 ? -14.459 -0.730 37.207 1.00 28.40 349 PRO A CA 1
ATOM 2507 C C . PRO A 1 371 ? -13.419 0.320 37.496 1.00 27.75 349 PRO A C 1
ATOM 2508 O O . PRO A 1 371 ? -12.628 0.626 36.616 1.00 26.78 349 PRO A O 1
ATOM 2512 N N . ASN A 1 372 ? -13.413 0.858 38.707 1.00 33.83 350 ASN A N 1
ATOM 2513 C CA . ASN A 1 372 ? -12.452 1.887 39.059 1.00 41.73 350 ASN A CA 1
ATOM 2514 C C . ASN A 1 372 ? -11.179 1.283 39.636 1.00 41.22 350 ASN A C 1
ATOM 2515 O O . ASN A 1 372 ? -10.894 1.423 40.828 1.00 34.00 350 ASN A O 1
ATOM 2520 N N . TYR A 1 373 ? -10.407 0.624 38.778 1.00 35.33 351 TYR A N 1
ATOM 2521 C CA . TYR A 1 373 ? -9.225 -0.099 39.228 1.00 38.93 351 TYR A CA 1
ATOM 2522 C C . TYR A 1 373 ? -7.913 0.545 38.797 1.00 39.10 351 TYR A C 1
ATOM 2523 O O . TYR A 1 373 ? -6.852 -0.057 38.975 1.00 36.18 351 TYR A O 1
ATOM 2532 N N . TRP A 1 374 ? -7.980 1.745 38.221 1.00 35.90 352 TRP A N 1
ATOM 2533 C CA . TRP A 1 374 ? -6.780 2.424 37.724 1.00 42.66 352 TRP A CA 1
ATOM 2534 C C . TRP A 1 374 ? -6.689 3.863 38.219 1.00 56.39 352 TRP A C 1
ATOM 2535 O O . TRP A 1 374 ? -5.676 4.530 38.010 1.00 52.85 352 TRP A O 1
ATOM 2547 N N . GLY B 1 50 ? -34.482 -66.854 13.737 1.00 83.48 28 GLY B N 1
ATOM 2548 C CA . GLY B 1 50 ? -33.913 -67.262 15.008 1.00 85.99 28 GLY B CA 1
ATOM 2549 C C . GLY B 1 50 ? -33.153 -66.160 15.731 1.00 84.99 28 GLY B C 1
ATOM 2550 O O . GLY B 1 50 ? -33.345 -65.954 16.932 1.00 90.78 28 GLY B O 1
ATOM 2551 N N . GLY B 1 51 ? -32.290 -65.452 15.003 1.00 71.00 29 GLY B N 1
ATOM 2552 C CA . GLY B 1 51 ? -31.442 -64.427 15.595 1.00 57.37 29 GLY B CA 1
ATOM 2553 C C . GLY B 1 51 ? -31.712 -63.003 15.128 1.00 44.73 29 GLY B C 1
ATOM 2554 O O . GLY B 1 51 ? -31.563 -62.053 15.901 1.00 45.48 29 GLY B O 1
ATOM 2555 N N . ALA B 1 52 ? -32.098 -62.844 13.864 1.00 32.14 30 ALA B N 1
ATOM 2556 C CA . ALA B 1 52 ? -32.401 -61.525 13.319 1.00 31.98 30 ALA B CA 1
ATOM 2557 C C . ALA B 1 52 ? -33.886 -61.222 13.402 1.00 35.61 30 ALA B C 1
ATOM 2558 O O . ALA B 1 52 ? -34.715 -62.130 13.355 1.00 26.37 30 ALA B O 1
ATOM 2560 N N . VAL B 1 53 ? -34.199 -59.931 13.525 1.00 28.83 31 VAL B N 1
ATOM 2561 C CA . VAL B 1 53 ? -35.569 -59.446 13.530 1.00 32.07 31 VAL B CA 1
ATOM 2562 C C . VAL B 1 53 ? -36.292 -59.820 12.233 1.00 38.51 31 VAL B C 1
ATOM 2563 O O . VAL B 1 53 ? -35.838 -59.465 11.148 1.00 30.99 31 VAL B O 1
ATOM 2567 N N . PRO B 1 54 ? -37.420 -60.540 12.343 1.00 25.01 32 PRO B N 1
ATOM 2568 C CA . PRO B 1 54 ? -38.215 -60.847 11.147 1.00 31.22 32 PRO B CA 1
ATOM 2569 C C . PRO B 1 54 ? -38.687 -59.581 10.425 1.00 26.71 32 PRO B C 1
ATOM 2570 O O . PRO B 1 54 ? -39.169 -58.640 11.060 1.00 26.03 32 PRO B O 1
ATOM 2574 N N . GLY B 1 55 ? -38.528 -59.567 9.109 1.00 23.67 33 GLY B N 1
ATOM 2575 C CA . GLY B 1 55 ? -39.003 -58.474 8.286 1.00 36.47 33 GLY B CA 1
ATOM 2576 C C . GLY B 1 55 ? -38.037 -57.310 8.231 1.00 30.16 33 GLY B C 1
ATOM 2577 O O . GLY B 1 55 ? -38.262 -56.337 7.509 1.00 23.23 33 GLY B O 1
ATOM 2578 N N . LEU B 1 56 ? -36.961 -57.392 9.001 1.00 21.30 34 LEU B N 1
ATOM 2579 C CA . LEU B 1 56 ? -35.988 -56.304 9.013 1.00 30.28 34 LEU B CA 1
ATOM 2580 C C . LEU B 1 56 ? -35.161 -56.357 7.732 1.00 30.31 34 LEU B C 1
ATOM 2581 O O . LEU B 1 56 ? -34.761 -57.429 7.281 1.00 25.89 34 LEU B O 1
ATOM 2586 N N . ARG B 1 57 ? -34.927 -55.188 7.157 1.00 20.78 35 ARG B N 1
ATOM 2587 C CA . ARG B 1 57 ? -34.103 -55.047 5.963 1.00 27.92 35 ARG B CA 1
ATOM 2588 C C . ARG B 1 57 ? -32.624 -54.973 6.329 1.00 31.62 35 ARG B C 1
ATOM 2589 O O . ARG B 1 57 ? -32.195 -54.065 7.044 1.00 32.11 35 ARG B O 1
ATOM 2597 N N . TYR B 1 58 ? -31.843 -55.915 5.817 1.00 28.00 36 TYR B N 1
ATOM 2598 C CA . TYR B 1 58 ? -30.407 -55.906 6.045 1.00 24.01 36 TYR B CA 1
ATOM 2599 C C . TYR B 1 58 ? -29.694 -56.701 4.965 1.00 22.95 36 TYR B C 1
ATOM 2600 O O . TYR B 1 58 ? -30.230 -57.680 4.448 1.00 28.19 36 TYR B O 1
ATOM 2609 N N . ARG B 1 59 ? -28.484 -56.274 4.628 1.00 22.83 37 ARG B N 1
ATOM 2610 C CA . ARG B 1 59 ? -27.657 -57.031 3.696 1.00 22.68 37 ARG B CA 1
ATOM 2611 C C . ARG B 1 59 ? -26.823 -58.013 4.502 1.00 26.59 37 ARG B C 1
ATOM 2612 O O . ARG B 1 59 ? -26.271 -57.654 5.542 1.00 29.39 37 ARG B O 1
ATOM 2620 N N . PRO B 1 60 ? -26.777 -59.269 4.056 1.00 31.94 38 PRO B N 1
ATOM 2621 C CA . PRO B 1 60 ? -25.949 -60.290 4.702 1.00 38.58 38 PRO B CA 1
ATOM 2622 C C . PRO B 1 60 ? -24.496 -59.846 4.862 1.00 32.91 38 PRO B C 1
ATOM 2623 O O . PRO B 1 60 ? -23.890 -59.297 3.946 1.00 34.29 38 PRO B O 1
ATOM 2627 N N . ALA B 1 61 ? -23.940 -60.085 6.036 1.00 30.37 39 ALA B N 1
ATOM 2628 C CA . ALA B 1 61 ? -22.533 -59.803 6.254 1.00 37.19 39 ALA B CA 1
ATOM 2629 C C . ALA B 1 61 ? -21.763 -61.114 6.360 1.00 34.81 39 ALA B C 1
ATOM 2630 O O . ALA B 1 61 ? -22.238 -62.081 6.956 1.00 41.76 39 ALA B O 1
ATOM 2632 N N . ALA B 1 62 ? -20.582 -61.153 5.758 1.00 34.52 40 ALA B N 1
ATOM 2633 C CA . ALA B 1 62 ? -19.726 -62.326 5.866 1.00 46.82 40 ALA B CA 1
ATOM 2634 C C . ALA B 1 62 ? -19.199 -62.417 7.297 1.00 46.96 40 ALA B C 1
ATOM 2635 O O . ALA B 1 62 ? -18.945 -61.391 7.925 1.00 36.06 40 ALA B O 1
ATOM 2637 N N . PRO B 1 63 ? -19.037 -63.643 7.820 1.00 51.87 41 PRO B N 1
ATOM 2638 C CA . PRO B 1 63 ? -18.607 -63.782 9.216 1.00 51.48 41 PRO B CA 1
ATOM 2639 C C . PRO B 1 63 ? -17.200 -63.231 9.415 1.00 46.82 41 PRO B C 1
ATOM 2640 O O . PRO B 1 63 ? -16.376 -63.365 8.511 1.00 39.45 41 PRO B O 1
ATOM 2644 N N . ALA B 1 64 ? -16.950 -62.602 10.564 1.00 45.20 42 ALA B N 1
ATOM 2645 C CA . ALA B 1 64 ? -15.655 -61.985 10.847 1.00 38.58 42 ALA B CA 1
ATOM 2646 C C . ALA B 1 64 ? -14.540 -63.024 10.965 1.00 42.82 42 ALA B C 1
ATOM 2647 O O . ALA B 1 64 ? -14.723 -64.071 11.584 1.00 45.72 42 ALA B O 1
ATOM 2649 N N . ASP B 1 65 ? -13.392 -62.723 10.361 1.00 47.36 43 ASP B N 1
ATOM 2650 C CA . ASP B 1 65 ? -12.192 -63.547 10.487 1.00 47.23 43 ASP B CA 1
ATOM 2651 C C . ASP B 1 65 ? -11.775 -63.650 11.954 1.00 46.05 43 ASP B C 1
ATOM 2652 O O . ASP B 1 65 ? -11.267 -62.690 12.526 1.00 45.14 43 ASP B O 1
ATOM 2657 N N . PRO B 1 66 ? -11.962 -64.834 12.553 1.00 48.73 44 PRO B N 1
ATOM 2658 C CA . PRO B 1 66 ? -11.750 -65.057 13.989 1.00 50.66 44 PRO B CA 1
ATOM 2659 C C . PRO B 1 66 ? -10.334 -64.744 14.460 1.00 53.82 44 PRO B C 1
ATOM 2660 O O . PRO B 1 66 ? -10.153 -64.327 15.609 1.00 48.83 44 PRO B O 1
ATOM 2664 N N . GLU B 1 67 ? -9.346 -64.948 13.595 1.00 50.22 45 GLU B N 1
ATOM 2665 C CA . GLU B 1 67 ? -7.965 -64.694 13.979 1.00 50.62 45 GLU B CA 1
ATOM 2666 C C . GLU B 1 67 ? -7.673 -63.209 13.941 1.00 47.84 45 GLU B C 1
ATOM 2667 O O . GLU B 1 67 ? -6.795 -62.720 14.649 1.00 50.32 45 GLU B O 1
ATOM 2673 N N . LYS B 1 68 ? -8.428 -62.495 13.115 1.00 41.73 46 LYS B N 1
ATOM 2674 C CA . LYS B 1 68 ? -8.379 -61.044 13.103 1.00 40.71 46 LYS B CA 1
ATOM 2675 C C . LYS B 1 68 ? -9.037 -60.486 14.365 1.00 30.08 46 LYS B C 1
ATOM 2676 O O . LYS B 1 68 ? -8.473 -59.628 15.038 1.00 29.30 46 LYS B O 1
ATOM 2682 N N . VAL B 1 69 ? -10.229 -60.989 14.679 1.00 29.82 47 VAL B N 1
ATOM 2683 C CA . VAL B 1 69 ? -10.966 -60.567 15.868 1.00 30.07 47 VAL B CA 1
ATOM 2684 C C . VAL B 1 69 ? -10.109 -60.700 17.123 1.00 32.42 47 VAL B C 1
ATOM 2685 O O . VAL B 1 69 ? -9.980 -59.754 17.905 1.00 36.81 47 VAL B O 1
ATOM 2689 N N . GLU B 1 70 ? -9.511 -61.874 17.288 1.00 31.31 48 GLU B N 1
ATOM 2690 C CA . GLU B 1 70 ? -8.641 -62.170 18.429 1.00 32.39 48 GLU B CA 1
ATOM 2691 C C . GLU B 1 70 ? -7.463 -61.205 18.585 1.00 31.83 48 GLU B C 1
ATOM 2692 O O . GLU B 1 70 ? -7.190 -60.716 19.688 1.00 31.51 48 GLU B O 1
ATOM 2698 N N . GLU B 1 71 ? -6.735 -60.977 17.494 1.00 32.00 49 GLU B N 1
ATOM 2699 C CA . GLU B 1 71 ? -5.566 -60.103 17.520 1.00 31.75 49 GLU B CA 1
ATOM 2700 C C . GLU B 1 71 ? -5.988 -58.688 17.912 1.00 29.71 49 GLU B C 1
ATOM 2701 O O . GLU B 1 71 ? -5.282 -57.994 18.636 1.00 36.82 49 GLU B O 1
ATOM 2707 N N . ILE B 1 72 ? -7.157 -58.278 17.437 1.00 28.42 50 ILE B N 1
ATOM 2708 C CA . ILE B 1 72 ? -7.687 -56.955 17.748 1.00 26.70 50 ILE B CA 1
ATOM 2709 C C . ILE B 1 72 ? -8.020 -56.850 19.234 1.00 29.49 50 ILE B C 1
ATOM 2710 O O . ILE B 1 72 ? -7.626 -55.895 19.890 1.00 35.64 50 ILE B O 1
ATOM 2715 N N . ASP B 1 73 ? -8.742 -57.840 19.751 1.00 30.94 51 ASP B N 1
ATOM 2716 C CA . ASP B 1 73 ? -9.172 -57.831 21.149 1.00 32.01 51 ASP B CA 1
ATOM 2717 C C . ASP B 1 73 ? -7.966 -57.871 22.063 1.00 35.26 51 ASP B C 1
ATOM 2718 O O . ASP B 1 73 ? -7.949 -57.240 23.120 1.00 34.81 51 ASP B O 1
ATOM 2723 N N . ARG B 1 74 ? -6.948 -58.588 21.620 1.00 35.63 52 ARG B N 1
ATOM 2724 C CA . ARG B 1 74 ? -5.685 -58.723 22.310 1.00 34.85 52 ARG B CA 1
ATOM 2725 C C . ARG B 1 74 ? -5.017 -57.364 22.370 1.00 30.52 52 ARG B C 1
ATOM 2726 O O . ARG B 1 74 ? -4.588 -56.937 23.390 1.00 29.96 52 ARG B O 1
ATOM 2734 N N . ARG B 1 75 ? -4.908 -56.735 21.223 1.00 28.76 53 ARG B N 1
ATOM 2735 C CA . ARG B 1 75 ? -4.322 -55.402 21.137 1.00 30.94 53 ARG B CA 1
ATOM 2736 C C . ARG B 1 75 ? -5.098 -54.383 21.959 1.00 31.77 53 ARG B C 1
ATOM 2737 O O . ARG B 1 75 ? -4.499 -53.562 22.647 1.00 27.29 53 ARG B O 1
ATOM 2745 N N . LEU B 1 76 ? -6.427 -54.424 21.882 1.00 25.95 54 LEU B N 1
ATOM 2746 C CA . LEU B 1 76 ? -7.243 -53.472 22.639 1.00 33.71 54 LEU B CA 1
ATOM 2747 C C . LEU B 1 76 ? -7.095 -53.673 24.149 1.00 37.34 54 LEU B C 1
ATOM 2748 O O . LEU B 1 76 ? -7.085 -52.704 24.908 1.00 35.79 54 LEU B O 1
ATOM 2753 N N . GLU B 1 77 ? -6.969 -54.919 24.588 1.00 38.76 55 GLU B N 1
ATOM 2754 C CA . GLU B 1 77 ? -6.774 -55.212 25.989 1.00 36.92 55 GLU B CA 1
ATOM 2755 C C . GLU B 1 77 ? -5.474 -54.545 26.445 1.00 41.19 55 GLU B C 1
ATOM 2756 O O . GLU B 1 77 ? -5.471 -53.767 27.343 1.00 41.50 55 GLU B O 1
ATOM 2762 N N . THR B 1 78 ? -4.377 -54.863 25.796 1.00 39.79 56 THR B N 1
ATOM 2763 C CA . THR B 1 78 ? -3.070 -54.322 26.135 1.00 37.70 56 THR B CA 1
ATOM 2764 C C . THR B 1 78 ? -3.119 -52.805 26.223 1.00 41.04 56 THR B C 1
ATOM 2765 O O . THR B 1 78 ? -2.566 -52.200 27.134 1.00 31.21 56 THR B O 1
ATOM 2769 N N . TRP B 1 79 ? -3.811 -52.192 25.271 1.00 32.27 57 TRP B N 1
ATOM 2770 C CA . TRP B 1 79 ? -3.917 -50.744 25.233 1.00 34.09 57 TRP B CA 1
ATOM 2771 C C . TRP B 1 79 ? -4.661 -50.181 26.446 1.00 37.18 57 TRP B C 1
ATOM 2772 O O . TRP B 1 79 ? -4.207 -49.216 27.068 1.00 33.86 57 TRP B O 1
ATOM 2783 N N . ALA B 1 80 ? -5.796 -50.789 26.785 1.00 32.89 58 ALA B N 1
ATOM 2784 C CA . ALA B 1 80 ? -6.575 -50.361 27.948 1.00 31.48 58 ALA B CA 1
ATOM 2785 C C . ALA B 1 80 ? -5.785 -50.519 29.244 1.00 29.78 58 ALA B C 1
ATOM 2786 O O . ALA B 1 80 ? -5.913 -49.711 30.164 1.00 31.09 58 ALA B O 1
ATOM 2788 N N . ARG B 1 81 ? -4.983 -51.572 29.322 1.00 36.53 59 ARG B N 1
ATOM 2789 C CA . ARG B 1 81 ? -4.168 -51.796 30.507 1.00 36.89 59 ARG B CA 1
ATOM 2790 C C . ARG B 1 81 ? -3.114 -50.719 30.662 1.00 36.59 59 ARG B C 1
ATOM 2791 O O . ARG B 1 81 ? -2.937 -50.155 31.744 1.00 40.39 59 ARG B O 1
ATOM 2799 N N . GLU B 1 82 ? -2.411 -50.430 29.572 1.00 34.83 60 GLU B N 1
ATOM 2800 C CA . GLU B 1 82 ? -1.322 -49.458 29.616 1.00 48.46 60 GLU B CA 1
ATOM 2801 C C . GLU B 1 82 ? -1.836 -48.063 29.952 1.00 42.26 60 GLU B C 1
ATOM 2802 O O . GLU B 1 82 ? -1.064 -47.215 30.400 1.00 38.21 60 GLU B O 1
ATOM 2808 N N . LEU B 1 83 ? -3.134 -47.837 29.737 1.00 32.35 61 LEU B N 1
ATOM 2809 C CA . LEU B 1 83 ? -3.750 -46.549 30.027 1.00 35.32 61 LEU B CA 1
ATOM 2810 C C . LEU B 1 83 ? -4.548 -46.595 31.319 1.00 38.04 61 LEU B C 1
ATOM 2811 O O . LEU B 1 83 ? -5.205 -45.612 31.681 1.00 29.69 61 LEU B O 1
ATOM 2816 N N . ASP B 1 84 ? -4.488 -47.736 32.007 1.00 32.94 62 ASP B N 1
ATOM 2817 C CA . ASP B 1 84 ? -5.189 -47.905 33.274 1.00 39.35 62 ASP B CA 1
ATOM 2818 C C . ASP B 1 84 ? -6.673 -47.559 33.141 1.00 37.69 62 ASP B C 1
ATOM 2819 O O . ASP B 1 84 ? -7.158 -46.623 33.778 1.00 38.61 62 ASP B O 1
ATOM 2824 N N . LEU B 1 85 ? -7.392 -48.308 32.312 1.00 39.16 63 LEU B N 1
ATOM 2825 C CA . LEU B 1 85 ? -8.784 -47.977 32.014 1.00 46.74 63 LEU B CA 1
ATOM 2826 C C . LEU B 1 85 ? -9.775 -48.874 32.759 1.00 54.29 63 LEU B C 1
ATOM 2827 O O . LEU B 1 85 ? -10.980 -48.763 32.561 1.00 55.22 63 LEU B O 1
ATOM 2832 N N . PHE B 1 86 ? -9.266 -49.743 33.627 1.00 62.40 64 PHE B N 1
ATOM 2833 C CA . PHE B 1 86 ? -10.112 -50.698 34.341 1.00 69.06 64 PHE B CA 1
ATOM 2834 C C . PHE B 1 86 ? -10.459 -50.255 35.759 1.00 73.80 64 PHE B C 1
ATOM 2835 O O . PHE B 1 86 ? -11.524 -50.595 36.281 1.00 74.97 64 PHE B O 1
ATOM 2843 N N . SER B 1 91 ? -9.438 -58.137 35.856 1.00 98.60 69 SER B N 1
ATOM 2844 C CA . SER B 1 91 ? -10.069 -59.278 36.511 1.00 101.59 69 SER B CA 1
ATOM 2845 C C . SER B 1 91 ? -11.257 -59.815 35.713 1.00 102.37 69 SER B C 1
ATOM 2846 O O . SER B 1 91 ? -12.208 -60.341 36.288 1.00 107.22 69 SER B O 1
ATOM 2849 N N . GLY B 1 92 ? -11.200 -59.683 34.391 1.00 94.51 70 GLY B N 1
ATOM 2850 C CA . GLY B 1 92 ? -12.292 -60.129 33.545 1.00 89.06 70 GLY B CA 1
ATOM 2851 C C . GLY B 1 92 ? -11.861 -60.410 32.121 1.00 85.16 70 GLY B C 1
ATOM 2852 O O . GLY B 1 92 ? -10.821 -59.928 31.673 1.00 91.01 70 GLY B O 1
ATOM 2853 N N . ASP B 1 93 ? -12.662 -61.195 31.406 1.00 75.48 71 ASP B N 1
ATOM 2854 C CA . ASP B 1 93 ? -12.373 -61.508 30.012 1.00 63.34 71 ASP B CA 1
ATOM 2855 C C . ASP B 1 93 ? -12.852 -60.371 29.115 1.00 55.48 71 ASP B C 1
ATOM 2856 O O . ASP B 1 93 ? -14.045 -60.068 29.024 1.00 43.66 71 ASP B O 1
ATOM 2861 N N . PHE B 1 94 ? -11.898 -59.749 28.444 1.00 50.10 72 PHE B N 1
ATOM 2862 C CA . PHE B 1 94 ? -12.176 -58.581 27.633 1.00 46.84 72 PHE B CA 1
ATOM 2863 C C . PHE B 1 94 ? -12.878 -58.949 26.318 1.00 41.32 72 PHE B C 1
ATOM 2864 O O . PHE B 1 94 ? -13.720 -58.193 25.814 1.00 41.60 72 PHE B O 1
ATOM 2872 N N . ALA B 1 95 ? -12.539 -60.124 25.791 1.00 39.51 73 ALA B N 1
ATOM 2873 C CA . ALA B 1 95 ? -13.149 -60.663 24.580 1.00 46.81 73 ALA B CA 1
ATOM 2874 C C . ALA B 1 95 ? -14.686 -60.707 24.638 1.00 44.14 73 ALA B C 1
ATOM 2875 O O . ALA B 1 95 ? -15.349 -60.735 23.602 1.00 43.35 73 ALA B O 1
ATOM 2877 N N . GLU B 1 96 ? -15.231 -60.711 25.854 1.00 42.65 74 GLU B N 1
ATOM 2878 C CA . GLU B 1 96 ? -16.672 -60.829 26.106 1.00 46.45 74 GLU B CA 1
ATOM 2879 C C . GLU B 1 96 ? -17.469 -59.582 25.711 1.00 40.19 74 GLU B C 1
ATOM 2880 O O . GLU B 1 96 ? -18.682 -59.643 25.483 1.00 42.53 74 GLU B O 1
ATOM 2886 N N . PHE B 1 97 ? -16.791 -58.445 25.629 1.00 32.86 75 PHE B N 1
ATOM 2887 C CA . PHE B 1 97 ? -17.454 -57.235 25.182 1.00 38.32 75 PHE B CA 1
ATOM 2888 C C . PHE B 1 97 ? -17.533 -57.190 23.658 1.00 37.50 75 PHE B C 1
ATOM 2889 O O . PHE B 1 97 ? -18.261 -56.376 23.081 1.00 42.75 75 PHE B O 1
ATOM 2897 N N . GLN B 1 98 ? -16.769 -58.073 23.022 1.00 33.25 76 GLN B N 1
ATOM 2898 C CA . GLN B 1 98 ? -16.799 -58.246 21.573 1.00 24.49 76 GLN B CA 1
ATOM 2899 C C . GLN B 1 98 ? -16.495 -56.970 20.790 1.00 25.91 76 GLN B C 1
ATOM 2900 O O . GLN B 1 98 ? -17.134 -56.679 19.777 1.00 31.46 76 GLN B O 1
ATOM 2906 N N . PHE B 1 99 ? -15.492 -56.217 21.237 1.00 23.36 77 PHE B N 1
ATOM 2907 C CA . PHE B 1 99 ? -15.042 -55.055 20.472 1.00 22.69 77 PHE B CA 1
ATOM 2908 C C . PHE B 1 99 ? -14.338 -55.463 19.178 1.00 26.97 77 PHE B C 1
ATOM 2909 O O . PHE B 1 99 ? -14.509 -54.818 18.151 1.00 30.51 77 PHE B O 1
ATOM 2917 N N . GLY B 1 100 ? -13.534 -56.522 19.233 1.00 31.04 78 GLY B N 1
ATOM 2918 C CA . GLY B 1 100 ? -12.781 -56.947 18.066 1.00 34.58 78 GLY B CA 1
ATOM 2919 C C . GLY B 1 100 ? -13.715 -57.414 16.974 1.00 32.50 78 GLY B C 1
ATOM 2920 O O . GLY B 1 100 ? -13.527 -57.118 15.784 1.00 24.77 78 GLY B O 1
ATOM 2921 N N . ARG B 1 101 ? -14.743 -58.138 17.398 1.00 25.40 79 ARG B N 1
ATOM 2922 C CA . ARG B 1 101 ? -15.747 -58.641 16.487 1.00 29.49 79 ARG B CA 1
ATOM 2923 C C . ARG B 1 101 ? -16.525 -57.499 15.863 1.00 30.77 79 ARG B C 1
ATOM 2924 O O . ARG B 1 101 ? -16.895 -57.558 14.689 1.00 27.41 79 ARG B O 1
ATOM 2932 N N . ALA B 1 102 ? -16.755 -56.452 16.647 1.00 28.07 80 ALA B N 1
ATOM 2933 C CA . ALA B 1 102 ? -17.512 -55.309 16.170 1.00 23.17 80 ALA B CA 1
ATOM 2934 C C . ALA B 1 102 ? -16.790 -54.595 15.032 1.00 19.30 80 ALA B C 1
ATOM 2935 O O . ALA B 1 102 ? -17.384 -54.354 13.972 1.00 22.75 80 ALA B O 1
ATOM 2937 N N . VAL B 1 103 ? -15.513 -54.262 15.222 1.00 24.47 81 VAL B N 1
ATOM 2938 C CA . VAL B 1 103 ? -14.805 -53.511 14.179 1.00 30.30 81 VAL B CA 1
ATOM 2939 C C . VAL B 1 103 ? -14.449 -54.357 12.958 1.00 22.58 81 VAL B C 1
ATOM 2940 O O . VAL B 1 103 ? -14.382 -53.829 11.849 1.00 22.10 81 VAL B O 1
ATOM 2944 N N . VAL B 1 104 ? -14.204 -55.651 13.146 1.00 25.02 82 VAL B N 1
ATOM 2945 C CA . VAL B 1 104 ? -13.894 -56.487 11.997 1.00 27.45 82 VAL B CA 1
ATOM 2946 C C . VAL B 1 104 ? -15.140 -56.595 11.110 1.00 27.34 82 VAL B C 1
ATOM 2947 O O . VAL B 1 104 ? -15.046 -56.542 9.884 1.00 19.97 82 VAL B O 1
ATOM 2951 N N . LEU B 1 105 ? -16.313 -56.678 11.729 1.00 26.21 83 LEU B N 1
ATOM 2952 C CA . LEU B 1 105 ? -17.549 -56.738 10.955 1.00 28.73 83 LEU B CA 1
ATOM 2953 C C . LEU B 1 105 ? -17.874 -55.391 10.312 1.00 25.91 83 LEU B C 1
ATOM 2954 O O . LEU B 1 105 ? -18.311 -55.334 9.164 1.00 21.48 83 LEU B O 1
ATOM 2959 N N . GLN B 1 106 ? -17.660 -54.318 11.067 1.00 21.70 84 GLN B N 1
ATOM 2960 C CA . GLN B 1 106 ? -18.047 -52.975 10.654 1.00 25.49 84 GLN B CA 1
ATOM 2961 C C . GLN B 1 106 ? -17.144 -52.395 9.568 1.00 25.44 84 GLN B C 1
ATOM 2962 O O . GLN B 1 106 ? -17.568 -51.516 8.821 1.00 25.02 84 GLN B O 1
ATOM 2968 N N . HIS B 1 107 ? -15.900 -52.871 9.494 1.00 23.98 85 HIS B N 1
ATOM 2969 C CA . HIS B 1 107 ? -14.922 -52.338 8.542 1.00 21.17 85 HIS B CA 1
ATOM 2970 C C . HIS B 1 107 ? -14.251 -53.447 7.722 1.00 21.98 85 HIS B C 1
ATOM 2971 O O . HIS B 1 107 ? -13.028 -53.619 7.786 1.00 22.01 85 HIS B O 1
ATOM 2978 N N . PRO B 1 108 ? -15.045 -54.192 6.946 1.00 17.81 86 PRO B N 1
ATOM 2979 C CA . PRO B 1 108 ? -14.526 -55.323 6.168 1.00 30.43 86 PRO B CA 1
ATOM 2980 C C . PRO B 1 108 ? -13.443 -54.897 5.175 1.00 33.35 86 PRO B C 1
ATOM 2981 O O . PRO B 1 108 ? -12.596 -55.708 4.805 1.00 29.96 86 PRO B O 1
ATOM 2985 N N . GLY B 1 109 ? -13.469 -53.636 4.755 1.00 32.46 87 GLY B N 1
ATOM 2986 C CA . GLY B 1 109 ? -12.468 -53.130 3.827 1.00 33.93 87 GLY B CA 1
ATOM 2987 C C . GLY B 1 109 ? -11.244 -52.482 4.462 1.00 30.70 87 GLY B C 1
ATOM 2988 O O . GLY B 1 109 ? -10.496 -51.784 3.791 1.00 27.15 87 GLY B O 1
ATOM 2989 N N . ALA B 1 110 ? -11.035 -52.704 5.755 1.00 24.15 88 ALA B N 1
ATOM 2990 C CA . ALA B 1 110 ? -9.919 -52.068 6.481 1.00 22.47 88 ALA B CA 1
ATOM 2991 C C . ALA B 1 110 ? -8.566 -52.351 5.842 1.00 23.77 88 ALA B C 1
ATOM 2992 O O . ALA B 1 110 ? -8.274 -53.492 5.492 1.00 22.23 88 ALA B O 1
ATOM 2994 N N . ALA B 1 111 ? -7.739 -51.315 5.717 1.00 18.88 89 ALA B N 1
ATOM 2995 C CA . ALA B 1 111 ? -6.498 -51.414 4.965 1.00 19.75 89 ALA B CA 1
ATOM 2996 C C . ALA B 1 111 ? -5.490 -52.331 5.639 1.00 27.86 89 ALA B C 1
ATOM 2997 O O . ALA B 1 111 ? -4.722 -52.998 4.957 1.00 28.77 89 ALA B O 1
ATOM 2999 N N . ASP B 1 112 ? -5.491 -52.369 6.973 1.00 21.00 90 ASP B N 1
ATOM 3000 C CA . ASP B 1 112 ? -4.539 -53.212 7.715 1.00 26.03 90 ASP B CA 1
ATOM 3001 C C . ASP B 1 112 ? -4.936 -53.337 9.185 1.00 23.75 90 ASP B C 1
ATOM 3002 O O . ASP B 1 112 ? -5.901 -52.721 9.622 1.00 23.70 90 ASP B O 1
ATOM 3007 N N . LEU B 1 113 ? -4.182 -54.121 9.948 1.00 27.68 91 LEU B N 1
ATOM 3008 C CA . LEU B 1 113 ? -4.517 -54.378 11.355 1.00 34.11 91 LEU B CA 1
ATOM 3009 C C . LEU B 1 113 ? -4.449 -53.115 12.193 1.00 26.65 91 LEU B C 1
ATOM 3010 O O . LEU B 1 113 ? -5.260 -52.913 13.098 1.00 34.20 91 LEU B O 1
ATOM 3015 N N . GLU B 1 114 ? -3.480 -52.264 11.885 1.00 22.83 92 GLU B N 1
ATOM 3016 C CA . GLU B 1 114 ? -3.292 -51.044 12.654 1.00 30.50 92 GLU B CA 1
ATOM 3017 C C . GLU B 1 114 ? -4.504 -50.116 12.538 1.00 24.77 92 GLU B C 1
ATOM 3018 O O . GLU B 1 114 ? -4.875 -49.445 13.501 1.00 21.86 92 GLU B O 1
ATOM 3024 N N . ARG B 1 115 ? -5.120 -50.073 11.361 1.00 27.24 93 ARG B N 1
ATOM 3025 C CA . ARG B 1 115 ? -6.292 -49.224 11.175 1.00 25.92 93 ARG B CA 1
ATOM 3026 C C . ARG B 1 115 ? -7.511 -49.855 11.826 1.00 23.77 93 ARG B C 1
ATOM 3027 O O . ARG B 1 115 ? -8.341 -49.142 12.384 1.00 25.65 93 ARG B O 1
ATOM 3035 N N . LEU B 1 116 ? -7.633 -51.178 11.757 1.00 19.18 94 LEU B N 1
ATOM 3036 C CA . LEU B 1 116 ? -8.727 -51.862 12.460 1.00 20.78 94 LEU B CA 1
ATOM 3037 C C . LEU B 1 116 ? -8.607 -51.622 13.963 1.00 24.02 94 LEU B C 1
ATOM 3038 O O . LEU B 1 116 ? -9.588 -51.363 14.651 1.00 25.54 94 LEU B O 1
ATOM 3043 N N . THR B 1 117 ? -7.386 -51.759 14.460 1.00 20.24 95 THR B N 1
ATOM 3044 C CA . THR B 1 117 ? -7.076 -51.536 15.868 1.00 20.65 95 THR B CA 1
ATOM 3045 C C . THR B 1 117 ? -7.467 -50.117 16.252 1.00 22.79 95 THR B C 1
ATOM 3046 O O . THR B 1 117 ? -8.088 -49.891 17.290 1.00 20.58 95 THR B O 1
ATOM 3050 N N . ALA B 1 118 ? -7.135 -49.165 15.387 1.00 26.25 96 ALA B N 1
ATOM 3051 C CA . ALA B 1 118 ? -7.476 -47.769 15.643 1.00 22.24 96 ALA B CA 1
ATOM 3052 C C . ALA B 1 118 ? -8.992 -47.556 15.731 1.00 25.17 96 ALA B C 1
ATOM 3053 O O . ALA B 1 118 ? -9.473 -46.824 16.607 1.00 17.62 96 ALA B O 1
ATOM 3055 N N . ALA B 1 119 ? -9.750 -48.187 14.837 1.00 22.48 97 ALA B N 1
ATOM 3056 C CA . ALA B 1 119 ? -11.210 -48.094 14.917 1.00 17.24 97 ALA B CA 1
ATOM 3057 C C . ALA B 1 119 ? -11.711 -48.664 16.246 1.00 18.28 97 ALA B C 1
ATOM 3058 O O . ALA B 1 119 ? -12.664 -48.152 16.833 1.00 18.98 97 ALA B O 1
ATOM 3060 N N . GLY B 1 120 ? -11.064 -49.731 16.708 1.00 23.01 98 GLY B N 1
ATOM 3061 C CA . GLY B 1 120 ? -11.381 -50.328 17.996 1.00 29.07 98 GLY B CA 1
ATOM 3062 C C . GLY B 1 120 ? -11.116 -49.424 19.188 1.00 20.18 98 GLY B C 1
ATOM 3063 O O . GLY B 1 120 ? -11.892 -49.384 20.159 1.00 18.29 98 GLY B O 1
ATOM 3064 N N . LYS B 1 121 ? -10.018 -48.685 19.127 1.00 21.34 99 LYS B N 1
ATOM 3065 C CA . LYS B 1 121 ? -9.670 -47.810 20.235 1.00 23.15 99 LYS B CA 1
ATOM 3066 C C . LYS B 1 121 ? -10.707 -46.708 20.399 1.00 17.16 99 LYS B C 1
ATOM 3067 O O . LYS B 1 121 ? -11.068 -46.340 21.513 1.00 17.25 99 LYS B O 1
ATOM 3073 N N . LEU B 1 122 ? -11.177 -46.191 19.276 1.00 20.83 100 LEU B N 1
ATOM 3074 C CA . LEU B 1 122 ? -12.193 -45.145 19.276 1.00 23.54 100 LEU B CA 1
ATOM 3075 C C . LEU B 1 122 ? -13.499 -45.677 19.846 1.00 15.15 100 LEU B C 1
ATOM 3076 O O . LEU B 1 122 ? -14.143 -45.006 20.646 1.00 27.00 100 LEU B O 1
ATOM 3081 N N . LEU B 1 123 ? -13.880 -46.886 19.443 1.00 15.47 101 LEU B N 1
ATOM 3082 C CA . LEU B 1 123 ? -15.142 -47.480 19.884 1.00 20.91 101 LEU B CA 1
ATOM 3083 C C . LEU B 1 123 ? -15.083 -47.752 21.379 1.00 23.80 101 LEU B C 1
ATOM 3084 O O . LEU B 1 123 ? -16.058 -47.528 22.113 1.00 19.02 101 LEU B O 1
ATOM 3089 N N . LEU B 1 124 ? -13.927 -48.241 21.818 1.00 17.17 102 LEU B N 1
ATOM 3090 C CA . LEU B 1 124 ? -13.679 -48.503 23.234 1.00 25.59 102 LEU B CA 1
ATOM 3091 C C . LEU B 1 124 ? -13.807 -47.209 24.037 1.00 27.10 102 LEU B C 1
ATOM 3092 O O . LEU B 1 124 ? -14.552 -47.154 25.009 1.00 28.27 102 LEU B O 1
ATOM 3097 N N . ALA B 1 125 ? -13.087 -46.173 23.608 1.00 24.46 103 ALA B N 1
ATOM 3098 C CA . ALA B 1 125 ? -13.155 -44.862 24.247 1.00 24.96 103 ALA B CA 1
ATOM 3099 C C . ALA B 1 125 ? -14.580 -44.360 24.316 1.00 21.55 103 ALA B C 1
ATOM 3100 O O . ALA B 1 125 ? -15.018 -43.914 25.361 1.00 19.96 103 ALA B O 1
ATOM 3102 N N . GLU B 1 126 ? -15.301 -44.448 23.196 1.00 23.60 104 GLU B N 1
ATOM 3103 C CA . GLU B 1 126 ? -16.692 -44.011 23.139 1.00 18.20 104 GLU B CA 1
ATOM 3104 C C . GLU B 1 126 ? -17.552 -44.720 24.166 1.00 23.31 104 GLU B C 1
ATOM 3105 O O . GLU B 1 126 ? -18.382 -44.097 24.835 1.00 18.13 104 GLU B O 1
ATOM 3111 N N . ASN B 1 127 ? -17.353 -46.024 24.291 1.00 16.02 105 ASN B N 1
ATOM 3112 C CA . ASN B 1 127 ? -18.109 -46.794 25.265 1.00 19.28 105 ASN B CA 1
ATOM 3113 C C . ASN B 1 127 ? -17.718 -46.433 26.691 1.00 22.15 105 ASN B C 1
ATOM 3114 O O . ASN B 1 127 ? -18.562 -46.395 27.583 1.00 22.15 105 ASN B O 1
ATOM 3119 N N . ILE B 1 128 ? -16.438 -46.166 26.911 1.00 17.77 106 ILE B N 1
ATOM 3120 C CA . ILE B 1 128 ? -15.989 -45.855 28.267 1.00 23.77 106 ILE B CA 1
ATOM 3121 C C . ILE B 1 128 ? -16.624 -44.573 28.773 1.00 23.80 106 ILE B C 1
ATOM 3122 O O . ILE B 1 128 ? -17.164 -44.538 29.884 1.00 25.80 106 ILE B O 1
ATOM 3127 N N . VAL B 1 129 ? -16.544 -43.526 27.954 1.00 21.51 107 VAL B N 1
ATOM 3128 C CA . VAL B 1 129 ? -17.129 -42.229 28.282 1.00 26.70 107 VAL B CA 1
ATOM 3129 C C . VAL B 1 129 ? -18.631 -42.356 28.522 1.00 23.81 107 VAL B C 1
ATOM 3130 O O . VAL B 1 129 ? -19.155 -41.901 29.554 1.00 25.40 107 VAL B O 1
ATOM 3134 N N . ASP B 1 130 ? -19.312 -42.991 27.578 1.00 19.89 108 ASP B N 1
ATOM 3135 C CA . ASP B 1 130 ? -20.742 -43.227 27.698 1.00 24.51 108 ASP B CA 1
ATOM 3136 C C . ASP B 1 130 ? -21.085 -43.895 29.036 1.00 28.78 108 ASP B C 1
ATOM 3137 O O . ASP B 1 130 ? -21.930 -43.405 29.784 1.00 20.47 108 ASP B O 1
ATOM 3142 N N . ASN B 1 131 ? -20.411 -44.996 29.354 1.00 17.84 109 ASN B N 1
ATOM 3143 C CA . ASN B 1 131 ? -20.752 -45.741 30.558 1.00 20.62 109 ASN B CA 1
ATOM 3144 C C . ASN B 1 131 ? -20.419 -45.003 31.860 1.00 22.24 109 ASN B C 1
ATOM 3145 O O . ASN B 1 131 ? -21.177 -45.076 32.835 1.00 28.53 109 ASN B O 1
ATOM 3150 N N A CYS B 1 132 ? -19.301 -44.283 31.853 0.58 22.20 110 CYS B N 1
ATOM 3151 N N B CYS B 1 132 ? -19.291 -44.299 31.888 0.42 22.24 110 CYS B N 1
ATOM 3152 C CA A CYS B 1 132 ? -18.788 -43.646 33.056 0.58 24.15 110 CYS B CA 1
ATOM 3153 C CA B CYS B 1 132 ? -18.857 -43.650 33.121 0.42 23.86 110 CYS B CA 1
ATOM 3154 C C A CYS B 1 132 ? -19.384 -42.258 33.307 0.58 24.04 110 CYS B C 1
ATOM 3155 C C B CYS B 1 132 ? -19.513 -42.288 33.331 0.42 23.70 110 CYS B C 1
ATOM 3156 O O A CYS B 1 132 ? -19.451 -41.806 34.447 0.58 25.42 110 CYS B O 1
ATOM 3157 O O B CYS B 1 132 ? -19.748 -41.879 34.467 0.42 25.68 110 CYS B O 1
ATOM 3162 N N . TYR B 1 133 ? -19.807 -41.582 32.245 1.00 20.98 111 TYR B N 1
ATOM 3163 C CA . TYR B 1 133 ? -20.399 -40.250 32.367 1.00 25.61 111 TYR B CA 1
ATOM 3164 C C . TYR B 1 133 ? -21.914 -40.198 32.107 1.00 32.20 111 TYR B C 1
ATOM 3165 O O . TYR B 1 133 ? -22.617 -39.409 32.735 1.00 32.31 111 TYR B O 1
ATOM 3174 N N . CYS B 1 134 ? -22.421 -41.004 31.175 1.00 25.15 112 CYS B N 1
ATOM 3175 C CA . CYS B 1 134 ? -23.860 -40.976 30.886 1.00 25.41 112 CYS B CA 1
ATOM 3176 C C . CYS B 1 134 ? -24.645 -42.021 31.677 1.00 27.44 112 CYS B C 1
ATOM 3177 O O . CYS B 1 134 ? -25.822 -41.832 31.964 1.00 22.71 112 CYS B O 1
ATOM 3180 N N . GLU B 1 135 ? -24.002 -43.129 32.019 1.00 22.28 113 GLU B N 1
ATOM 3181 C CA . GLU B 1 135 ? -24.710 -44.234 32.648 1.00 27.63 113 GLU B CA 1
ATOM 3182 C C . GLU B 1 135 ? -24.493 -44.280 34.149 1.00 28.41 113 GLU B C 1
ATOM 3183 O O . GLU B 1 135 ? -25.257 -44.917 34.860 1.00 41.13 113 GLU B O 1
ATOM 3189 N N . GLU B 1 136 ? -23.451 -43.606 34.622 1.00 25.64 114 GLU B N 1
ATOM 3190 C CA . GLU B 1 136 ? -23.164 -43.541 36.050 1.00 30.59 114 GLU B CA 1
ATOM 3191 C C . GLU B 1 136 ? -23.180 -42.095 36.554 1.00 31.59 114 GLU B C 1
ATOM 3192 O O . GLU B 1 136 ? -22.671 -41.197 35.893 1.00 27.05 114 GLU B O 1
ATOM 3198 N N . ASP B 1 137 ? -23.769 -41.864 37.721 1.00 35.87 115 ASP B N 1
ATOM 3199 C CA . ASP B 1 137 ? -23.773 -40.521 38.298 1.00 34.75 115 ASP B CA 1
ATOM 3200 C C . ASP B 1 137 ? -22.446 -40.246 38.990 1.00 26.62 115 ASP B C 1
ATOM 3201 O O . ASP B 1 137 ? -21.684 -41.168 39.266 1.00 23.40 115 ASP B O 1
ATOM 3206 N N . GLU B 1 138 ? -22.160 -38.976 39.251 1.00 24.25 116 GLU B N 1
ATOM 3207 C CA . GLU B 1 138 ? -20.988 -38.626 40.029 1.00 23.59 116 GLU B CA 1
ATOM 3208 C C . GLU B 1 138 ? -21.110 -39.169 41.454 1.00 28.79 116 GLU B C 1
ATOM 3209 O O . GLU B 1 138 ? -22.178 -39.129 42.066 1.00 32.69 116 GLU B O 1
ATOM 3215 N N . GLY B 1 139 ? -20.008 -39.702 41.963 1.00 21.99 117 GLY B N 1
ATOM 3216 C CA . GLY B 1 139 ? -19.950 -40.169 43.335 1.00 24.22 117 GLY B CA 1
ATOM 3217 C C . GLY B 1 139 ? -20.305 -39.052 44.297 1.00 25.86 117 GLY B C 1
ATOM 3218 O O . GLY B 1 139 ? -20.047 -37.884 44.011 1.00 25.67 117 GLY B O 1
ATOM 3219 N N . ARG B 1 140 ? -20.934 -39.402 45.417 1.00 26.17 118 ARG B N 1
ATOM 3220 C CA . ARG B 1 140 ? -21.228 -38.435 46.474 1.00 25.02 118 ARG B CA 1
ATOM 3221 C C . ARG B 1 140 ? -19.953 -37.923 47.127 1.00 27.78 118 ARG B C 1
ATOM 3222 O O . ARG B 1 140 ? -18.984 -38.667 47.280 1.00 29.12 118 ARG B O 1
ATOM 3230 N N . GLY B 1 141 ? -19.955 -36.654 47.521 1.00 24.10 119 GLY B N 1
ATOM 3231 C CA . GLY B 1 141 ? -18.952 -36.155 48.439 1.00 33.30 119 GLY B CA 1
ATOM 3232 C C . GLY B 1 141 ? -17.662 -35.578 47.893 1.00 38.41 119 GLY B C 1
ATOM 3233 O O . GLY B 1 141 ? -16.704 -35.396 48.643 1.00 51.28 119 GLY B O 1
ATOM 3234 N N . GLY B 1 142 ? -17.629 -35.280 46.604 1.00 35.45 120 GLY B N 1
ATOM 3235 C CA . GLY B 1 142 ? -16.473 -34.616 46.034 1.00 46.59 120 GLY B CA 1
ATOM 3236 C C . GLY B 1 142 ? -16.893 -33.440 45.176 1.00 50.07 120 GLY B C 1
ATOM 3237 O O . GLY B 1 142 ? -17.879 -32.761 45.475 1.00 36.03 120 GLY B O 1
ATOM 3238 N N . ALA B 1 143 ? -16.139 -33.197 44.108 1.00 56.32 121 ALA B N 1
ATOM 3239 C CA . ALA B 1 143 ? -16.508 -32.178 43.138 1.00 54.96 121 ALA B CA 1
ATOM 3240 C C . ALA B 1 143 ? -17.624 -32.713 42.244 1.00 36.57 121 ALA B C 1
ATOM 3241 O O . ALA B 1 143 ? -17.684 -33.908 41.939 1.00 36.31 121 ALA B O 1
ATOM 3243 N N A HIS B 1 144 ? -18.460 -31.792 41.769 0.52 29.50 122 HIS B N 1
ATOM 3244 N N B HIS B 1 144 ? -18.540 -31.838 41.863 0.48 29.55 122 HIS B N 1
ATOM 3245 C CA A HIS B 1 144 ? -19.731 -32.101 41.117 0.52 26.41 122 HIS B CA 1
ATOM 3246 C CA B HIS B 1 144 ? -19.629 -32.270 41.013 0.48 26.00 122 HIS B CA 1
ATOM 3247 C C A HIS B 1 144 ? -19.864 -31.236 39.849 0.52 24.19 122 HIS B C 1
ATOM 3248 C C B HIS B 1 144 ? -19.782 -31.285 39.868 0.48 24.21 122 HIS B C 1
ATOM 3249 O O A HIS B 1 144 ? -20.108 -30.034 39.947 0.52 27.85 122 HIS B O 1
ATOM 3250 O O B HIS B 1 144 ? -19.954 -30.083 40.065 0.48 27.02 122 HIS B O 1
ATOM 3263 N N . ARG B 1 145 ? -19.675 -31.818 38.663 1.00 18.95 123 ARG B N 1
ATOM 3264 C CA . ARG B 1 145 ? -19.652 -31.007 37.445 1.00 23.51 123 ARG B CA 1
ATOM 3265 C C . ARG B 1 145 ? -20.882 -31.176 36.576 1.00 26.15 123 ARG B C 1
ATOM 3266 O O . ARG B 1 145 ? -21.143 -30.347 35.717 1.00 22.11 123 ARG B O 1
ATOM 3274 N N . GLY B 1 146 ? -21.636 -32.243 36.811 1.00 16.40 124 GLY B N 1
ATOM 3275 C CA . GLY B 1 146 ? -22.795 -32.547 36.000 1.00 16.00 124 GLY B CA 1
ATOM 3276 C C . GLY B 1 146 ? -22.406 -33.121 34.656 1.00 19.11 124 GLY B C 1
ATOM 3277 O O . GLY B 1 146 ? -21.228 -33.101 34.279 1.00 22.59 124 GLY B O 1
ATOM 3278 N N . LEU B 1 147 ? -23.391 -33.642 33.930 1.00 18.36 125 LEU B N 1
ATOM 3279 C CA . LEU B 1 147 ? -23.147 -34.183 32.591 1.00 15.84 125 LEU B CA 1
ATOM 3280 C C . LEU B 1 147 ? -22.514 -33.143 31.680 1.00 20.03 125 LEU B C 1
ATOM 3281 O O . LEU B 1 147 ? -21.526 -33.429 30.985 1.00 14.80 125 LEU B O 1
ATOM 3286 N N . GLY B 1 148 ? -23.073 -31.937 31.687 1.00 14.73 126 GLY B N 1
ATOM 3287 C CA . GLY B 1 148 ? -22.586 -30.877 30.823 1.00 14.55 126 GLY B CA 1
ATOM 3288 C C . GLY B 1 148 ? -21.129 -30.563 31.079 1.00 21.01 126 GLY B C 1
ATOM 3289 O O . GLY B 1 148 ? -20.373 -30.269 30.159 1.00 18.75 126 GLY B O 1
ATOM 3290 N N . GLY B 1 149 ? -20.732 -30.638 32.344 1.00 19.46 127 GLY B N 1
ATOM 3291 C CA . GLY B 1 149 ? -19.380 -30.297 32.727 1.00 19.93 127 GLY B CA 1
ATOM 3292 C C . GLY B 1 149 ? -18.416 -31.406 32.389 1.00 20.98 127 GLY B C 1
ATOM 3293 O O . GLY B 1 149 ? -17.306 -31.150 31.927 1.00 20.92 127 GLY B O 1
ATOM 3294 N N . ARG B 1 150 ? -18.826 -32.647 32.626 1.00 17.69 128 ARG B N 1
ATOM 3295 C CA . ARG B 1 150 ? -17.963 -33.772 32.306 1.00 19.39 128 ARG B CA 1
ATOM 3296 C C . ARG B 1 150 ? -17.799 -33.899 30.774 1.00 19.88 128 ARG B C 1
ATOM 3297 O O . ARG B 1 150 ? -16.703 -34.151 30.278 1.00 15.90 128 ARG B O 1
ATOM 3305 N N . LEU B 1 151 ? -18.876 -33.688 30.027 1.00 16.62 129 LEU B N 1
ATOM 3306 C CA . LEU B 1 151 ? -18.812 -33.807 28.590 1.00 17.51 129 LEU B CA 1
ATOM 3307 C C . LEU B 1 151 ? -17.951 -32.720 27.950 1.00 18.25 129 LEU B C 1
ATOM 3308 O O . LEU B 1 151 ? -17.313 -32.985 26.948 1.00 17.07 129 LEU B O 1
ATOM 3313 N N . ILE B 1 152 ? -17.925 -31.510 28.513 1.00 17.78 130 ILE B N 1
ATOM 3314 C CA . ILE B 1 152 ? -17.155 -30.447 27.879 1.00 16.28 130 ILE B CA 1
ATOM 3315 C C . ILE B 1 152 ? -15.653 -30.733 28.045 1.00 19.79 130 ILE B C 1
ATOM 3316 O O . ILE B 1 152 ? -14.850 -30.385 27.178 1.00 15.58 130 ILE B O 1
ATOM 3321 N N . MET B 1 153 ? -15.282 -31.384 29.145 1.00 15.72 131 MET B N 1
ATOM 3322 C CA . MET B 1 153 ? -13.915 -31.860 29.332 1.00 15.74 131 MET B CA 1
ATOM 3323 C C . MET B 1 153 ? -13.598 -33.002 28.366 1.00 24.60 131 MET B C 1
ATOM 3324 O O . MET B 1 153 ? -12.493 -33.073 27.843 1.00 15.82 131 MET B O 1
ATOM 3329 N N . ALA B 1 154 ? -14.559 -33.902 28.148 1.00 15.41 132 ALA B N 1
ATOM 3330 C CA . ALA B 1 154 ? -14.403 -34.954 27.136 1.00 15.32 132 ALA B CA 1
ATOM 3331 C C . ALA B 1 154 ? -14.195 -34.371 25.727 1.00 20.41 132 ALA B C 1
ATOM 3332 O O . ALA B 1 154 ? -13.375 -34.876 24.958 1.00 21.92 132 ALA B O 1
ATOM 3334 N N . GLN B 1 155 ? -14.921 -33.309 25.396 1.00 15.98 133 GLN B N 1
ATOM 3335 C CA . GLN B 1 155 ? -14.759 -32.673 24.088 1.00 18.10 133 GLN B CA 1
ATOM 3336 C C . GLN B 1 155 ? -13.372 -32.043 23.972 1.00 22.78 133 GLN B C 1
ATOM 3337 O O . GLN B 1 155 ? -12.745 -32.095 22.910 1.00 18.60 133 GLN B O 1
ATOM 3343 N N . SER B 1 156 ? -12.901 -31.439 25.060 1.00 19.42 134 SER B N 1
ATOM 3344 C CA . SER B 1 156 ? -11.570 -30.835 25.069 1.00 23.51 134 SER B CA 1
ATOM 3345 C C . SER B 1 156 ? -10.475 -31.885 24.907 1.00 15.79 134 SER B C 1
ATOM 3346 O O . SER B 1 156 ? -9.424 -31.601 24.351 1.00 16.83 134 SER B O 1
ATOM 3349 N N . ALA B 1 157 ? -10.708 -33.097 25.395 1.00 18.96 135 ALA B N 1
ATOM 3350 C CA . ALA B 1 157 ? -9.735 -34.168 25.177 1.00 25.13 135 ALA B CA 1
ATOM 3351 C C . ALA B 1 157 ? -9.539 -34.450 23.667 1.00 24.98 135 ALA B C 1
ATOM 3352 O O . ALA B 1 157 ? -8.465 -34.879 23.235 1.00 24.05 135 ALA B O 1
ATOM 3354 N N . LEU B 1 158 ? -10.572 -34.177 22.877 1.00 17.54 136 LEU B N 1
ATOM 3355 C CA . LEU B 1 158 ? -10.528 -34.373 21.428 1.00 21.53 136 LEU B CA 1
ATOM 3356 C C . LEU B 1 158 ? -10.137 -33.107 20.672 1.00 26.74 136 LEU B C 1
ATOM 3357 O O . LEU B 1 158 ? -9.437 -33.155 19.666 1.00 22.31 136 LEU B O 1
ATOM 3362 N N . ASP B 1 159 ? -10.623 -31.981 21.171 1.00 17.74 137 ASP B N 1
ATOM 3363 C CA . ASP B 1 159 ? -10.474 -30.678 20.539 1.00 16.17 137 ASP B CA 1
ATOM 3364 C C . ASP B 1 159 ? -9.685 -29.832 21.555 1.00 15.60 137 ASP B C 1
ATOM 3365 O O . ASP B 1 159 ? -10.274 -29.208 22.424 1.00 25.86 137 ASP B O 1
ATOM 3370 N N . PRO B 1 160 ? -8.339 -29.852 21.450 1.00 16.02 138 PRO B N 1
ATOM 3371 C CA . PRO B 1 160 ? -7.330 -29.337 22.394 1.00 20.63 138 PRO B CA 1
ATOM 3372 C C . PRO B 1 160 ? -7.500 -27.876 22.792 1.00 19.81 138 PRO B C 1
ATOM 3373 O O . PRO B 1 160 ? -7.828 -27.011 21.973 1.00 22.62 138 PRO B O 1
ATOM 3377 N N . TYR B 1 161 ? -7.234 -27.605 24.059 1.00 19.35 139 TYR B N 1
ATOM 3378 C CA . TYR B 1 161 ? -7.344 -26.264 24.603 1.00 20.49 139 TYR B CA 1
ATOM 3379 C C . TYR B 1 161 ? -6.093 -25.430 24.278 1.00 19.96 139 TYR B C 1
ATOM 3380 O O . TYR B 1 161 ? -4.985 -25.951 24.249 1.00 19.91 139 TYR B O 1
ATOM 3389 N N . HIS B 1 162 ? -6.289 -24.142 24.004 1.00 17.91 140 HIS B N 1
ATOM 3390 C CA . HIS B 1 162 ? -5.188 -23.231 23.715 1.00 18.52 140 HIS B CA 1
ATOM 3391 C C . HIS B 1 162 ? -5.278 -21.981 24.579 1.00 20.81 140 HIS B C 1
ATOM 3392 O O . HIS B 1 162 ? -6.328 -21.346 24.653 1.00 24.18 140 HIS B O 1
ATOM 3399 N N . GLY B 1 163 ? -4.175 -21.618 25.230 1.00 21.21 141 GLY B N 1
ATOM 3400 C CA . GLY B 1 163 ? -4.168 -20.430 26.058 1.00 20.14 141 GLY B CA 1
ATOM 3401 C C . GLY B 1 163 ? -2.757 -20.098 26.487 1.00 20.97 141 GLY B C 1
ATOM 3402 O O . GLY B 1 163 ? -1.859 -20.097 25.663 1.00 21.24 141 GLY B O 1
ATOM 3403 N N . THR B 1 164 ? -2.573 -19.819 27.774 1.00 21.42 142 THR B N 1
ATOM 3404 C CA . THR B 1 164 ? -1.245 -19.572 28.335 1.00 22.29 142 THR B CA 1
ATOM 3405 C C . THR B 1 164 ? -0.582 -20.913 28.598 1.00 28.35 142 THR B C 1
ATOM 3406 O O . THR B 1 164 ? -1.275 -21.900 28.845 1.00 27.64 142 THR B O 1
ATOM 3410 N N . PRO B 1 165 ? 0.755 -20.959 28.532 1.00 24.90 143 PRO B N 1
ATOM 3411 C CA . PRO B 1 165 ? 1.496 -22.170 28.892 1.00 32.68 143 PRO B CA 1
ATOM 3412 C C . PRO B 1 165 ? 1.040 -22.789 30.226 1.00 30.36 143 PRO B C 1
ATOM 3413 O O . PRO B 1 165 ? 0.830 -24.006 30.274 1.00 25.37 143 PRO B O 1
ATOM 3417 N N . GLU B 1 166 ? 0.865 -21.972 31.269 1.00 23.49 144 GLU B N 1
ATOM 3418 C CA . GLU B 1 166 ? 0.455 -22.491 32.571 1.00 35.61 144 GLU B CA 1
ATOM 3419 C C . GLU B 1 166 ? -0.934 -23.150 32.529 1.00 28.41 144 GLU B C 1
ATOM 3420 O O . GLU B 1 166 ? -1.087 -24.282 32.981 1.00 22.46 144 GLU B O 1
ATOM 3426 N N . HIS B 1 167 ? -1.940 -22.482 31.971 1.00 23.05 145 HIS B N 1
ATOM 3427 C CA . HIS B 1 167 ? -3.259 -23.095 31.943 1.00 21.28 145 HIS B CA 1
ATOM 3428 C C . HIS B 1 167 ? -3.313 -24.337 31.038 1.00 20.72 145 HIS B C 1
ATOM 3429 O O . HIS B 1 167 ? -4.043 -25.282 31.325 1.00 20.30 145 HIS B O 1
ATOM 3436 N N . GLU B 1 168 ? -2.545 -24.349 29.955 1.00 20.78 146 GLU B N 1
ATOM 3437 C CA . GLU B 1 168 ? -2.508 -25.541 29.110 1.00 30.43 146 GLU B CA 1
ATOM 3438 C C . GLU B 1 168 ? -1.919 -26.732 29.882 1.00 20.85 146 GLU B C 1
ATOM 3439 O O . GLU B 1 168 ? -2.388 -27.859 29.749 1.00 20.32 146 GLU B O 1
ATOM 3445 N N . GLU B 1 169 ? -0.904 -26.491 30.701 1.00 21.47 147 GLU B N 1
ATOM 3446 C CA . GLU B 1 169 ? -0.328 -27.602 31.476 1.00 32.37 147 GLU B CA 1
ATOM 3447 C C . GLU B 1 169 ? -1.326 -28.181 32.493 1.00 24.43 147 GLU B C 1
ATOM 3448 O O . GLU B 1 169 ? -1.423 -29.403 32.658 1.00 21.58 147 GLU B O 1
ATOM 3454 N N . GLU B 1 170 ? -2.067 -27.308 33.165 1.00 21.58 148 GLU B N 1
ATOM 3455 C CA . GLU B 1 170 ? -3.083 -27.754 34.111 1.00 23.84 148 GLU B CA 1
ATOM 3456 C C . GLU B 1 170 ? -4.160 -28.544 33.388 1.00 22.58 148 GLU B C 1
ATOM 3457 O O . GLU B 1 170 ? -4.667 -29.539 33.897 1.00 25.26 148 GLU B O 1
ATOM 3463 N N . TRP B 1 171 ? -4.523 -28.066 32.206 1.00 20.01 149 TRP B N 1
ATOM 3464 C CA . TRP B 1 171 ? -5.523 -28.737 31.371 1.00 22.95 149 TRP B CA 1
ATOM 3465 C C . TRP B 1 171 ? -5.034 -30.117 30.944 1.00 22.38 149 TRP B C 1
ATOM 3466 O O . TRP B 1 171 ? -5.774 -31.096 31.018 1.00 18.96 149 TRP B O 1
ATOM 3477 N N . ARG B 1 172 ? -3.782 -30.192 30.504 1.00 22.95 150 ARG B N 1
ATOM 3478 C CA . ARG B 1 172 ? -3.185 -31.470 30.125 1.00 21.25 150 ARG B CA 1
ATOM 3479 C C . ARG B 1 172 ? -3.223 -32.459 31.286 1.00 20.22 150 ARG B C 1
ATOM 3480 O O . ARG B 1 172 ? -3.533 -33.630 31.102 1.00 27.11 150 ARG B O 1
ATOM 3488 N N . ARG B 1 173 ? -2.895 -31.981 32.483 1.00 23.27 151 ARG B N 1
ATOM 3489 C CA . ARG B 1 173 ? -2.917 -32.842 33.667 1.00 25.12 151 ARG B CA 1
ATOM 3490 C C . ARG B 1 173 ? -4.351 -33.288 33.985 1.00 22.46 151 ARG B C 1
ATOM 3491 O O . ARG B 1 173 ? -4.590 -34.435 34.349 1.00 27.17 151 ARG B O 1
ATOM 3499 N N . GLY B 1 174 ? -5.308 -32.385 33.835 1.00 28.41 152 GLY B N 1
ATOM 3500 C CA . GLY B 1 174 ? -6.694 -32.737 34.077 1.00 25.81 152 GLY B CA 1
ATOM 3501 C C . GLY B 1 174 ? -7.147 -33.837 33.134 1.00 27.73 152 GLY B C 1
ATOM 3502 O O . GLY B 1 174 ? -7.888 -34.740 33.524 1.00 23.06 152 GLY B O 1
ATOM 3503 N N . VAL B 1 175 ? -6.681 -33.781 31.893 1.00 25.54 153 VAL B N 1
ATOM 3504 C CA . VAL B 1 175 ? -7.031 -34.807 30.908 1.00 28.05 153 VAL B CA 1
ATOM 3505 C C . VAL B 1 175 ? -6.406 -36.158 31.281 1.00 25.78 153 VAL B C 1
ATOM 3506 O O . VAL B 1 175 ? -7.008 -37.210 31.079 1.00 26.71 153 VAL B O 1
ATOM 3510 N N . GLN B 1 176 ? -5.211 -36.127 31.859 1.00 27.13 154 GLN B N 1
ATOM 3511 C CA . GLN B 1 176 ? -4.551 -37.367 32.273 1.00 28.17 154 GLN B CA 1
ATOM 3512 C C . GLN B 1 176 ? -5.180 -37.993 33.508 1.00 25.51 154 GLN B C 1
ATOM 3513 O O . GLN B 1 176 ? -5.013 -39.184 33.748 1.00 33.89 154 GLN B O 1
ATOM 3519 N N . ALA B 1 177 ? -5.909 -37.202 34.285 1.00 28.28 155 ALA B N 1
ATOM 3520 C CA . ALA B 1 177 ? -6.354 -37.654 35.603 1.00 33.05 155 ALA B CA 1
ATOM 3521 C C . ALA B 1 177 ? -7.591 -38.556 35.586 1.00 31.79 155 ALA B C 1
ATOM 3522 O O . ALA B 1 177 ? -7.899 -39.203 36.583 1.00 31.08 155 ALA B O 1
ATOM 3524 N N . ASP B 1 178 ? -8.308 -38.610 34.474 1.00 29.66 156 ASP B N 1
ATOM 3525 C CA . ASP B 1 178 ? -9.484 -39.473 34.408 1.00 32.08 156 ASP B CA 1
ATOM 3526 C C . ASP B 1 178 ? -9.398 -40.436 33.218 1.00 32.68 156 ASP B C 1
ATOM 3527 O O . ASP B 1 178 ? -9.149 -40.014 32.088 1.00 30.79 156 ASP B O 1
ATOM 3532 N N . GLY B 1 179 ? -9.596 -41.725 33.480 1.00 25.41 157 GLY B N 1
ATOM 3533 C CA . GLY B 1 179 ? -9.550 -42.743 32.440 1.00 30.91 157 GLY B CA 1
ATOM 3534 C C . GLY B 1 179 ? -10.349 -42.452 31.178 1.00 28.31 157 GLY B C 1
ATOM 3535 O O . GLY B 1 179 ? -9.830 -42.581 30.072 1.00 22.78 157 GLY B O 1
ATOM 3536 N N . PRO B 1 180 ? -11.633 -42.096 31.334 1.00 26.66 158 PRO B N 1
ATOM 3537 C CA . PRO B 1 180 ? -12.455 -41.719 30.186 1.00 24.94 158 PRO B CA 1
ATOM 3538 C C . PRO B 1 180 ? -11.818 -40.630 29.326 1.00 24.24 158 PRO B C 1
ATOM 3539 O O . PRO B 1 180 ? -11.802 -40.778 28.107 1.00 18.91 158 PRO B O 1
ATOM 3543 N N . LEU B 1 181 ? -11.297 -39.568 29.937 1.00 25.22 159 LEU B N 1
ATOM 3544 C CA . LEU B 1 181 ? -10.644 -38.497 29.175 1.00 20.04 159 LEU B CA 1
ATOM 3545 C C . LEU B 1 181 ? -9.356 -38.991 28.509 1.00 33.89 159 LEU B C 1
ATOM 3546 O O . LEU B 1 181 ? -9.038 -38.601 27.376 1.00 17.47 159 LEU B O 1
ATOM 3551 N N . ARG B 1 182 ? -8.612 -39.842 29.215 1.00 18.39 160 ARG B N 1
ATOM 3552 C CA . ARG B 1 182 ? -7.405 -40.427 28.639 1.00 18.81 160 ARG B CA 1
ATOM 3553 C C . ARG B 1 182 ? -7.756 -41.237 27.396 1.00 28.30 160 ARG B C 1
ATOM 3554 O O . ARG B 1 182 ? -7.029 -41.188 26.405 1.00 19.80 160 ARG B O 1
ATOM 3562 N N . SER B 1 183 ? -8.866 -41.974 27.446 1.00 23.59 161 SER B N 1
ATOM 3563 C CA . SER B 1 183 ? -9.207 -42.867 26.346 1.00 18.67 161 SER B CA 1
ATOM 3564 C C . SER B 1 183 ? -9.552 -42.059 25.091 1.00 28.01 161 SER B C 1
ATOM 3565 O O . SER B 1 183 ? -9.067 -42.376 23.999 1.00 29.67 161 SER B O 1
ATOM 3568 N N . TYR B 1 184 ? -10.361 -41.009 25.239 1.00 19.46 162 TYR B N 1
ATOM 3569 C CA . TYR B 1 184 ? -10.610 -40.100 24.124 1.00 24.10 162 TYR B CA 1
ATOM 3570 C C . TYR B 1 184 ? -9.307 -39.506 23.607 1.00 22.91 162 TYR B C 1
ATOM 3571 O O . TYR B 1 184 ? -9.063 -39.488 22.397 1.00 20.82 162 TYR B O 1
ATOM 3580 N N . HIS B 1 185 ? -8.485 -38.993 24.521 1.00 17.09 163 HIS B N 1
ATOM 3581 C CA . HIS B 1 185 ? -7.293 -38.258 24.109 1.00 26.26 163 HIS B CA 1
ATOM 3582 C C . HIS B 1 185 ? -6.313 -39.111 23.304 1.00 26.34 163 HIS B C 1
ATOM 3583 O O . HIS B 1 185 ? -5.837 -38.701 22.236 1.00 21.71 163 HIS B O 1
ATOM 3590 N N . VAL B 1 186 ? -6.033 -40.303 23.808 1.00 22.03 164 VAL B N 1
ATOM 3591 C CA . VAL B 1 186 ? -5.071 -41.187 23.178 1.00 23.09 164 VAL B CA 1
ATOM 3592 C C . VAL B 1 186 ? -5.684 -41.886 21.953 1.00 25.29 164 VAL B C 1
ATOM 3593 O O . VAL B 1 186 ? -4.995 -42.106 20.941 1.00 23.69 164 VAL B O 1
ATOM 3597 N N . ALA B 1 187 ? -6.971 -42.228 22.026 1.00 25.33 165 ALA B N 1
ATOM 3598 C CA . ALA B 1 187 ? -7.631 -42.791 20.844 1.00 23.15 165 ALA B CA 1
ATOM 3599 C C . ALA B 1 187 ? -7.548 -41.834 19.651 1.00 23.35 165 ALA B C 1
ATOM 3600 O O . ALA B 1 187 ? -7.163 -42.249 18.561 1.00 22.40 165 ALA B O 1
ATOM 3602 N N . LEU B 1 188 ? -7.933 -40.573 19.846 1.00 26.27 166 LEU B N 1
ATOM 3603 C CA . LEU B 1 188 ? -7.885 -39.615 18.745 1.00 22.99 166 LEU B CA 1
ATOM 3604 C C . LEU B 1 188 ? -6.445 -39.465 18.264 1.00 21.62 166 LEU B C 1
ATOM 3605 O O . LEU B 1 188 ? -6.169 -39.454 17.057 1.00 20.93 166 LEU B O 1
ATOM 3610 N N . LYS B 1 189 ? -5.522 -39.384 19.213 1.00 19.33 167 LYS B N 1
ATOM 3611 C CA . LYS B 1 189 ? -4.107 -39.270 18.874 1.00 20.58 167 LYS B CA 1
ATOM 3612 C C . LYS B 1 189 ? -3.634 -40.368 17.924 1.00 23.13 167 LYS B C 1
ATOM 3613 O O . LYS B 1 189 ? -2.935 -40.099 16.947 1.00 25.79 167 LYS B O 1
ATOM 3619 N N . ASP B 1 190 ? -4.016 -41.608 18.197 1.00 22.67 168 ASP B N 1
ATOM 3620 C CA . ASP B 1 190 ? -3.531 -42.700 17.381 1.00 26.30 168 ASP B CA 1
ATOM 3621 C C . ASP B 1 190 ? -4.230 -42.678 16.028 1.00 23.74 168 ASP B C 1
ATOM 3622 O O . ASP B 1 190 ? -3.625 -42.988 15.001 1.00 22.15 168 ASP B O 1
ATOM 3627 N N . TYR B 1 191 ? -5.498 -42.290 16.034 1.00 19.60 169 TYR B N 1
ATOM 3628 C CA . TYR B 1 191 ? -6.257 -42.161 14.794 1.00 19.00 169 TYR B CA 1
ATOM 3629 C C . TYR B 1 191 ? -5.718 -41.041 13.906 1.00 23.26 169 TYR B C 1
ATOM 3630 O O . TYR B 1 191 ? -5.599 -41.196 12.688 1.00 22.12 169 TYR B O 1
ATOM 3639 N N . ALA B 1 192 ? -5.382 -39.917 14.531 1.00 17.14 170 ALA B N 1
ATOM 3640 C CA . ALA B 1 192 ? -4.874 -38.747 13.823 1.00 24.40 170 ALA B CA 1
ATOM 3641 C C . ALA B 1 192 ? -3.532 -39.018 13.162 1.00 26.53 170 ALA B C 1
ATOM 3642 O O . ALA B 1 192 ? -3.103 -38.266 12.286 1.00 26.41 170 ALA B O 1
ATOM 3644 N N . ALA B 1 193 ? -2.872 -40.093 13.582 1.00 24.81 171 ALA B N 1
ATOM 3645 C CA . ALA B 1 193 ? -1.583 -40.476 13.026 1.00 26.81 171 ALA B CA 1
ATOM 3646 C C . ALA B 1 193 ? -1.773 -41.241 11.725 1.00 30.34 171 ALA B C 1
ATOM 3647 O O . ALA B 1 193 ? -0.821 -41.464 10.979 1.00 30.79 171 ALA B O 1
ATOM 3649 N N . LEU B 1 194 ? -3.012 -41.640 11.461 1.00 25.91 172 LEU B N 1
ATOM 3650 C CA . LEU B 1 194 ? -3.328 -42.435 10.286 1.00 30.25 172 LEU B CA 1
ATOM 3651 C C . LEU B 1 194 ? -4.204 -41.645 9.318 1.00 28.76 172 LEU B C 1
ATOM 3652 O O . LEU B 1 194 ? -4.204 -41.894 8.120 1.00 40.96 172 LEU B O 1
ATOM 3657 N N . ALA B 1 195 ? -4.922 -40.674 9.864 1.00 22.15 173 ALA B N 1
ATOM 3658 C CA . ALA B 1 195 ? -5.951 -39.922 9.152 1.00 24.11 173 ALA B CA 1
ATOM 3659 C C . ALA B 1 195 ? -5.492 -38.496 8.859 1.00 25.07 173 ALA B C 1
ATOM 3660 O O . ALA B 1 195 ? -4.540 -38.010 9.471 1.00 23.48 173 ALA B O 1
ATOM 3662 N N . THR B 1 196 ? -6.178 -37.809 7.949 1.00 21.49 174 THR B N 1
ATOM 3663 C CA . THR B 1 196 ? -5.871 -36.399 7.709 1.00 21.13 174 THR B CA 1
ATOM 3664 C C . THR B 1 196 ? -6.523 -35.515 8.781 1.00 22.51 174 THR B C 1
ATOM 3665 O O . THR B 1 196 ? -7.471 -35.943 9.450 1.00 18.70 174 THR B O 1
ATOM 3669 N N . PRO B 1 197 ? -6.014 -34.285 8.953 1.00 21.55 175 PRO B N 1
ATOM 3670 C CA . PRO B 1 197 ? -6.676 -33.324 9.838 1.00 20.43 175 PRO B CA 1
ATOM 3671 C C . PRO B 1 197 ? -8.126 -33.071 9.442 1.00 21.21 175 PRO B C 1
ATOM 3672 O O . PRO B 1 197 ? -8.931 -32.769 10.320 1.00 15.46 175 PRO B O 1
ATOM 3676 N N . SER B 1 198 ? -8.444 -33.182 8.149 1.00 15.78 176 SER B N 1
ATOM 3677 C CA . SER B 1 198 ? -9.818 -33.048 7.675 1.00 22.02 176 SER B CA 1
ATOM 3678 C C . SER B 1 198 ? -10.630 -34.190 8.240 1.00 21.52 176 SER B C 1
ATOM 3679 O O . SER B 1 198 ? -11.724 -33.991 8.769 1.00 18.95 176 SER B O 1
ATOM 3682 N N . GLN B 1 199 ? -10.081 -35.391 8.151 1.00 15.40 177 GLN B N 1
ATOM 3683 C CA . GLN B 1 199 ? -10.776 -36.551 8.691 1.00 17.26 177 GLN B CA 1
ATOM 3684 C C . GLN B 1 199 ? -10.913 -36.521 10.209 1.00 21.95 177 GLN B C 1
ATOM 3685 O O . GLN B 1 199 ? -11.947 -36.929 10.734 1.00 19.34 177 GLN B O 1
ATOM 3691 N N . THR B 1 200 ? -9.892 -36.046 10.918 1.00 24.64 178 THR B N 1
ATOM 3692 C CA . THR B 1 200 ? -9.978 -36.038 12.375 1.00 18.07 178 THR B CA 1
ATOM 3693 C C . THR B 1 200 ? -11.026 -35.010 12.770 1.00 16.72 178 THR B C 1
ATOM 3694 O O . THR B 1 200 ? -11.840 -35.264 13.655 1.00 21.95 178 THR B O 1
ATOM 3698 N N . ASP B 1 201 ? -11.026 -33.873 12.081 1.00 14.83 179 ASP B N 1
ATOM 3699 C CA . ASP B 1 201 ? -11.985 -32.808 12.345 1.00 18.62 179 ASP B CA 1
ATOM 3700 C C . ASP B 1 201 ? -13.420 -33.257 12.079 1.00 21.61 179 ASP B C 1
ATOM 3701 O O . ASP B 1 201 ? -14.342 -32.829 12.767 1.00 14.81 179 ASP B O 1
ATOM 3706 N N . ARG B 1 202 ? -13.605 -34.129 11.091 1.00 15.24 180 ARG B N 1
ATOM 3707 C CA . ARG B 1 202 ? -14.918 -34.710 10.833 1.00 19.32 180 ARG B CA 1
ATOM 3708 C C . ARG B 1 202 ? -15.379 -35.549 12.015 1.00 20.29 180 ARG B C 1
ATOM 3709 O O . ARG B 1 202 ? -16.511 -35.425 12.474 1.00 15.57 180 ARG B O 1
ATOM 3717 N N . PHE B 1 203 ? -14.489 -36.406 12.508 1.00 22.60 181 PHE B N 1
ATOM 3718 C CA . PHE B 1 203 ? -14.778 -37.222 13.680 1.00 19.94 181 PHE B CA 1
ATOM 3719 C C . PHE B 1 203 ? -15.092 -36.362 14.910 1.00 17.70 181 PHE B C 1
ATOM 3720 O O . PHE B 1 203 ? -16.031 -36.655 15.649 1.00 15.76 181 PHE B O 1
ATOM 3728 N N . VAL B 1 204 ? -14.329 -35.292 15.112 1.00 14.12 182 VAL B N 1
ATOM 3729 C CA . VAL B 1 204 ? -14.520 -34.453 16.283 1.00 15.49 182 VAL B CA 1
ATOM 3730 C C . VAL B 1 204 ? -15.895 -33.804 16.259 1.00 16.01 182 VAL B C 1
ATOM 3731 O O . VAL B 1 204 ? -16.578 -33.736 17.284 1.00 14.98 182 VAL B O 1
ATOM 3735 N N . HIS B 1 205 ? -16.306 -33.345 15.081 1.00 19.18 183 HIS B N 1
ATOM 3736 C CA . HIS B 1 205 ? -17.656 -32.822 14.891 1.00 17.02 183 HIS B CA 1
ATOM 3737 C C . HIS B 1 205 ? -18.724 -33.877 15.192 1.00 16.86 183 HIS B C 1
ATOM 3738 O O . HIS B 1 205 ? -19.734 -33.571 15.823 1.00 14.06 183 HIS B O 1
ATOM 3745 N N . ASP B 1 206 ? -18.514 -35.114 14.749 1.00 13.51 184 ASP B N 1
ATOM 3746 C CA . ASP B 1 206 ? -19.499 -36.151 15.023 1.00 15.70 184 ASP B CA 1
ATOM 3747 C C . ASP B 1 206 ? -19.554 -36.494 16.531 1.00 21.06 184 ASP B C 1
ATOM 3748 O O . ASP B 1 206 ? -20.600 -36.873 17.055 1.00 18.71 184 ASP B O 1
ATOM 3753 N N . ILE B 1 207 ? -18.436 -36.368 17.234 1.00 16.49 185 ILE B N 1
ATOM 3754 C CA . ILE B 1 207 ? -18.465 -36.563 18.687 1.00 16.66 185 ILE B CA 1
ATOM 3755 C C . ILE B 1 207 ? -19.227 -35.422 19.375 1.00 13.65 185 ILE B C 1
ATOM 3756 O O . ILE B 1 207 ? -20.012 -35.642 20.304 1.00 13.64 185 ILE B O 1
ATOM 3761 N N . ALA B 1 208 ? -18.996 -34.203 18.904 1.00 13.81 186 ALA B N 1
ATOM 3762 C CA . ALA B 1 208 ? -19.738 -33.045 19.383 1.00 13.32 186 ALA B CA 1
ATOM 3763 C C . ALA B 1 208 ? -21.245 -33.293 19.240 1.00 23.77 186 ALA B C 1
ATOM 3764 O O . ALA B 1 208 ? -22.019 -33.049 20.167 1.00 19.95 186 ALA B O 1
ATOM 3766 N N . ARG B 1 209 ? -21.649 -33.787 18.076 1.00 16.02 187 ARG B N 1
ATOM 3767 C CA . ARG B 1 209 ? -23.026 -34.224 17.840 1.00 13.12 187 ARG B CA 1
ATOM 3768 C C . ARG B 1 209 ? -23.513 -35.245 18.875 1.00 13.20 187 ARG B C 1
ATOM 3769 O O . ARG B 1 209 ? -24.606 -35.137 19.426 1.00 14.72 187 ARG B O 1
ATOM 3777 N N . LEU B 1 210 ? -22.699 -36.260 19.096 1.00 13.33 188 LEU B N 1
ATOM 3778 C CA . LEU B 1 210 ? -23.037 -37.340 20.000 1.00 13.50 188 LEU B CA 1
ATOM 3779 C C . LEU B 1 210 ? -23.246 -36.801 21.404 1.00 23.66 188 LEU B C 1
ATOM 3780 O O . LEU B 1 210 ? -24.187 -37.186 22.097 1.00 20.15 188 LEU B O 1
ATOM 3785 N N . HIS B 1 211 ? -22.363 -35.897 21.814 1.00 19.24 189 HIS B N 1
ATOM 3786 C CA . HIS B 1 211 ? -22.433 -35.350 23.167 1.00 18.14 189 HIS B CA 1
ATOM 3787 C C . HIS B 1 211 ? -23.672 -34.473 23.355 1.00 16.01 189 HIS B C 1
ATOM 3788 O O . HIS B 1 211 ? -24.284 -34.475 24.424 1.00 16.73 189 HIS B O 1
ATOM 3795 N N . LEU B 1 212 ? -24.050 -33.733 22.322 1.00 15.03 190 LEU B N 1
ATOM 3796 C CA . LEU B 1 212 ? -25.292 -32.974 22.360 1.00 13.20 190 LEU B CA 1
ATOM 3797 C C . LEU B 1 212 ? -26.471 -33.937 22.443 1.00 13.26 190 LEU B C 1
ATOM 3798 O O . LEU B 1 212 ? -27.480 -33.645 23.085 1.00 16.04 190 LEU B O 1
ATOM 3803 N N . GLY B 1 213 ? -26.338 -35.082 21.781 1.00 23.10 191 GLY B N 1
ATOM 3804 C CA . GLY B 1 213 ? -27.373 -36.099 21.804 1.00 14.11 191 GLY B CA 1
ATOM 3805 C C . GLY B 1 213 ? -27.517 -36.677 23.207 1.00 20.72 191 GLY B C 1
ATOM 3806 O O . GLY B 1 213 ? -28.635 -36.930 23.667 1.00 15.51 191 GLY B O 1
ATOM 3807 N N . TYR B 1 214 ? -26.383 -36.905 23.871 1.00 18.62 192 TYR B N 1
ATOM 3808 C CA . TYR B 1 214 ? -26.372 -37.352 25.272 1.00 20.06 192 TYR B CA 1
ATOM 3809 C C . TYR B 1 214 ? -27.123 -36.366 26.164 1.00 20.40 192 TYR B C 1
ATOM 3810 O O . TYR B 1 214 ? -27.909 -36.753 27.030 1.00 20.07 192 TYR B O 1
ATOM 3819 N N . LEU B 1 215 ? -26.847 -35.084 25.969 1.00 13.73 193 LEU B N 1
ATOM 3820 C CA . LEU B 1 215 ? -27.388 -34.057 26.849 1.00 16.46 193 LEU B CA 1
ATOM 3821 C C . LEU B 1 215 ? -28.875 -33.843 26.601 1.00 19.47 193 LEU B C 1
ATOM 3822 O O . LEU B 1 215 ? -29.635 -33.541 27.524 1.00 18.40 193 LEU B O 1
ATOM 3827 N N . ALA B 1 216 ? -29.297 -34.018 25.355 1.00 15.30 194 ALA B N 1
ATOM 3828 C CA . ALA B 1 216 ? -30.727 -33.952 25.039 1.00 13.71 194 ALA B CA 1
ATOM 3829 C C . ALA B 1 216 ? -31.479 -35.099 25.707 1.00 18.05 194 ALA B C 1
ATOM 3830 O O . ALA B 1 216 ? -32.503 -34.878 26.337 1.00 16.25 194 ALA B O 1
ATOM 3832 N N . GLU B 1 217 ? -30.976 -36.324 25.574 1.00 15.05 195 GLU B N 1
ATOM 3833 C CA . GLU B 1 217 ? -31.627 -37.453 26.233 1.00 15.54 195 GLU B CA 1
ATOM 3834 C C . GLU B 1 217 ? -31.698 -37.268 27.764 1.00 19.80 195 GLU B C 1
ATOM 3835 O O . GLU B 1 217 ? -32.729 -37.548 28.385 1.00 16.35 195 GLU B O 1
ATOM 3841 N N . ALA B 1 218 ? -30.614 -36.788 28.373 1.00 16.90 196 ALA B N 1
ATOM 3842 C CA . ALA B 1 218 ? -30.608 -36.594 29.819 1.00 22.98 196 ALA B CA 1
ATOM 3843 C C . ALA B 1 218 ? -31.598 -35.500 30.243 1.00 16.91 196 ALA B C 1
ATOM 3844 O O . ALA B 1 218 ? -32.263 -35.610 31.271 1.00 20.07 196 ALA B O 1
ATOM 3846 N N . ALA B 1 219 ? -31.680 -34.440 29.451 1.00 15.63 197 ALA B N 1
ATOM 3847 C CA . ALA B 1 219 ? -32.635 -33.376 29.701 1.00 15.18 197 ALA B CA 1
ATOM 3848 C C . ALA B 1 219 ? -34.081 -33.901 29.697 1.00 16.83 197 ALA B C 1
ATOM 3849 O O . ALA B 1 219 ? -34.809 -33.708 30.671 1.00 20.95 197 ALA B O 1
ATOM 3851 N N . TRP B 1 220 ? -34.486 -34.581 28.622 1.00 18.80 198 TRP B N 1
ATOM 3852 C CA . TRP B 1 220 ? -35.840 -35.135 28.522 1.00 19.99 198 TRP B CA 1
ATOM 3853 C C . TRP B 1 220 ? -36.214 -36.014 29.719 1.00 18.78 198 TRP B C 1
ATOM 3854 O O . TRP B 1 220 ? -37.340 -35.975 30.195 1.00 21.49 198 TRP B O 1
ATOM 3865 N N . ALA B 1 221 ? -35.262 -36.826 30.160 1.00 15.35 199 ALA B N 1
ATOM 3866 C CA . ALA B 1 221 ? -35.471 -37.746 31.275 1.00 26.98 199 ALA B CA 1
ATOM 3867 C C . ALA B 1 221 ? -35.648 -36.994 32.593 1.00 21.82 199 ALA B C 1
ATOM 3868 O O . ALA B 1 221 ? -36.397 -37.416 33.474 1.00 19.31 199 ALA B O 1
ATOM 3870 N N . GLU B 1 222 ? -34.942 -35.880 32.722 1.00 17.43 200 GLU B N 1
ATOM 3871 C CA . GLU B 1 222 ? -35.064 -35.026 33.887 1.00 24.67 200 GLU B CA 1
ATOM 3872 C C . GLU B 1 222 ? -36.358 -34.208 33.867 1.00 26.84 200 GLU B C 1
ATOM 3873 O O . GLU B 1 222 ? -37.031 -34.079 34.897 1.00 19.48 200 GLU B O 1
ATOM 3879 N N . THR B 1 223 ? -36.700 -33.638 32.709 1.00 22.50 201 THR B N 1
ATOM 3880 C CA . THR B 1 223 ? -37.880 -32.765 32.628 1.00 19.16 201 THR B CA 1
ATOM 3881 C C . THR B 1 223 ? -39.143 -33.586 32.421 1.00 20.96 201 THR B C 1
ATOM 3882 O O . THR B 1 223 ? -40.249 -33.041 32.388 1.00 25.93 201 THR B O 1
ATOM 3886 N N . ARG B 1 224 ? -38.954 -34.899 32.284 1.00 20.10 202 ARG B N 1
ATOM 3887 C CA . ARG B 1 224 ? -40.030 -35.871 32.050 1.00 18.03 202 ARG B CA 1
ATOM 3888 C C . ARG B 1 224 ? -40.771 -35.604 30.717 1.00 21.41 202 ARG B C 1
ATOM 3889 O O . ARG B 1 224 ? -42.011 -35.635 30.659 1.00 21.09 202 ARG B O 1
ATOM 3897 N N . HIS B 1 225 ? -39.998 -35.366 29.657 1.00 16.01 203 HIS B N 1
ATOM 3898 C CA . HIS B 1 225 ? -40.547 -35.094 28.329 1.00 19.84 203 HIS B CA 1
ATOM 3899 C C . HIS B 1 225 ? -40.954 -36.378 27.587 1.00 16.15 203 HIS B C 1
ATOM 3900 O O . HIS B 1 225 ? -40.215 -37.363 27.563 1.00 16.12 203 HIS B O 1
ATOM 3907 N N . ALA B 1 226 ? -42.149 -36.369 27.008 1.00 18.94 204 ALA B N 1
ATOM 3908 C CA . ALA B 1 226 ? -42.612 -37.479 26.183 1.00 16.71 204 ALA B CA 1
ATOM 3909 C C . ALA B 1 226 ? -42.619 -37.048 24.723 1.00 21.51 204 ALA B C 1
ATOM 3910 O O . ALA B 1 226 ? -43.619 -36.526 24.232 1.00 20.95 204 ALA B O 1
ATOM 3912 N N . PRO B 1 227 ? -41.488 -37.239 24.025 1.00 26.31 205 PRO B N 1
ATOM 3913 C CA . PRO B 1 227 ? -41.347 -36.752 22.643 1.00 16.12 205 PRO B CA 1
ATOM 3914 C C . PRO B 1 227 ? -42.262 -37.484 21.683 1.00 16.42 205 PRO B C 1
ATOM 3915 O O . PRO B 1 227 ? -42.547 -38.664 21.907 1.00 22.36 205 PRO B O 1
ATOM 3919 N N . LYS B 1 228 ? -42.729 -36.804 20.641 1.00 20.45 206 LYS B N 1
ATOM 3920 C CA . LYS B 1 228 ? -43.353 -37.505 19.522 1.00 19.86 206 LYS B CA 1
ATOM 3921 C C . LYS B 1 228 ? -42.265 -38.318 18.824 1.00 19.32 206 LYS B C 1
ATOM 3922 O O . LYS B 1 228 ? -41.073 -38.091 19.048 1.00 17.16 206 LYS B O 1
ATOM 3928 N N . VAL B 1 229 ? -42.672 -39.279 18.006 1.00 17.02 207 VAL B N 1
ATOM 3929 C CA . VAL B 1 229 ? -41.716 -40.168 17.334 1.00 18.04 207 VAL B CA 1
ATOM 3930 C C . VAL B 1 229 ? -40.686 -39.381 16.521 1.00 18.67 207 VAL B C 1
ATOM 3931 O O . VAL B 1 229 ? -39.476 -39.672 16.560 1.00 17.99 207 VAL B O 1
ATOM 3935 N N . TRP B 1 230 ? -41.153 -38.369 15.800 1.00 21.32 208 TRP B N 1
ATOM 3936 C CA . TRP B 1 230 ? -40.247 -37.602 14.975 1.00 20.21 208 TRP B CA 1
ATOM 3937 C C . TRP B 1 230 ? -39.186 -36.918 15.855 1.00 19.45 208 TRP B C 1
ATOM 3938 O O . TRP B 1 230 ? -38.015 -36.851 15.483 1.00 19.26 208 TRP B O 1
ATOM 3949 N N . GLU B 1 231 ? -39.586 -36.435 17.028 1.00 17.44 209 GLU B N 1
ATOM 3950 C CA . GLU B 1 231 ? -38.648 -35.668 17.845 1.00 19.81 209 GLU B CA 1
ATOM 3951 C C . GLU B 1 231 ? -37.621 -36.592 18.474 1.00 14.99 209 GLU B C 1
ATOM 3952 O O . GLU B 1 231 ? -36.439 -36.253 18.554 1.00 15.33 209 GLU B O 1
ATOM 3958 N N . TYR B 1 232 ? -38.067 -37.766 18.907 1.00 20.52 210 TYR B N 1
ATOM 3959 C CA . TYR B 1 232 ? -37.144 -38.791 19.387 1.00 16.80 210 TYR B CA 1
ATOM 3960 C C . TYR B 1 232 ? -36.094 -39.094 18.308 1.00 22.05 210 TYR B C 1
ATOM 3961 O O . TYR B 1 232 ? -34.892 -39.126 18.582 1.00 19.01 210 TYR B O 1
ATOM 3970 N N . LEU B 1 233 ? -36.544 -39.268 17.067 1.00 16.70 211 LEU B N 1
ATOM 3971 C CA . LEU B 1 233 ? -35.618 -39.613 15.993 1.00 16.77 211 LEU B CA 1
ATOM 3972 C C . LEU B 1 233 ? -34.662 -38.462 15.680 1.00 17.91 211 LEU B C 1
ATOM 3973 O O . LEU B 1 233 ? -33.522 -38.698 15.299 1.00 17.13 211 LEU B O 1
ATOM 3978 N N . VAL B 1 234 ? -35.101 -37.221 15.874 1.00 17.08 212 VAL B N 1
ATOM 3979 C CA . VAL B 1 234 ? -34.179 -36.101 15.724 1.00 14.30 212 VAL B CA 1
ATOM 3980 C C . VAL B 1 234 ? -33.064 -36.201 16.784 1.00 19.19 212 VAL B C 1
ATOM 3981 O O . VAL B 1 234 ? -31.895 -35.995 16.479 1.00 13.84 212 VAL B O 1
ATOM 3985 N N . MET B 1 235 ? -33.405 -36.562 18.018 1.00 21.01 213 MET B N 1
ATOM 3986 C CA . MET B 1 235 ? -32.364 -36.720 19.037 1.00 14.62 213 MET B CA 1
ATOM 3987 C C . MET B 1 235 ? -31.433 -37.868 18.659 1.00 16.75 213 MET B C 1
ATOM 3988 O O . MET B 1 235 ? -30.217 -37.780 18.843 1.00 16.67 213 MET B O 1
ATOM 3993 N N . ARG B 1 236 ? -32.006 -38.946 18.136 1.00 14.25 214 ARG B N 1
ATOM 3994 C CA . ARG B 1 236 ? -31.220 -40.116 17.783 1.00 20.48 214 ARG B CA 1
ATOM 3995 C C . ARG B 1 236 ? -30.347 -39.910 16.546 1.00 21.59 214 ARG B C 1
ATOM 3996 O O . ARG B 1 236 ? -29.480 -40.735 16.262 1.00 22.88 214 ARG B O 1
ATOM 4004 N N . GLN B 1 237 ? -30.558 -38.821 15.816 1.00 20.73 215 GLN B N 1
ATOM 4005 C CA . GLN B 1 237 ? -29.650 -38.520 14.714 1.00 19.58 215 GLN B CA 1
ATOM 4006 C C . GLN B 1 237 ? -28.306 -38.049 15.278 1.00 25.85 215 GLN B C 1
ATOM 4007 O O . GLN B 1 237 ? -27.272 -38.223 14.645 1.00 23.27 215 GLN B O 1
ATOM 4013 N N . PHE B 1 238 ? -28.331 -37.468 16.479 1.00 21.85 216 PHE B N 1
ATOM 4014 C CA . PHE B 1 238 ? -27.111 -36.969 17.127 1.00 24.84 216 PHE B CA 1
ATOM 4015 C C . PHE B 1 238 ? -26.536 -38.010 18.076 1.00 21.43 216 PHE B C 1
ATOM 4016 O O . PHE B 1 238 ? -25.359 -38.353 17.999 1.00 16.64 216 PHE B O 1
ATOM 4024 N N . ASN B 1 239 ? -27.400 -38.526 18.940 1.00 18.13 217 ASN B N 1
ATOM 4025 C CA . ASN B 1 239 ? -27.054 -39.581 19.881 1.00 25.21 217 ASN B CA 1
ATOM 4026 C C . ASN B 1 239 ? -27.009 -40.888 19.107 1.00 25.86 217 ASN B C 1
ATOM 4027 O O . ASN B 1 239 ? -27.947 -41.676 19.163 1.00 23.56 217 ASN B O 1
ATOM 4032 N N . ASN B 1 240 ? -25.905 -41.114 18.397 1.00 26.64 218 ASN B N 1
ATOM 4033 C CA . ASN B 1 240 ? -25.901 -41.964 17.207 1.00 20.22 218 ASN B CA 1
ATOM 4034 C C . ASN B 1 240 ? -24.606 -42.797 17.096 1.00 17.34 218 ASN B C 1
ATOM 4035 O O . ASN B 1 240 ? -23.602 -42.448 17.701 1.00 17.32 218 ASN B O 1
ATOM 4040 N N . PHE B 1 241 ? -24.615 -43.872 16.317 1.00 19.56 219 PHE B N 1
ATOM 4041 C CA . PHE B 1 241 ? -23.368 -44.570 15.969 1.00 17.32 219 PHE B CA 1
ATOM 4042 C C . PHE B 1 241 ? -22.485 -43.761 15.003 1.00 19.01 219 PHE B C 1
ATOM 4043 O O . PHE B 1 241 ? -21.363 -44.180 14.692 1.00 20.20 219 PHE B O 1
ATOM 4051 N N . ARG B 1 242 ? -22.984 -42.613 14.536 1.00 17.56 220 ARG B N 1
ATOM 4052 C CA . ARG B 1 242 ? -22.312 -41.805 13.501 1.00 15.61 220 ARG B CA 1
ATOM 4053 C C . ARG B 1 242 ? -20.775 -41.692 13.630 1.00 20.89 220 ARG B C 1
ATOM 4054 O O . ARG B 1 242 ? -20.071 -41.811 12.618 1.00 21.68 220 ARG B O 1
ATOM 4062 N N . PRO B 1 243 ? -20.237 -41.487 14.858 1.00 19.43 221 PRO B N 1
ATOM 4063 C CA . PRO B 1 243 ? -18.773 -41.316 14.886 1.00 19.11 221 PRO B CA 1
ATOM 4064 C C . PRO B 1 243 ? -17.984 -42.554 14.472 1.00 17.95 221 PRO B C 1
ATOM 4065 O O . PRO B 1 243 ? -16.797 -42.422 14.153 1.00 22.87 221 PRO B O 1
ATOM 4069 N N . CYS B 1 244 ? -18.613 -43.730 14.485 1.00 22.40 222 CYS B N 1
ATOM 4070 C CA . CYS B 1 244 ? -17.952 -44.927 13.983 1.00 23.18 222 CYS B CA 1
ATOM 4071 C C . CYS B 1 244 ? -17.975 -44.942 12.462 1.00 26.97 222 CYS B C 1
ATOM 4072 O O . CYS B 1 244 ? -17.044 -45.439 11.833 1.00 22.01 222 CYS B O 1
ATOM 4075 N N . LEU B 1 245 ? -19.041 -44.409 11.873 1.00 20.05 223 LEU B N 1
ATOM 4076 C CA . LEU B 1 245 ? -19.143 -44.362 10.411 1.00 20.65 223 LEU B CA 1
ATOM 4077 C C . LEU B 1 245 ? -18.401 -43.134 9.871 1.00 18.02 223 LEU B C 1
ATOM 4078 O O . LEU B 1 245 ? -18.099 -43.059 8.699 1.00 15.96 223 LEU B O 1
ATOM 4083 N N . SER B 1 246 ? -18.098 -42.180 10.747 1.00 18.92 224 SER B N 1
ATOM 4084 C CA . SER B 1 246 ? -17.271 -41.034 10.388 1.00 14.72 224 SER B CA 1
ATOM 4085 C C . SER B 1 246 ? -15.912 -41.441 9.809 1.00 26.99 224 SER B C 1
ATOM 4086 O O . SER B 1 246 ? -15.259 -40.661 9.094 1.00 16.55 224 SER B O 1
ATOM 4089 N N . ILE B 1 247 ? -15.478 -42.654 10.140 1.00 20.40 225 ILE B N 1
ATOM 4090 C CA . ILE B 1 247 ? -14.100 -43.065 9.862 1.00 22.41 225 ILE B CA 1
ATOM 4091 C C . ILE B 1 247 ? -13.947 -44.132 8.780 1.00 16.10 225 ILE B C 1
ATOM 4092 O O . ILE B 1 247 ? -12.835 -44.612 8.555 1.00 17.50 225 ILE B O 1
ATOM 4097 N N . VAL B 1 248 ? -15.032 -44.484 8.078 1.00 17.67 226 VAL B N 1
ATOM 4098 C CA . VAL B 1 248 ? -14.979 -45.627 7.175 1.00 21.07 226 VAL B CA 1
ATOM 4099 C C . VAL B 1 248 ? -13.941 -45.468 6.065 1.00 23.71 226 VAL B C 1
ATOM 4100 O O . VAL B 1 248 ? -13.269 -46.443 5.719 1.00 29.57 226 VAL B O 1
ATOM 4104 N N . ASP B 1 249 ? -13.778 -44.261 5.527 1.00 19.08 227 ASP B N 1
ATOM 4105 C CA . ASP B 1 249 ? -12.774 -44.069 4.475 1.00 18.72 227 ASP B CA 1
ATOM 4106 C C . ASP B 1 249 ? -11.361 -44.136 5.054 1.00 25.61 227 ASP B C 1
ATOM 4107 O O . ASP B 1 249 ? -10.524 -44.866 4.521 1.00 23.38 227 ASP B O 1
ATOM 4112 N N . ALA B 1 250 ? -11.092 -43.409 6.142 1.00 16.68 228 ALA B N 1
ATOM 4113 C CA . ALA B 1 250 ? -9.765 -43.456 6.751 1.00 20.86 228 ALA B CA 1
ATOM 4114 C C . ALA B 1 250 ? -9.331 -44.884 7.099 1.00 22.30 228 ALA B C 1
ATOM 4115 O O . ALA B 1 250 ? -8.204 -45.279 6.815 1.00 24.32 228 ALA B O 1
ATOM 4117 N N . ILE B 1 251 ? -10.220 -45.658 7.713 1.00 17.39 229 ILE B N 1
ATOM 4118 C CA . ILE B 1 251 ? -9.867 -47.021 8.127 1.00 17.93 229 ILE B CA 1
ATOM 4119 C C . ILE B 1 251 ? -9.604 -47.925 6.911 1.00 26.01 229 ILE B C 1
ATOM 4120 O O . ILE B 1 251 ? -8.836 -48.900 6.980 1.00 24.30 229 ILE B O 1
ATOM 4125 N N . ASP B 1 252 ? -10.234 -47.584 5.791 1.00 23.34 230 ASP B N 1
ATOM 4126 C CA . ASP B 1 252 ? -10.079 -48.344 4.556 1.00 24.79 230 ASP B CA 1
ATOM 4127 C C . ASP B 1 252 ? -8.886 -47.864 3.732 1.00 28.28 230 ASP B C 1
ATOM 4128 O O . ASP B 1 252 ? -8.579 -48.440 2.679 1.00 21.20 230 ASP B O 1
ATOM 4133 N N . GLY B 1 253 ? -8.238 -46.793 4.194 1.00 18.63 231 GLY B N 1
ATOM 4134 C CA . GLY B 1 253 ? -7.006 -46.324 3.575 1.00 22.12 231 GLY B CA 1
ATOM 4135 C C . GLY B 1 253 ? -7.149 -45.253 2.505 1.00 26.07 231 GLY B C 1
ATOM 4136 O O . GLY B 1 253 ? -6.258 -45.062 1.680 1.00 25.47 231 GLY B O 1
ATOM 4137 N N . TYR B 1 254 ? -8.261 -44.536 2.503 1.00 24.32 232 TYR B N 1
ATOM 4138 C CA . TYR B 1 254 ? -8.409 -43.459 1.530 1.00 21.50 232 TYR B CA 1
ATOM 4139 C C . TYR B 1 254 ? -9.071 -42.260 2.210 1.00 21.92 232 TYR B C 1
ATOM 4140 O O . TYR B 1 254 ? -9.310 -42.281 3.424 1.00 24.38 232 TYR B O 1
ATOM 4149 N N . GLU B 1 255 ? -9.310 -41.199 1.450 1.00 17.31 233 GLU B N 1
ATOM 4150 C CA . GLU B 1 255 ? -10.036 -40.048 1.972 1.00 21.46 233 GLU B CA 1
ATOM 4151 C C . GLU B 1 255 ? -11.135 -39.591 1.025 1.00 28.46 233 GLU B C 1
ATOM 4152 O O . GLU B 1 255 ? -10.900 -39.426 -0.175 1.00 29.20 233 GLU B O 1
ATOM 4158 N N . LEU B 1 256 ? -12.335 -39.400 1.563 1.00 16.41 234 LEU B N 1
ATOM 4159 C CA . LEU B 1 256 ? -13.347 -38.645 0.857 1.00 16.32 234 LEU B CA 1
ATOM 4160 C C . LEU B 1 256 ? -13.144 -37.206 1.240 1.00 16.12 234 LEU B C 1
ATOM 4161 O O . LEU B 1 256 ? -13.332 -36.860 2.390 1.00 23.66 234 LEU B O 1
ATOM 4166 N N . PRO B 1 257 ? -12.751 -36.353 0.284 1.00 16.36 235 PRO B N 1
ATOM 4167 C CA . PRO B 1 257 ? -12.436 -34.961 0.642 1.00 18.81 235 PRO B CA 1
ATOM 4168 C C . PRO B 1 257 ? -13.646 -34.257 1.230 1.00 16.97 235 PRO B C 1
ATOM 4169 O O . PRO B 1 257 ? -14.770 -34.550 0.829 1.00 17.58 235 PRO B O 1
ATOM 4173 N N . GLU B 1 258 ? -13.399 -33.348 2.169 1.00 18.75 236 GLU B N 1
ATOM 4174 C CA . GLU B 1 258 ? -14.439 -32.581 2.837 1.00 22.51 236 GLU B CA 1
ATOM 4175 C C . GLU B 1 258 ? -15.397 -31.894 1.854 1.00 18.30 236 GLU B C 1
ATOM 4176 O O . GLU B 1 258 ? -16.593 -31.752 2.135 1.00 20.39 236 GLU B O 1
ATOM 4182 N N . ALA B 1 259 ? -14.881 -31.480 0.701 1.00 23.45 237 ALA B N 1
ATOM 4183 C CA . ALA B 1 259 ? -15.707 -30.807 -0.300 1.00 26.17 237 ALA B CA 1
ATOM 4184 C C . ALA B 1 259 ? -16.843 -31.710 -0.779 1.00 22.74 237 ALA B C 1
ATOM 4185 O O . ALA B 1 259 ? -17.914 -31.234 -1.149 1.00 25.72 237 ALA B O 1
ATOM 4187 N N . LEU B 1 260 ? -16.599 -33.016 -0.776 1.00 17.65 238 LEU B N 1
ATOM 4188 C CA . LEU B 1 260 ? -17.600 -33.982 -1.206 1.00 16.25 238 LEU B CA 1
ATOM 4189 C C . LEU B 1 260 ? -18.471 -34.374 -0.006 1.00 15.84 238 LEU B C 1
ATOM 4190 O O . LEU B 1 260 ? -19.693 -34.350 -0.079 1.00 18.36 238 LEU B O 1
ATOM 4195 N N . TYR B 1 261 ? -17.843 -34.661 1.113 1.00 17.89 239 TYR B N 1
ATOM 4196 C CA . TYR B 1 261 ? -18.530 -35.008 2.319 1.00 15.21 239 TYR B CA 1
ATOM 4197 C C . TYR B 1 261 ? -19.524 -33.940 2.691 1.00 16.35 239 TYR B C 1
ATOM 4198 O O . TYR B 1 261 ? -20.587 -34.240 3.074 1.00 19.30 239 TYR B O 1
ATOM 4207 N N . ALA B 1 262 ? -19.151 -32.697 2.574 1.00 16.14 240 ALA B N 1
ATOM 4208 C CA . ALA B 1 262 ? -20.005 -31.621 3.079 1.00 23.21 240 ALA B CA 1
ATOM 4209 C C . ALA B 1 262 ? -21.197 -31.307 2.179 1.00 18.68 240 ALA B C 1
ATOM 4210 O O . ALA B 1 262 ? -22.071 -30.528 2.576 1.00 20.67 240 ALA B O 1
ATOM 4212 N N . ARG B 1 263 ? -21.223 -31.865 0.967 1.00 16.90 241 ARG B N 1
ATOM 4213 C CA . ARG B 1 263 ? -22.365 -31.652 0.078 1.00 19.60 241 ARG B CA 1
ATOM 4214 C C . ARG B 1 263 ? -23.650 -32.147 0.752 1.00 23.87 241 ARG B C 1
ATOM 4215 O O . ARG B 1 263 ? -23.662 -33.230 1.340 1.00 18.07 241 ARG B O 1
ATOM 4223 N N . PRO B 1 264 ? -24.726 -31.349 0.674 1.00 16.19 242 PRO B N 1
ATOM 4224 C CA . PRO B 1 264 ? -26.033 -31.701 1.242 1.00 28.50 242 PRO B CA 1
ATOM 4225 C C . PRO B 1 264 ? -26.492 -33.119 0.925 1.00 20.46 242 PRO B C 1
ATOM 4226 O O . PRO B 1 264 ? -27.009 -33.802 1.805 1.00 24.16 242 PRO B O 1
ATOM 4230 N N . GLU B 1 265 ? -26.322 -33.556 -0.319 1.00 27.65 243 GLU B N 1
ATOM 4231 C CA . GLU B 1 265 ? -26.817 -34.867 -0.695 1.00 15.73 243 GLU B CA 1
ATOM 4232 C C . GLU B 1 265 ? -25.968 -35.964 -0.058 1.00 18.80 243 GLU B C 1
ATOM 4233 O O . GLU B 1 265 ? -26.480 -37.054 0.228 1.00 23.63 243 GLU B O 1
ATOM 4239 N N . ILE B 1 266 ? -24.684 -35.687 0.177 1.00 15.91 244 ILE B N 1
ATOM 4240 C CA . ILE B 1 266 ? -23.826 -36.665 0.860 1.00 20.35 244 ILE B CA 1
ATOM 4241 C C . ILE B 1 266 ? -24.078 -36.658 2.383 1.00 24.21 244 ILE B C 1
ATOM 4242 O O . ILE B 1 266 ? -24.090 -37.701 3.030 1.00 17.84 244 ILE B O 1
ATOM 4247 N N . GLN B 1 267 ? -24.293 -35.476 2.943 1.00 25.52 245 GLN B N 1
ATOM 4248 C CA . GLN B 1 267 ? -24.732 -35.356 4.332 1.00 22.86 245 GLN B CA 1
ATOM 4249 C C . GLN B 1 267 ? -26.027 -36.123 4.581 1.00 17.75 245 GLN B C 1
ATOM 4250 O O . GLN B 1 267 ? -26.221 -36.717 5.643 1.00 23.40 245 GLN B O 1
ATOM 4256 N N . ARG B 1 268 ? -26.911 -36.118 3.593 1.00 17.25 246 ARG B N 1
ATOM 4257 C CA . ARG B 1 268 ? -28.195 -36.794 3.722 1.00 21.98 246 ARG B CA 1
ATOM 4258 C C . ARG B 1 268 ? -28.063 -38.319 3.780 1.00 23.37 246 ARG B C 1
ATOM 4259 O O . ARG B 1 268 ? -28.609 -38.959 4.679 1.00 20.49 246 ARG B O 1
ATOM 4267 N N . VAL B 1 269 ? -27.361 -38.910 2.816 1.00 21.79 247 VAL B N 1
ATOM 4268 C CA . VAL B 1 269 ? -27.244 -40.367 2.801 1.00 19.17 247 VAL B CA 1
ATOM 4269 C C . VAL B 1 269 ? -26.419 -40.886 3.976 1.00 19.65 247 VAL B C 1
ATOM 4270 O O . VAL B 1 269 ? -26.644 -42.004 4.445 1.00 20.48 247 VAL B O 1
ATOM 4274 N N . THR B 1 270 ? -25.453 -40.097 4.447 1.00 13.19 248 THR B N 1
ATOM 4275 C CA . THR B 1 270 ? -24.700 -40.487 5.636 1.00 13.04 248 THR B CA 1
ATOM 4276 C C . THR B 1 270 ? -25.654 -40.511 6.847 1.00 14.33 248 THR B C 1
ATOM 4277 O O . THR B 1 270 ? -25.648 -41.445 7.661 1.00 19.00 248 THR B O 1
ATOM 4281 N N . ALA B 1 271 ? -26.493 -39.489 6.946 1.00 20.29 249 ALA B N 1
ATOM 4282 C CA . ALA B 1 271 ? -27.441 -39.414 8.053 1.00 17.23 249 ALA B CA 1
ATOM 4283 C C . ALA B 1 271 ? -28.406 -40.604 8.021 1.00 21.75 249 ALA B C 1
ATOM 4284 O O . ALA B 1 271 ? -28.675 -41.210 9.060 1.00 19.89 249 ALA B O 1
ATOM 4286 N N . LEU B 1 272 ? -28.887 -40.947 6.823 1.00 21.12 250 LEU B N 1
ATOM 4287 C CA . LEU B 1 272 ? -29.845 -42.032 6.645 1.00 19.53 250 LEU B CA 1
ATOM 4288 C C . LEU B 1 272 ? -29.255 -43.362 7.105 1.00 22.48 250 LEU B C 1
ATOM 4289 O O . LEU B 1 272 ? -29.920 -44.146 7.777 1.00 14.79 250 LEU B O 1
ATOM 4294 N N . ALA B 1 273 ? -28.008 -43.618 6.740 1.00 14.85 251 ALA B N 1
ATOM 4295 C CA . ALA B 1 273 ? -27.339 -44.844 7.173 1.00 13.46 251 ALA B CA 1
ATOM 4296 C C . ALA B 1 273 ? -27.207 -44.900 8.684 1.00 14.77 251 ALA B C 1
ATOM 4297 O O . ALA B 1 273 ? -27.538 -45.918 9.320 1.00 17.82 251 ALA B O 1
ATOM 4299 N N . CYS B 1 274 ? -26.710 -43.805 9.247 1.00 21.05 252 CYS B N 1
ATOM 4300 C CA . CYS B 1 274 ? -26.493 -43.666 10.686 1.00 15.00 252 CYS B CA 1
ATOM 4301 C C . CYS B 1 274 ? -27.782 -43.816 11.472 1.00 19.17 252 CYS B C 1
ATOM 4302 O O . CYS B 1 274 ? -27.831 -44.478 12.519 1.00 15.94 252 CYS B O 1
ATOM 4305 N N . ASN B 1 275 ? -28.824 -43.168 10.975 1.00 12.61 253 ASN B N 1
ATOM 4306 C CA . ASN B 1 275 ? -30.094 -43.202 11.653 1.00 18.31 253 ASN B CA 1
ATOM 4307 C C . ASN B 1 275 ? -30.658 -44.618 11.621 1.00 22.17 253 ASN B C 1
ATOM 4308 O O . ASN B 1 275 ? -31.157 -45.095 12.628 1.00 23.80 253 ASN B O 1
ATOM 4313 N N . ALA B 1 276 ? -30.547 -45.300 10.482 1.00 13.18 254 ALA B N 1
ATOM 4314 C CA . ALA B 1 276 ? -31.077 -46.662 10.379 1.00 16.30 254 ALA B CA 1
ATOM 4315 C C . ALA B 1 276 ? -30.355 -47.619 11.313 1.00 17.24 254 ALA B C 1
ATOM 4316 O O . ALA B 1 276 ? -30.989 -48.346 12.049 1.00 18.99 254 ALA B O 1
ATOM 4318 N N . THR B 1 277 ? -29.025 -47.623 11.280 1.00 17.05 255 THR B N 1
ATOM 4319 C CA . THR B 1 277 ? -28.258 -48.587 12.072 1.00 14.62 255 THR B CA 1
ATOM 4320 C C . THR B 1 277 ? -28.334 -48.273 13.578 1.00 25.05 255 THR B C 1
ATOM 4321 O O . THR B 1 277 ? -28.182 -49.172 14.419 1.00 19.18 255 THR B O 1
ATOM 4325 N N . THR B 1 278 ? -28.601 -47.012 13.916 1.00 20.47 256 THR B N 1
ATOM 4326 C CA . THR B 1 278 ? -28.825 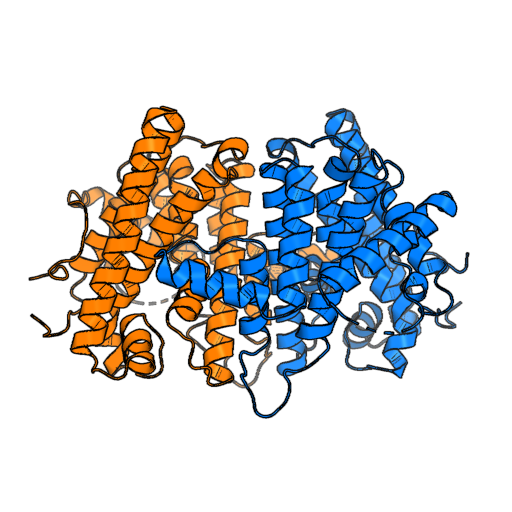-46.635 15.310 1.00 23.93 256 THR B CA 1
ATOM 4327 C C . THR B 1 278 ? -30.176 -47.181 15.797 1.00 21.91 256 THR B C 1
ATOM 4328 O O . THR B 1 278 ? -30.303 -47.611 16.941 1.00 18.36 256 THR B O 1
ATOM 4332 N N . ILE B 1 279 ? -31.169 -47.184 14.913 1.00 25.38 257 ILE B N 1
ATOM 4333 C CA . ILE B 1 279 ? -32.479 -47.754 15.210 1.00 19.82 257 ILE B CA 1
ATOM 4334 C C . ILE B 1 279 ? -32.379 -49.268 15.405 1.00 21.38 257 ILE B C 1
ATOM 4335 O O . ILE B 1 279 ? -33.134 -49.853 16.174 1.00 21.02 257 ILE B O 1
ATOM 4340 N N . VAL B 1 280 ? -31.451 -49.891 14.691 1.00 15.17 258 VAL B N 1
ATOM 4341 C CA . VAL B 1 280 ? -31.156 -51.297 14.886 1.00 21.33 258 VAL B CA 1
ATOM 4342 C C . VAL B 1 280 ? -30.793 -51.525 16.352 1.00 23.63 258 VAL B C 1
ATOM 4343 O O . VAL B 1 280 ? -31.232 -52.507 16.948 1.00 21.41 258 VAL B O 1
ATOM 4347 N N . ASN B 1 281 ? -30.045 -50.599 16.954 1.00 19.01 259 ASN B N 1
ATOM 4348 C CA . ASN B 1 281 ? -29.743 -50.747 18.381 1.00 25.70 259 ASN B CA 1
ATOM 4349 C C . ASN B 1 281 ? -31.016 -50.766 19.220 1.00 23.96 259 ASN B C 1
ATOM 4350 O O . ASN B 1 281 ? -31.185 -51.655 20.062 1.00 19.21 259 ASN B O 1
ATOM 4355 N N . ASP B 1 282 ? -31.907 -49.799 18.984 1.00 19.76 260 ASP B N 1
ATOM 4356 C CA . ASP B 1 282 ? -33.206 -49.772 19.672 1.00 20.46 260 ASP B CA 1
ATOM 4357 C C . ASP B 1 282 ? -33.929 -51.122 19.561 1.00 20.92 260 ASP B C 1
ATOM 4358 O O . ASP B 1 282 ? -34.447 -51.644 20.547 1.00 25.54 260 ASP B O 1
ATOM 4363 N N . LEU B 1 283 ? -33.959 -51.687 18.361 1.00 16.68 261 LEU B N 1
ATOM 4364 C CA . LEU B 1 283 ? -34.770 -52.887 18.105 1.00 17.74 261 LEU B CA 1
ATOM 4365 C C . LEU B 1 283 ? -34.208 -54.122 18.808 1.00 22.77 261 LEU B C 1
ATOM 4366 O O . LEU B 1 283 ? -34.954 -54.977 19.309 1.00 19.31 261 LEU B O 1
ATOM 4371 N N . TYR B 1 284 ? -32.893 -54.225 18.871 1.00 20.08 262 TYR B N 1
ATOM 4372 C CA . TYR B 1 284 ? -32.302 -55.394 19.513 1.00 19.92 262 TYR B CA 1
ATOM 4373 C C . TYR B 1 284 ? -32.155 -55.243 21.040 1.00 27.49 262 TYR B C 1
ATOM 4374 O O . TYR B 1 284 ? -32.026 -56.244 21.750 1.00 22.15 262 TYR B O 1
ATOM 4383 N N . SER B 1 285 ? -32.194 -53.999 21.524 1.00 24.00 263 SER B N 1
ATOM 4384 C CA . SER B 1 285 ? -32.101 -53.680 22.952 1.00 22.15 263 SER B CA 1
ATOM 4385 C C . SER B 1 285 ? -33.455 -53.592 23.643 1.00 27.13 263 SER B C 1
ATOM 4386 O O . SER B 1 285 ? -33.532 -53.563 24.875 1.00 30.33 263 SER B O 1
ATOM 4389 N N . PHE B 1 286 ? -34.514 -53.537 22.846 1.00 24.85 264 PHE B N 1
ATOM 4390 C CA . PHE B 1 286 ? -35.874 -5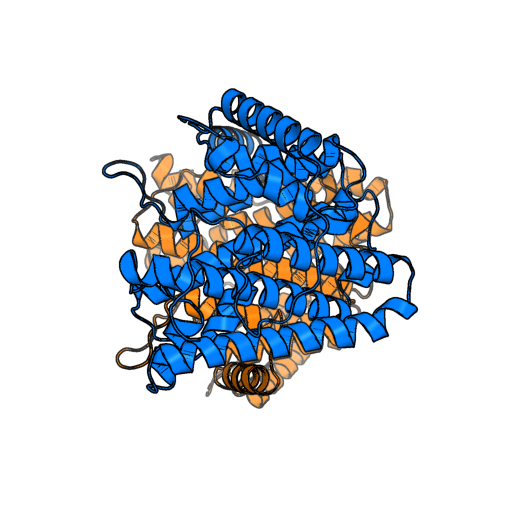3.359 23.351 1.00 31.17 264 PHE B CA 1
ATOM 4391 C C . PHE B 1 286 ? -36.229 -54.239 24.550 1.00 22.95 264 PHE B C 1
ATOM 4392 O O . PHE B 1 286 ? -36.652 -53.732 25.594 1.00 20.46 264 PHE B O 1
ATOM 4400 N N . THR B 1 287 ? -36.038 -55.547 24.402 1.00 23.31 265 THR B N 1
ATOM 4401 C CA . THR B 1 287 ? -36.453 -56.499 25.427 1.00 26.25 265 THR B CA 1
ATOM 4402 C C . THR B 1 287 ? -35.663 -56.337 26.740 1.00 28.66 265 THR B C 1
ATOM 4403 O O . THR B 1 287 ? -36.254 -56.266 27.830 1.00 31.10 265 THR B O 1
ATOM 4407 N N . ARG B 1 288 ? -34.339 -56.254 26.647 1.00 25.43 266 ARG B N 1
ATOM 4408 C CA . ARG B 1 288 ? -33.509 -56.101 27.840 1.00 34.66 266 ARG B CA 1
ATOM 4409 C C . ARG B 1 288 ? -33.786 -54.777 28.564 1.00 39.23 266 ARG B C 1
ATOM 4410 O O . ARG B 1 288 ? -33.804 -54.735 29.795 1.00 38.04 266 ARG B O 1
ATOM 4412 N N . GLU B 1 289 ? -34.027 -53.707 27.807 1.00 28.57 267 GLU B N 1
ATOM 4413 C CA . GLU B 1 289 ? -34.290 -52.402 28.405 1.00 31.25 267 GLU B CA 1
ATOM 4414 C C . GLU B 1 289 ? -35.711 -52.299 28.979 1.00 36.80 267 GLU B C 1
ATOM 4415 O O . GLU B 1 289 ? -35.958 -51.543 29.916 1.00 32.32 267 GLU B O 1
ATOM 4421 N N . LEU B 1 290 ? -36.643 -53.057 28.417 1.00 39.34 268 LEU B N 1
ATOM 4422 C CA . LEU B 1 290 ? -38.010 -53.064 28.921 1.00 33.62 268 LEU B CA 1
ATOM 4423 C C . LEU B 1 290 ? -38.037 -53.541 30.373 1.00 41.09 268 LEU B C 1
ATOM 4424 O O . LEU B 1 290 ? -38.782 -53.016 31.202 1.00 39.97 268 LEU B O 1
ATOM 4429 N N . ALA B 1 291 ? -37.193 -54.522 30.675 1.00 39.78 269 ALA B N 1
ATOM 4430 C CA . ALA B 1 291 ? -37.119 -55.092 32.005 1.00 36.84 269 ALA B CA 1
ATOM 4431 C C . ALA B 1 291 ? -36.220 -54.276 32.927 1.00 34.87 269 ALA B C 1
ATOM 4432 O O . ALA B 1 291 ? -36.588 -54.018 34.064 1.00 36.76 269 ALA B O 1
ATOM 4434 N N . SER B 1 292 ? -35.059 -53.851 32.433 1.00 31.84 270 SER B N 1
ATOM 4435 C CA . SER B 1 292 ? -34.056 -53.195 33.278 1.00 35.26 270 SER B CA 1
ATOM 4436 C C . SER B 1 292 ? -34.395 -51.743 33.623 1.00 40.59 270 SER B C 1
ATOM 4437 O O . SER B 1 292 ? -34.344 -51.357 34.786 1.00 55.74 270 SER B O 1
ATOM 4440 N N . ASP B 1 293 ? -34.723 -50.930 32.622 1.00 36.80 271 ASP B N 1
ATOM 4441 C CA . ASP B 1 293 ? -35.234 -49.591 32.910 1.00 40.58 271 ASP B CA 1
ATOM 4442 C C . ASP B 1 293 ? -36.313 -49.188 31.897 1.00 34.67 271 ASP B C 1
ATOM 4443 O O . ASP B 1 293 ? -36.045 -48.688 30.787 1.00 25.54 271 ASP B O 1
ATOM 4448 N N . PRO B 1 294 ? -37.568 -49.445 32.276 1.00 31.81 272 PRO B N 1
ATOM 4449 C CA . PRO B 1 294 ? -38.729 -49.144 31.432 1.00 29.67 272 PRO B CA 1
ATOM 4450 C C . PRO B 1 294 ? -38.906 -47.653 31.117 1.00 25.13 272 PRO B C 1
ATOM 4451 O O . PRO B 1 294 ? -39.761 -47.325 30.298 1.00 29.86 272 PRO B O 1
ATOM 4455 N N . ASP B 1 295 ? -38.125 -46.769 31.738 1.00 25.64 273 ASP B N 1
ATOM 4456 C CA . ASP B 1 295 ? -38.235 -45.336 31.435 1.00 20.43 273 ASP B CA 1
ATOM 4457 C C . ASP B 1 295 ? -37.236 -44.918 30.354 1.00 19.60 273 ASP B C 1
ATOM 4458 O O . ASP B 1 295 ? -37.193 -43.758 29.949 1.00 19.23 273 ASP B O 1
ATOM 4463 N N . HIS B 1 296 ? -36.428 -45.858 29.885 1.00 24.08 274 HIS B N 1
ATOM 4464 C CA . HIS B 1 296 ? -35.477 -45.525 28.844 1.00 24.61 274 HIS B CA 1
ATOM 4465 C C . HIS B 1 296 ? -36.177 -45.500 27.488 1.00 25.56 274 HIS B C 1
ATOM 4466 O O . HIS B 1 296 ? -36.853 -46.458 27.114 1.00 26.35 274 HIS B O 1
ATOM 4473 N N . LEU B 1 297 ? -36.021 -44.392 26.770 1.00 17.19 275 LEU B N 1
ATOM 4474 C CA . LEU B 1 297 ? -36.610 -44.234 25.438 1.00 16.45 275 LEU B CA 1
ATOM 4475 C C . LEU B 1 297 ? -35.881 -45.055 24.381 1.00 20.78 275 LEU B C 1
ATOM 4476 O O . LEU B 1 297 ? -34.668 -44.958 24.229 1.00 22.00 275 LEU B O 1
ATOM 4481 N N . ASN B 1 298 ? -36.634 -45.866 23.658 1.00 16.55 276 ASN B N 1
ATOM 4482 C CA . ASN B 1 298 ? -36.181 -46.419 22.394 1.00 21.96 276 ASN B CA 1
ATOM 4483 C C . ASN B 1 298 ? -37.332 -46.258 21.409 1.00 25.15 276 ASN B C 1
ATOM 4484 O O . ASN B 1 298 ? -38.418 -45.871 21.810 1.00 22.20 276 ASN B O 1
ATOM 4489 N N . LEU B 1 299 ? -37.115 -46.535 20.128 1.00 25.96 277 LEU B N 1
ATOM 4490 C CA . LEU B 1 299 ? -38.169 -46.278 19.146 1.00 14.95 277 LEU B CA 1
ATOM 4491 C C . LEU B 1 299 ? -39.488 -47.042 19.447 1.00 16.02 277 LEU B C 1
ATOM 4492 O O . LEU B 1 299 ? -40.557 -46.451 19.403 1.00 16.73 277 LEU B O 1
ATOM 4497 N N . PRO B 1 300 ? -39.423 -48.342 19.783 1.00 19.02 278 PRO B N 1
ATOM 4498 C CA . PRO B 1 300 ? -40.721 -48.969 20.070 1.00 23.44 278 PRO B CA 1
ATOM 4499 C C . PRO B 1 300 ? -41.476 -48.365 21.263 1.00 25.66 278 PRO B C 1
ATOM 4500 O O . PRO B 1 300 ? -42.705 -48.213 21.195 1.00 17.42 278 PRO B O 1
ATOM 4504 N N . GLN B 1 301 ? -40.771 -48.014 22.333 1.00 21.31 279 GLN B N 1
ATOM 4505 C CA . GLN B 1 301 ? -41.455 -47.442 23.499 1.00 26.47 279 GLN B CA 1
ATOM 4506 C C . GLN B 1 301 ? -42.146 -46.141 23.103 1.00 21.70 279 GLN B C 1
ATOM 4507 O O . GLN B 1 301 ? -43.296 -45.887 23.472 1.00 17.59 279 GLN B O 1
ATOM 4513 N N . VAL B 1 302 ? -41.436 -45.332 22.325 1.00 16.45 280 VAL B N 1
ATOM 4514 C CA . VAL B 1 302 ? -41.911 -44.010 21.952 1.00 16.44 280 VAL B CA 1
ATOM 4515 C C . VAL B 1 302 ? -43.099 -44.088 20.990 1.00 20.54 280 VAL B C 1
ATOM 4516 O O . VAL B 1 302 ? -44.086 -43.341 21.136 1.00 18.51 280 VAL B O 1
ATOM 4520 N N . VAL B 1 303 ? -43.003 -44.992 20.015 1.00 18.83 281 VAL B N 1
ATOM 4521 C CA . VAL B 1 303 ? -44.125 -45.268 19.127 1.00 21.78 281 VAL B CA 1
ATOM 4522 C C . VAL B 1 303 ? -45.336 -45.688 19.964 1.00 25.38 281 VAL B C 1
ATOM 4523 O O . VAL B 1 303 ? -46.423 -45.136 19.807 1.00 27.24 281 VAL B O 1
ATOM 4527 N N . ALA B 1 304 ? -45.137 -46.635 20.876 1.00 20.18 282 ALA B N 1
ATOM 4528 C CA . ALA B 1 304 ? -46.234 -47.116 21.717 1.00 19.12 282 ALA B CA 1
ATOM 4529 C C . ALA B 1 304 ? -46.835 -46.009 22.591 1.00 19.42 282 ALA B C 1
ATOM 4530 O O . ALA B 1 304 ? -48.050 -45.974 22.801 1.00 21.09 282 ALA B O 1
ATOM 4532 N N . ALA B 1 305 ? -45.990 -45.118 23.110 1.00 23.06 283 ALA B N 1
ATOM 4533 C CA . ALA B 1 305 ? -46.464 -44.074 24.019 1.00 25.26 283 ALA B CA 1
ATOM 4534 C C . ALA B 1 305 ? -47.269 -43.031 23.262 1.00 25.78 283 ALA B C 1
ATOM 4535 O O . ALA B 1 305 ? -48.231 -42.483 23.793 1.00 28.97 283 ALA B O 1
ATOM 4537 N N . ASN B 1 306 ? -46.874 -42.755 22.019 1.00 19.30 284 ASN B N 1
ATOM 4538 C CA . ASN B 1 306 ? -47.638 -41.844 21.175 1.00 30.78 284 ASN B CA 1
ATOM 4539 C C . ASN B 1 306 ? -48.865 -42.503 20.538 1.00 28.66 284 ASN B C 1
ATOM 4540 O O . ASN B 1 306 ? -49.948 -41.931 20.555 1.00 23.34 284 ASN B O 1
ATOM 4545 N N . ASP B 1 307 ? -48.695 -43.700 19.985 1.00 30.71 285 ASP B N 1
ATOM 4546 C CA . ASP B 1 307 ? -49.778 -44.373 19.263 1.00 33.64 285 ASP B CA 1
ATOM 4547 C C . ASP B 1 307 ? -50.835 -44.984 20.184 1.00 31.56 285 ASP B C 1
ATOM 4548 O O . ASP B 1 307 ? -52.023 -44.983 19.858 1.00 32.96 285 ASP B O 1
ATOM 4553 N N . GLN B 1 308 ? -50.403 -45.518 21.322 1.00 34.27 286 GLN B N 1
ATOM 4554 C CA . GLN B 1 308 ? -51.307 -46.182 22.258 1.00 36.60 286 GLN B CA 1
ATOM 4555 C C . GLN B 1 308 ? -52.048 -47.351 21.613 1.00 38.03 286 GLN B C 1
ATOM 4556 O O . GLN B 1 308 ? -53.274 -47.431 21.683 1.00 39.11 286 GLN B O 1
ATOM 4562 N N . ARG B 1 309 ? -51.300 -48.249 20.984 1.00 30.99 287 ARG B N 1
ATOM 4563 C CA . ARG B 1 309 ? -51.889 -49.420 20.345 1.00 24.30 287 ARG B CA 1
ATOM 4564 C C . ARG B 1 309 ? -51.139 -50.673 20.749 1.00 27.45 287 ARG B C 1
ATOM 4565 O O . ARG B 1 309 ? -51.248 -51.715 20.101 1.00 32.75 287 ARG B O 1
ATOM 4573 N N . GLY B 1 310 ? -50.371 -50.563 21.827 1.00 26.28 288 GLY B N 1
ATOM 4574 C CA . GLY B 1 310 ? -49.683 -51.710 22.384 1.00 28.08 288 GLY B CA 1
ATOM 4575 C C . GLY B 1 310 ? -48.244 -51.764 21.923 1.00 27.96 288 GLY B C 1
ATOM 4576 O O . GLY B 1 310 ? -47.878 -51.092 20.959 1.00 26.27 288 GLY B O 1
ATOM 4577 N N . LEU B 1 311 ? -47.428 -52.555 22.615 1.00 30.33 289 LEU B N 1
ATOM 4578 C CA . LEU B 1 311 ? -46.005 -52.628 22.309 1.00 31.91 289 LEU B CA 1
ATOM 4579 C C . LEU B 1 311 ? -45.732 -53.429 21.042 1.00 33.05 289 LEU B C 1
ATOM 4580 O O . LEU B 1 311 ? -44.817 -53.106 20.283 1.00 33.78 289 LEU B O 1
ATOM 4585 N N . LYS B 1 312 ? -46.510 -54.483 20.821 1.00 22.61 290 LYS B N 1
ATOM 4586 C CA . LYS B 1 312 ? -46.307 -55.339 19.652 1.00 27.70 290 LYS B CA 1
ATOM 4587 C C . LYS B 1 312 ? -46.519 -54.551 18.371 1.00 24.65 290 LYS B C 1
ATOM 4588 O O . LYS B 1 312 ? -45.723 -54.629 17.451 1.00 24.11 290 LYS B O 1
ATOM 4594 N N . ALA B 1 313 ? -47.603 -53.793 18.326 1.00 25.71 291 ALA B N 1
ATOM 4595 C CA . ALA B 1 313 ? -47.898 -52.957 17.173 1.00 26.78 291 ALA B CA 1
ATOM 4596 C C . ALA B 1 313 ? -46.829 -51.888 16.997 1.00 30.17 291 ALA B C 1
ATOM 4597 O O . ALA B 1 313 ? -46.470 -51.537 15.870 1.00 28.80 291 ALA B O 1
ATOM 4599 N N . ALA B 1 314 ? -46.326 -51.379 18.121 1.00 20.76 292 ALA B N 1
ATOM 4600 C CA . ALA B 1 314 ? -45.324 -50.321 18.113 1.00 28.82 292 ALA B CA 1
ATOM 4601 C C . ALA B 1 314 ? -44.002 -50.860 17.621 1.00 19.07 292 ALA B C 1
ATOM 4602 O O . ALA B 1 314 ? -43.299 -50.210 16.856 1.00 22.29 292 ALA B O 1
ATOM 4604 N N . TYR B 1 315 ? -43.673 -52.067 18.058 1.00 21.27 293 TYR B N 1
ATOM 4605 C CA . TYR B 1 315 ? -42.456 -52.710 17.616 1.00 23.59 293 TYR B CA 1
ATOM 4606 C C . TYR B 1 315 ? -42.475 -52.981 16.108 1.00 19.64 293 TYR B C 1
ATOM 4607 O O . TYR B 1 315 ? -41.520 -52.662 15.411 1.00 21.23 293 TYR B O 1
ATOM 4616 N N . LEU B 1 316 ? -43.551 -53.601 15.628 1.00 21.84 294 LEU B N 1
ATOM 4617 C CA . LEU B 1 316 ? -43.674 -53.926 14.204 1.00 21.34 294 LEU B CA 1
ATOM 4618 C C . LEU B 1 316 ? -43.577 -52.663 13.361 1.00 35.91 294 LEU B C 1
ATOM 4619 O O . LEU B 1 316 ? -42.958 -52.646 12.288 1.00 27.60 294 LEU B O 1
ATOM 4624 N N . LYS B 1 317 ? -44.193 -51.601 13.860 1.00 20.25 295 LYS B N 1
ATOM 4625 C CA . LYS B 1 317 ? -44.183 -50.324 13.173 1.00 25.44 295 LYS B CA 1
ATOM 4626 C C . LYS B 1 317 ? -42.780 -49.760 13.149 1.00 25.17 295 LYS B C 1
ATOM 4627 O O . LYS B 1 317 ? -42.365 -49.154 12.153 1.00 23.28 295 LYS B O 1
ATOM 4633 N N . SER B 1 318 ? -42.051 -49.974 14.247 1.00 17.99 296 SER B N 1
ATOM 4634 C CA . SER B 1 318 ? -40.677 -49.507 14.376 1.00 17.03 296 SER B CA 1
ATOM 4635 C C . SER B 1 318 ? -39.752 -50.182 13.366 1.00 20.24 296 SER B C 1
ATOM 4636 O O . SER B 1 318 ? -38.770 -49.589 12.913 1.00 19.33 296 SER B O 1
ATOM 4639 N N . VAL B 1 319 ? -40.042 -51.434 13.050 1.00 23.59 297 VAL B N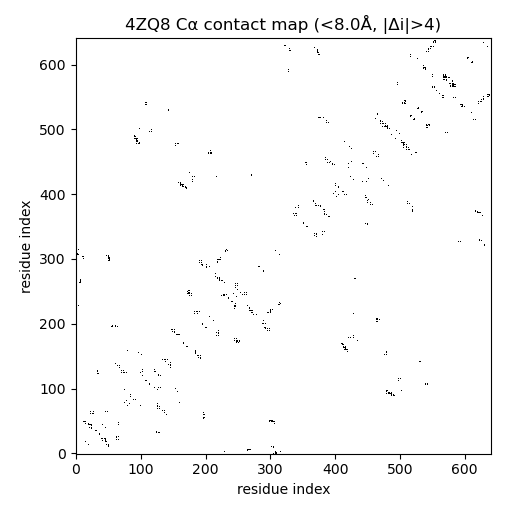 1
ATOM 4640 C CA . VAL B 1 319 ? -39.322 -52.149 11.997 1.00 22.02 297 VAL B CA 1
ATOM 4641 C C . VAL B 1 319 ? -39.599 -51.551 10.610 1.00 29.83 297 VAL B C 1
ATOM 4642 O O . VAL B 1 319 ? -38.696 -51.441 9.766 1.00 22.22 297 VAL B O 1
ATOM 4646 N N . GLU B 1 320 ? -40.851 -51.173 10.376 1.00 19.05 298 GLU B N 1
ATOM 4647 C CA . GLU B 1 320 ? -41.229 -50.555 9.114 1.00 21.51 298 GLU B CA 1
ATOM 4648 C C . GLU B 1 320 ? -40.593 -49.181 8.953 1.00 19.50 298 GLU B C 1
ATOM 4649 O O . GLU B 1 320 ? -40.213 -48.795 7.858 1.00 21.80 298 GLU B O 1
ATOM 4655 N N . ILE B 1 321 ? -40.474 -48.445 10.048 1.00 20.81 299 ILE B N 1
ATOM 4656 C CA . ILE B 1 321 ? -39.819 -47.144 10.006 1.00 20.66 299 ILE B CA 1
ATOM 4657 C C . ILE B 1 321 ? -38.357 -47.341 9.656 1.00 23.79 299 ILE B C 1
ATOM 4658 O O . ILE B 1 321 ? -37.824 -46.664 8.778 1.00 24.47 299 ILE B O 1
ATOM 4663 N N . HIS B 1 322 ? -37.709 -48.286 10.336 1.00 21.82 300 HIS B N 1
ATOM 4664 C CA . HIS B 1 322 ? -36.337 -48.616 9.994 1.00 22.90 300 HIS B CA 1
ATOM 4665 C C . HIS B 1 322 ? -36.198 -48.917 8.494 1.00 19.57 300 HIS B C 1
ATOM 4666 O O . HIS B 1 322 ? -35.346 -48.345 7.804 1.00 22.89 300 HIS B O 1
ATOM 4673 N N . ASN B 1 323 ? -37.036 -49.822 8.001 1.00 18.74 301 ASN B N 1
ATOM 4674 C CA . ASN B 1 323 ? -36.948 -50.257 6.597 1.00 22.90 301 ASN B CA 1
ATOM 4675 C C . ASN B 1 323 ? -37.146 -49.123 5.599 1.00 26.63 301 ASN B C 1
ATOM 4676 O O . ASN B 1 323 ? -36.545 -49.098 4.522 1.00 25.03 301 ASN B O 1
ATOM 4681 N N . GLN B 1 324 ? -37.995 -48.177 5.959 1.00 19.28 302 GLN B N 1
ATOM 4682 C CA . GLN B 1 324 ? -38.229 -47.025 5.104 1.00 23.24 302 GLN B CA 1
ATOM 4683 C C . GLN B 1 324 ? -36.983 -46.128 5.012 1.00 26.86 302 GLN B C 1
ATOM 4684 O O . GLN B 1 324 ? -36.635 -45.628 3.927 1.00 24.52 302 GLN B O 1
ATOM 4690 N N . ILE B 1 325 ? -36.292 -45.970 6.143 1.00 23.76 303 ILE B N 1
ATOM 4691 C CA . ILE B 1 325 ? -35.092 -45.155 6.222 1.00 20.50 303 ILE B CA 1
ATOM 4692 C C . ILE B 1 325 ? -33.970 -45.833 5.420 1.00 22.01 303 ILE B C 1
ATOM 4693 O O . ILE B 1 325 ? -33.273 -45.178 4.635 1.00 18.10 303 ILE B O 1
ATOM 4698 N N . MET B 1 326 ? -33.835 -47.146 5.588 1.00 18.00 304 MET B N 1
ATOM 4699 C CA . MET B 1 326 ? -32.904 -47.954 4.816 1.00 19.70 304 MET B CA 1
ATOM 4700 C C . MET B 1 326 ? -33.175 -47.838 3.311 1.00 26.27 304 MET B C 1
ATOM 4701 O O . MET B 1 326 ? -32.247 -47.714 2.504 1.00 22.01 304 MET B O 1
ATOM 4706 N N . GLU B 1 327 ? -34.452 -47.893 2.946 1.00 25.56 305 GLU B N 1
ATOM 4707 C CA . GLU B 1 327 ? -34.846 -47.806 1.546 1.00 30.01 305 GLU B CA 1
ATOM 4708 C C . GLU B 1 327 ? -34.361 -46.503 0.937 1.00 28.00 305 GLU B C 1
ATOM 4709 O O . GLU B 1 327 ? -33.818 -46.501 -0.162 1.00 22.05 305 GLU B O 1
ATOM 4715 N N . ALA B 1 328 ? -34.528 -45.398 1.657 1.00 29.84 306 ALA B N 1
ATOM 4716 C CA . ALA B 1 328 ? -34.094 -44.105 1.127 1.00 29.81 306 ALA B CA 1
ATOM 4717 C C . ALA B 1 328 ? -32.560 -44.009 1.079 1.00 21.16 306 ALA B C 1
ATOM 4718 O O . ALA B 1 328 ? -31.995 -43.478 0.118 1.00 20.44 306 ALA B O 1
ATOM 4720 N N . PHE B 1 329 ? -31.889 -44.550 2.094 1.00 18.05 307 PHE B N 1
ATOM 4721 C CA . PHE B 1 329 ? -30.436 -44.685 2.057 1.00 20.20 307 PHE B CA 1
ATOM 4722 C C . PHE B 1 329 ? -29.965 -45.419 0.783 1.00 23.90 307 PHE B C 1
ATOM 4723 O O . PHE B 1 329 ? -29.112 -44.919 0.063 1.00 22.29 307 PHE B O 1
ATOM 4731 N N . GLU B 1 330 ? -30.530 -46.590 0.513 1.00 26.57 308 GLU B N 1
ATOM 4732 C CA . GLU B 1 330 ? -30.075 -47.421 -0.601 1.00 33.93 308 GLU B CA 1
ATOM 4733 C C . GLU B 1 330 ? -30.449 -46.835 -1.956 1.00 36.99 308 GLU B C 1
ATOM 4734 O O . GLU B 1 330 ? -29.666 -46.903 -2.913 1.00 33.48 308 GLU B O 1
ATOM 4740 N N . THR B 1 331 ? -31.641 -46.257 -2.048 1.00 18.93 309 THR B N 1
ATOM 4741 C CA . THR B 1 331 ? -32.073 -45.728 -3.330 1.00 29.88 309 THR B CA 1
ATOM 4742 C C . THR B 1 331 ? -31.200 -44.512 -3.643 1.00 31.09 309 THR B C 1
ATOM 4743 O O . THR B 1 331 ? -30.619 -44.429 -4.715 1.00 27.42 309 THR B O 1
ATOM 4747 N N . GLU B 1 332 ? -31.040 -43.607 -2.681 1.00 22.63 310 GLU B N 1
ATOM 4748 C CA . GLU B 1 332 ? -30.239 -42.413 -2.930 1.00 23.79 310 GLU B CA 1
ATOM 4749 C C . GLU B 1 332 ? -28.743 -42.722 -3.071 1.00 22.07 310 GLU B C 1
ATOM 4750 O O . GLU B 1 332 ? -28.060 -42.089 -3.871 1.00 20.53 310 GLU B O 1
ATOM 4756 N N . SER B 1 333 ? -28.250 -43.714 -2.341 1.00 18.91 311 SER B N 1
ATOM 4757 C CA . SER B 1 333 ? -26.867 -44.160 -2.523 1.00 22.05 311 SER B CA 1
ATOM 4758 C C . SER B 1 333 ? -26.592 -44.652 -3.934 1.00 28.27 311 SER B C 1
ATOM 4759 O O . SER B 1 333 ? -25.574 -44.303 -4.524 1.00 29.94 311 SER B O 1
ATOM 4762 N N . ALA B 1 334 ? -27.489 -45.482 -4.457 1.00 25.48 312 ALA B N 1
ATOM 4763 C CA . ALA B 1 334 ? -27.337 -46.026 -5.800 1.00 27.77 312 ALA B CA 1
ATOM 4764 C C . ALA B 1 334 ? -27.188 -44.910 -6.821 1.00 26.62 312 ALA B C 1
ATOM 4765 O O . ALA B 1 334 ? -26.309 -44.958 -7.665 1.00 24.71 312 ALA B O 1
ATOM 4767 N N . LEU B 1 335 ? -28.041 -43.896 -6.722 1.00 22.12 313 LEU B N 1
ATOM 4768 C CA . LEU B 1 335 ? -27.987 -42.778 -7.643 1.00 25.78 313 LEU B CA 1
ATOM 4769 C C . LEU B 1 335 ? -26.678 -42.014 -7.493 1.00 30.48 313 LEU B C 1
ATOM 4770 O O . LEU B 1 335 ? -26.029 -41.669 -8.485 1.00 27.72 313 LEU B O 1
ATOM 4775 N N . LEU B 1 336 ? -26.278 -41.757 -6.257 1.00 30.26 314 LEU B N 1
ATOM 4776 C CA . LEU B 1 336 ? -25.039 -41.021 -6.035 1.00 18.43 314 LEU B CA 1
ATOM 4777 C C . LEU B 1 336 ? -23.824 -41.843 -6.466 1.00 18.77 314 LEU B C 1
ATOM 4778 O O . LEU B 1 336 ? -22.874 -41.295 -7.007 1.00 19.52 314 LEU B O 1
ATOM 4783 N N . ALA B 1 337 ? -23.873 -43.155 -6.244 1.00 25.52 315 ALA B N 1
ATOM 4784 C CA . ALA B 1 337 ? -22.773 -44.040 -6.615 1.00 22.28 315 ALA B CA 1
ATOM 4785 C C . ALA B 1 337 ? -22.444 -43.980 -8.106 1.00 28.40 315 ALA B C 1
ATOM 4786 O O . ALA B 1 337 ? -21.281 -44.039 -8.487 1.00 23.07 315 ALA B O 1
ATOM 4788 N N . ALA B 1 338 ? -23.459 -43.858 -8.955 1.00 29.34 316 ALA B N 1
ATOM 4789 C CA . ALA B 1 338 ? -23.213 -43.822 -10.393 1.00 29.73 316 ALA B CA 1
ATOM 4790 C C . ALA B 1 338 ? -22.481 -42.552 -10.846 1.00 25.20 316 ALA B C 1
ATOM 4791 O O . ALA B 1 338 ? -21.971 -42.501 -11.964 1.00 27.53 316 ALA B O 1
ATOM 4793 N N . THR B 1 339 ? -22.425 -41.538 -9.989 1.00 26.98 317 THR B N 1
ATOM 4794 C CA . THR B 1 339 ? -21.870 -40.243 -10.383 1.00 31.11 317 THR B CA 1
ATOM 4795 C C . THR B 1 339 ? -20.364 -40.156 -10.177 1.00 30.36 317 THR B C 1
ATOM 4796 O O . THR B 1 339 ? -19.705 -39.267 -10.723 1.00 21.87 317 THR B O 1
ATOM 4800 N N . SER B 1 340 ? -19.824 -41.074 -9.383 1.00 19.65 318 SER B N 1
ATOM 4801 C CA . SER B 1 340 ? -18.437 -40.974 -8.939 1.00 31.11 318 SER B CA 1
ATOM 4802 C C . SER B 1 340 ? -17.958 -42.272 -8.291 1.00 24.04 318 SER B C 1
ATOM 4803 O O . SER B 1 340 ? -18.595 -42.779 -7.382 1.00 26.12 318 SER B O 1
ATOM 4806 N N . PRO B 1 341 ? -16.837 -42.815 -8.773 1.00 23.26 319 PRO B N 1
ATOM 4807 C CA . PRO B 1 341 ? -16.238 -44.027 -8.211 1.00 24.05 319 PRO B CA 1
ATOM 4808 C C . PRO B 1 341 ? -15.773 -43.835 -6.769 1.00 23.75 319 PRO B C 1
ATOM 4809 O O . PRO B 1 341 ? -15.832 -44.781 -5.984 1.00 21.80 319 PRO B O 1
ATOM 4813 N N . LEU B 1 342 ? -15.309 -42.637 -6.428 1.00 18.40 320 LEU B N 1
ATOM 4814 C CA . LEU B 1 342 ? -14.881 -42.365 -5.053 1.00 27.02 320 LEU B CA 1
ATOM 4815 C C . LEU B 1 342 ? -16.089 -42.301 -4.134 1.00 22.78 320 LEU B C 1
ATOM 4816 O O . LEU B 1 342 ? -16.094 -42.928 -3.078 1.00 16.84 320 LEU B O 1
ATOM 4821 N N . ILE B 1 343 ? -17.103 -41.531 -4.531 1.00 18.19 321 ILE B N 1
ATOM 4822 C CA . ILE B 1 343 ? -18.321 -41.451 -3.739 1.00 20.80 321 ILE B CA 1
ATOM 4823 C C . ILE B 1 343 ? -18.913 -42.838 -3.591 1.00 16.35 321 ILE B C 1
ATOM 4824 O O . ILE B 1 343 ? -19.305 -43.232 -2.493 1.00 18.69 321 ILE B O 1
ATOM 4829 N N . GLU B 1 344 ? -18.942 -43.583 -4.693 1.00 16.31 322 GLU B N 1
ATOM 4830 C CA . GLU B 1 344 ? -19.400 -44.964 -4.668 1.00 20.22 322 GLU B CA 1
ATOM 4831 C C . GLU B 1 344 ? -18.703 -45.742 -3.560 1.00 24.09 322 GLU B C 1
ATOM 4832 O O . GLU B 1 344 ? -19.341 -46.478 -2.811 1.00 27.13 322 GLU B O 1
ATOM 4838 N N . ARG B 1 345 ? -17.391 -45.562 -3.454 1.00 19.85 323 ARG B N 1
ATOM 4839 C CA . ARG B 1 345 ? -16.601 -46.373 -2.548 1.00 18.63 323 ARG B CA 1
ATOM 4840 C C . ARG B 1 345 ? -16.971 -46.039 -1.099 1.00 19.41 323 ARG B C 1
ATOM 4841 O O . ARG B 1 345 ? -17.125 -46.929 -0.284 1.00 17.65 323 ARG B O 1
ATOM 4849 N N . TYR B 1 346 ? -17.116 -44.752 -0.808 1.00 21.95 324 TYR B N 1
ATOM 4850 C CA . TYR B 1 346 ? -17.582 -44.276 0.482 1.00 23.60 324 TYR B CA 1
ATOM 4851 C C . TYR B 1 346 ? -18.953 -44.843 0.839 1.00 22.12 324 TYR B C 1
ATOM 4852 O O . TYR B 1 346 ? -19.180 -45.233 1.976 1.00 23.06 324 TYR B O 1
ATOM 4861 N N . LEU B 1 347 ? -19.867 -44.891 -0.125 1.00 18.36 325 LEU B N 1
ATOM 4862 C CA . LEU B 1 347 ? -21.220 -45.348 0.176 1.00 13.95 325 LEU B CA 1
ATOM 4863 C C . LEU B 1 347 ? -21.221 -46.840 0.461 1.00 14.79 325 LEU B C 1
ATOM 4864 O O . LEU B 1 347 ? -21.995 -47.306 1.286 1.00 16.83 325 LEU B O 1
ATOM 4869 N N . GLN B 1 348 ? -20.334 -47.577 -0.198 1.00 17.60 326 GLN B N 1
ATOM 4870 C CA . GLN B 1 348 ? -20.165 -48.989 0.091 1.00 21.36 326 GLN B CA 1
ATOM 4871 C C . GLN B 1 348 ? -19.603 -49.177 1.505 1.00 23.44 326 GLN B C 1
ATOM 4872 O O . GLN B 1 348 ? -20.050 -50.053 2.235 1.00 19.14 326 GLN B O 1
ATOM 4878 N N . GLY B 1 349 ? -18.629 -48.351 1.880 1.00 23.97 327 GLY B N 1
ATOM 4879 C CA . GLY B 1 349 ? -18.091 -48.366 3.235 1.00 23.69 327 GLY B CA 1
ATOM 4880 C C . GLY B 1 349 ? -19.187 -48.125 4.255 1.00 21.06 327 GLY B C 1
ATOM 4881 O O . GLY B 1 349 ? -19.280 -48.832 5.269 1.00 24.11 327 GLY B O 1
ATOM 4882 N N . LEU B 1 350 ? -20.033 -47.137 3.986 1.00 14.04 328 LEU B N 1
ATOM 4883 C CA . LEU B 1 350 ? -21.191 -46.877 4.853 1.00 22.79 328 LEU B CA 1
ATOM 4884 C C . LEU B 1 350 ? -22.136 -48.073 4.934 1.00 21.64 328 LEU B C 1
ATOM 4885 O O . LEU B 1 350 ? -22.578 -48.467 6.014 1.00 20.73 328 LEU B O 1
ATOM 4890 N N . ALA B 1 351 ? -22.458 -48.627 3.774 1.00 13.90 329 ALA B N 1
ATOM 4891 C CA . ALA B 1 351 ? -23.357 -49.767 3.676 1.00 14.85 329 ALA B CA 1
ATOM 4892 C C . ALA B 1 351 ? -22.779 -50.972 4.416 1.00 21.59 329 ALA B C 1
ATOM 4893 O O . ALA B 1 351 ? -23.497 -51.715 5.093 1.00 21.46 329 ALA B O 1
ATOM 4895 N N . ASP B 1 352 ? -21.475 -51.168 4.281 1.00 15.14 330 ASP B N 1
ATOM 4896 C CA . ASP B 1 352 ? -20.830 -52.310 4.901 1.00 24.96 330 ASP B CA 1
ATOM 4897 C C . ASP B 1 352 ? -20.795 -52.157 6.413 1.00 20.63 330 ASP B C 1
ATOM 4898 O O . ASP B 1 352 ? -20.918 -53.147 7.141 1.00 16.66 330 ASP B O 1
ATOM 4903 N N . TRP B 1 353 ? -20.640 -50.924 6.883 1.00 19.71 331 TRP B N 1
ATOM 4904 C CA . TRP B 1 353 ? -20.653 -50.664 8.333 1.00 21.66 331 TRP B CA 1
ATOM 4905 C C . TRP B 1 353 ? -22.022 -51.051 8.890 1.00 18.18 331 TRP B C 1
ATOM 4906 O O . TRP B 1 353 ? -22.117 -51.799 9.855 1.00 19.89 331 TRP B O 1
ATOM 4917 N N . VAL B 1 354 ? -23.068 -50.531 8.247 1.00 21.21 332 VAL B N 1
ATOM 4918 C CA . VAL B 1 354 ? -24.450 -50.780 8.618 1.00 19.57 332 VAL B CA 1
ATOM 4919 C C . VAL B 1 354 ? -24.745 -52.276 8.658 1.00 27.84 332 VAL B C 1
ATOM 4920 O O . VAL B 1 354 ? -25.337 -52.790 9.610 1.00 25.80 332 VAL B O 1
ATOM 4924 N N . SER B 1 355 ? -24.313 -52.967 7.615 1.00 23.14 333 SER B N 1
ATOM 4925 C CA . SER B 1 355 ? -24.505 -54.407 7.501 1.00 16.59 333 SER B CA 1
ATOM 4926 C C . SER B 1 355 ? -23.770 -55.165 8.609 1.00 22.94 333 SER B C 1
ATOM 4927 O O . SER B 1 355 ? -24.334 -56.064 9.238 1.00 18.21 333 SER B O 1
ATOM 4930 N N . GLY B 1 356 ? -22.508 -54.812 8.829 1.00 21.78 334 GLY B N 1
ATOM 4931 C CA . GLY B 1 356 ? -21.694 -55.501 9.823 1.00 18.73 334 GLY B CA 1
ATOM 4932 C C . GLY B 1 356 ? -22.238 -55.249 11.226 1.00 18.93 334 GLY B C 1
ATOM 4933 O O . GLY B 1 356 ? -22.244 -56.137 12.070 1.00 19.99 334 GLY B O 1
ATOM 4934 N N . ASN B 1 357 ? -22.694 -54.021 11.464 1.00 19.84 335 ASN B N 1
ATOM 4935 C CA . ASN B 1 357 ? -23.274 -53.653 12.746 1.00 18.83 335 ASN B CA 1
ATOM 4936 C C . ASN B 1 357 ? -24.512 -54.479 13.036 1.00 19.53 335 ASN B C 1
ATOM 4937 O O . ASN B 1 357 ? -24.715 -54.936 14.160 1.00 24.77 335 ASN B O 1
ATOM 4942 N N . HIS B 1 358 ? -25.349 -54.664 12.020 1.00 18.89 336 HIS B N 1
ATOM 4943 C CA . HIS B 1 358 ? -26.554 -55.473 12.194 1.00 19.00 336 HIS B CA 1
ATOM 4944 C C . HIS B 1 358 ? -26.227 -56.921 12.507 1.00 22.50 336 HIS B C 1
ATOM 4945 O O . HIS B 1 358 ? -26.846 -57.529 13.379 1.00 23.45 336 HIS B O 1
ATOM 4952 N N . GLU B 1 359 ? -25.266 -57.476 11.776 1.00 24.32 337 GLU B N 1
ATOM 4953 C CA . GLU B 1 359 ? -24.815 -58.837 12.027 1.00 21.49 337 GLU B CA 1
ATOM 4954 C C . GLU B 1 359 ? -24.303 -58.984 13.463 1.00 27.54 337 GLU B C 1
ATOM 4955 O O . GLU B 1 359 ? -24.611 -59.954 14.142 1.00 28.05 337 GLU B O 1
ATOM 4961 N N . TRP B 1 360 ? -23.529 -58.008 13.923 1.00 27.07 338 TRP B N 1
ATOM 4962 C CA . TRP B 1 360 ? -22.973 -58.046 15.275 1.00 32.98 338 TRP B CA 1
ATOM 4963 C C . TRP B 1 360 ? -24.097 -58.089 16.325 1.00 25.38 338 TRP B C 1
ATOM 4964 O O . TRP B 1 360 ? -24.048 -58.875 17.272 1.00 30.18 338 TRP B O 1
ATOM 4975 N N . HIS B 1 361 ? -25.127 -57.277 16.115 1.00 22.55 339 HIS B N 1
ATOM 4976 C CA . HIS B 1 361 ? -26.298 -57.247 16.986 1.00 26.89 339 HIS B CA 1
ATOM 4977 C C . HIS B 1 361 ? -27.057 -58.572 16.982 1.00 31.50 339 HIS B C 1
ATOM 4978 O O . HIS B 1 361 ? -27.395 -59.127 18.044 1.00 25.94 339 HIS B O 1
ATOM 4985 N N . ALA B 1 362 ? -27.308 -59.068 15.775 1.00 24.97 340 ALA B N 1
ATOM 4986 C CA . ALA B 1 362 ? -28.162 -60.224 15.550 1.00 25.66 340 ALA B CA 1
ATOM 4987 C C . ALA B 1 362 ? -27.540 -61.503 16.067 1.00 25.92 340 ALA B C 1
ATOM 4988 O O . ALA B 1 362 ? -28.243 -62.461 16.364 1.00 36.55 340 ALA B O 1
ATOM 4990 N N . THR B 1 363 ? -26.219 -61.510 16.192 1.00 31.47 341 THR B N 1
ATOM 4991 C CA . THR B 1 363 ? -25.517 -62.704 16.650 1.00 28.18 341 THR B CA 1
ATOM 4992 C C . THR B 1 363 ? -24.985 -62.585 18.080 1.00 41.88 341 THR B C 1
ATOM 4993 O O . THR B 1 363 ? -24.456 -63.552 18.631 1.00 46.93 341 THR B O 1
ATOM 4997 N N . ASN B 1 364 ? -25.111 -61.404 18.675 1.00 39.07 342 ASN B N 1
ATOM 4998 C CA . ASN B 1 364 ? -24.670 -61.211 20.048 1.00 41.65 342 ASN B CA 1
ATOM 4999 C C . ASN B 1 364 ? -25.805 -61.566 20.990 1.00 43.74 342 ASN B C 1
ATOM 5000 O O . ASN B 1 364 ? -26.349 -60.705 21.669 1.00 39.67 342 ASN B O 1
ATOM 5005 N N . THR B 1 365 ? -26.162 -62.844 21.017 1.00 49.14 343 THR B N 1
ATOM 5006 C CA . THR B 1 365 ? -27.372 -63.278 21.699 1.00 58.86 343 THR B CA 1
ATOM 5007 C C . THR B 1 365 ? -27.261 -63.148 23.212 1.00 68.21 343 THR B C 1
ATOM 5008 O O . THR B 1 365 ? -28.269 -63.177 23.918 1.00 70.74 343 THR B O 1
ATOM 5012 N N . ASP B 1 366 ? -26.034 -62.997 23.701 1.00 71.07 344 ASP B N 1
ATOM 5013 C CA . ASP B 1 366 ? -25.797 -62.787 25.121 1.00 74.80 344 ASP B CA 1
ATOM 5014 C C . ASP B 1 366 ? -26.403 -61.469 25.595 1.00 68.15 344 ASP B C 1
ATOM 5015 O O . ASP B 1 366 ? -27.048 -61.421 26.641 1.00 74.28 344 ASP B O 1
ATOM 5017 N N . ARG B 1 367 ? -26.206 -60.403 24.823 1.00 50.31 345 ARG B N 1
ATOM 5018 C CA . ARG B 1 367 ? -26.663 -59.077 25.239 1.00 47.68 345 ARG B CA 1
ATOM 5019 C C . ARG B 1 367 ? -27.995 -58.672 24.614 1.00 52.02 345 ARG B C 1
ATOM 5020 O O . ARG B 1 367 ? -28.700 -57.818 25.150 1.00 60.48 345 ARG B O 1
ATOM 5022 N N . TYR B 1 368 ? -28.343 -59.273 23.482 1.00 43.76 346 TYR B N 1
ATOM 5023 C CA . TYR B 1 368 ? -29.562 -58.883 22.781 1.00 45.13 346 TYR B CA 1
ATOM 5024 C C . TYR B 1 368 ? -30.502 -60.070 22.594 1.00 48.51 346 TYR B C 1
ATOM 5025 O O . TYR B 1 368 ? -30.134 -61.096 22.023 1.00 46.45 346 TYR B O 1
ATOM 5034 N N . GLN B 1 369 ? -31.714 -59.919 23.119 1.00 47.87 347 GLN B N 1
ATOM 5035 C CA . GLN B 1 369 ? -32.785 -60.881 22.922 1.00 42.23 347 GLN B CA 1
ATOM 5036 C C . GLN B 1 369 ? -33.893 -60.188 22.147 1.00 42.57 347 GLN B C 1
ATOM 5037 O O . GLN B 1 369 ? -33.992 -58.960 22.176 1.00 36.89 347 GLN B O 1
ATOM 5043 N N . LEU B 1 370 ? -34.717 -60.970 21.454 1.00 41.03 348 LEU B N 1
ATOM 5044 C CA . LEU B 1 370 ? -35.830 -60.431 20.678 1.00 35.11 348 LEU B CA 1
ATOM 5045 C C . LEU B 1 370 ? -37.136 -60.703 21.395 1.00 39.39 348 LEU B C 1
ATOM 5046 O O . LEU B 1 370 ? -37.232 -61.655 22.160 1.00 42.35 348 LEU B O 1
ATOM 5051 N N . PRO B 1 371 ? -38.151 -59.864 21.153 1.00 39.91 349 PRO B N 1
ATOM 5052 C CA . PRO B 1 371 ? -39.467 -60.084 21.761 1.00 33.92 349 PRO B CA 1
ATOM 5053 C C . PRO B 1 371 ? -40.256 -61.164 21.028 1.00 38.45 349 PRO B C 1
ATOM 5054 O O . PRO B 1 371 ? -39.881 -61.544 19.921 1.00 45.71 349 PRO B O 1
ATOM 5058 N N . ASN B 1 372 ? -41.332 -61.656 21.632 1.00 32.96 350 ASN B N 1
ATOM 5059 C CA . ASN B 1 372 ? -42.127 -62.699 20.992 1.00 42.56 350 ASN B CA 1
ATOM 5060 C C . ASN B 1 372 ? -43.277 -62.112 20.181 1.00 43.07 350 ASN B C 1
ATOM 5061 O O . ASN B 1 372 ? -44.447 -62.311 20.505 1.00 49.04 350 ASN B O 1
ATOM 5066 N N . TYR B 1 373 ? -42.939 -61.405 19.111 1.00 37.10 351 TYR B N 1
ATOM 5067 C CA . TYR B 1 373 ? -43.934 -60.675 18.339 1.00 32.88 351 TYR B CA 1
ATOM 5068 C C . TYR B 1 373 ? -44.236 -61.291 16.961 1.00 38.97 351 TYR B C 1
ATOM 5069 O O . TYR B 1 373 ? -44.942 -60.677 16.159 1.00 43.78 351 TYR B O 1
ATOM 5078 N N . TRP B 1 374 ? -43.709 -62.488 16.683 1.00 40.45 352 TRP B N 1
ATOM 5079 C CA . TRP B 1 374 ? -43.937 -63.151 15.383 1.00 41.09 352 TRP B CA 1
ATOM 5080 C C . TRP B 1 374 ? -44.197 -64.642 15.522 1.00 50.74 352 TRP B C 1
ATOM 5081 O O . TRP B 1 374 ? -45.095 -65.175 14.874 1.00 55.20 352 TRP B O 1
#

Secondary structure (DSSP, 8-state):
--PPTT------PPP-HHHHHHHHHHHHHHHHHTT----GGGG-HHHHHHHH-TT-S-HHHHHHHHHHHHHHHHHIIIIISSPPPTTS---HHHHHHHHHHHHHS---S-HHHHHHHHHHHHTSHHHHHHHHHHHHHHTTS-HHHHHHHHHHHHHHHHHHHHHHHHHHHT----HHHHHHHHHHSSSHHHHTTHHHHTT----HHHHTSHHHHHHHHHHHHHHHHHHHHHHHHHHHHH-TTS--HHHHHHHHH-S-HHHHHHHHHHHHHHHHHHHHHHHHHHHTT-HHHHHHHHHHHHHHHHHHHHHHH-TTT----S--/--SPTT------PPP-HHHHHHHHHHHHHHHHHTT-----GGGG-HHHHHHHH-TT-SSHHHHHHHHHHHHHHHHHIIIIISSPPPTTS---HHHHHHHHHHHHHS---S-HHHHHHHHHHHHTSHHHHHHHHHHHHHHTTS-HHHHHHHHHHHHHHHHHHHHHHHHHHHT----HHHHHHHHHHSSSHHHHTTHHHHHT----HHHHTSHHHHHHHHHHHHHHHHHHHHHHHHHHHHH-TTS--HHHHHHHHH-S-HHHHHHHHHHHHHHHHHHHHHHHHHHHTT-HHHHHHHHHHHHHHHHHHHHHHH-TTT----S--

Nearest PDB structures (foldseek):
  4zq8-assembly1_B  TM=1.003E+00  e=8.217E-48  Streptomyces lydicus
  4zq8-assembly1_A  TM=1.001E+00  e=7.514E-46  Streptomyces lydicus
  4la6-assembly1_A-2  TM=9.534E-01  e=3.135E-29  Streptomyces coelicolor A3(2)
  3v1v-assembly1_A-2  TM=9.544E-01  e=1.857E-28  Streptomyces coelicolor A3(2)
  3v1x-assembly1_A-2  TM=9.588E-01  e=1.382E-27  Streptomyces coelicolor A3(2)

Foldseek 3Di:
DQADPPFDFDAFDAFDVVQLVVLQVLQVVVCVVLVLDPDSCLVSLSLLLSQQAVLFQDSLLSSLLSLQVVLVVSCCCPQLVDADDPDDDHQHSVRSVVLLLCLLVPDDDDPVVSVVSVVVLSVHNSSSSSNVSLVSLCVQDPPLLSVLLSVLVVLLSVLSVVQVVCLVVVDQDALVVVLVSDLSVWPLSSLSCRQSRSPHDDDVVNCVDPLNVLLSSLLTSLLSLLVLQFQVVVCVVVPVSRDHQLSSQCVVVVPDSLVSSVVSSVVSRVSVVVSVVSLVVVLVPDVSSVVSSVSSSSSSNSSSVVSSPSPPNTHHDPND/DQADPPFDFDAFDAFDPVLLVVLQVLLVVVCVVLVQDPDDSCLVSLSRLLSQLAVLFQDSLLSSLLSLQVVLVVSCCCPQLVDADDPDDDHQHSVRSVVLLLCLLVPDDDDPVVSVVSVVVLSPDSSSSSSNVSLVSLCVQDPPQLSVLLSVLSVLLSVLSVVQVVCLVVVPQDALVVNLVSDLSVWPLSSLSCNQSRSRHDDDPVRCVPPLNVLLSSLLTSLLSLLVLQQQVVVCCPVPVSRDHQLSSQCVVVVPDSLVSSVVSSVVSVVSVVCSVVSLVVVCVVDVVSVVSSVSSSSSSNSSNVCSSPSCVNTDHDPND

CATH classification: 1.10.600.10

Sequence (641 aa):
GGAVPGLRYRPAAPADPEKVEEIDRRLETWARELDLFGDFAEFQFGRAVVLQHPGAADLERLTAAGKLLLAENIVDNCYCEEDEGRGGAHHRGLGGRLIMAQSALDPYHGTPEHEEEWRRGVQADGPLRSYHVALKDYAALATPSQTDRFVHDIARLHLGYLAEAAWAETRHAPKVWEYLVMRQFNNFRPCLSIVDAIDGYELPEALYARPEIQRVTALACNATTIVNDLYSFTRELASDPDHLNLPQVVAANDQRGLKAAYLKSVEIHNQIMEAFETESALLAATSPLIERYLQGLADWVSGNHEWHATNTDRYQLPNYWGGAVPGLRYRPAAPADPEKVEEIDRRLETWARELDLFSGDFAEFQFGRAVVLQHPGAADLERLTAAGKLLLAENIVDNCCYCEEDEGRGGAHHRGLGGRLIMAQSALDPYHGTPEHEEEWRRGVQADGPLRSYHVALKDYAALATPSQTDRFVHDIARLHLGYLAEAAWAETRHAPKVWEYLVMRQFNNFRPCLSIVDAIDGYELPEALYARPEIQRVTALACNATTIVNDLYSFTRELASDPDHLNLPQVVAANDQRGLKAAYLKSVEIHNQIMEAFETESALLAATSPLIERYLQGLADWVSGNHEWHATNTDRYQLPNYW

InterPro domains:
  IPR008949 Isoprenoid synthase domain superfamily [G3DSA:1.10.600.10] (28-352)
  IPR008949 Isoprenoid synthase domain superfamily [SSF48576] (48-350)
  IPR034686 Terpene cyclase-like 2 [PTHR35201] (167-347)
  IPR034686 Terpene cyclase-like 2 [SFLDG01020] (38-348)
  IPR047945 2-methylisoborneol synthase [NF041167] (18-343)

B-factor: mean 28.89, std 13.12, range [9.69, 107.22]

Radius of gyration: 24.66 Å; Cα contacts (8 Å, |Δi|>4): 922; chains: 2; bounding box: 57×72×59 Å

Organism: NCBI:txid47763